Protein AF-0000000082425367 (afdb_homodimer)

Nearest PDB structures (foldseek):
  2qhf-assembly1_A  TM=8.517E-01  e=7.242E-32  unclassified
  2o12-assembly1_A  TM=8.356E-01  e=1.527E-31  Mycobacterium tuberculosis H37Rv
  1ztb-assembly1_A  TM=8.428E-01  e=3.396E-31  Mycobacterium tuberculosis
  4bai-assembly1_A  TM=8.101E-01  e=6.361E-30  Mycobacterium tuberculosis
  4baj-assembly1_A  TM=8.163E-01  e=1.492E-29  Mycobacterium tuberculosis

Secondary structure (DSSP, 8-state):
-----EE-SSSEEEEEE-TTSSEEEEEEE-PPBT-B--HHHHHHHHTTTSPPTTTS--------EEE-SSEETTEE-SS-EEEEEE------GGGHHHHHSPPTTSSHHHHHHHH-TTSS--STTGGGSGGGHHHHHHHHHHHHHHHGGGT-EEEEEEEEETTEEPPPPPHHHHHHGGGSTT--SSHHHHHHHHHHHHHHHHHT--B-EEEEEEEESPPTT-S-SSTT-HHHHHHHHHHTSTTEEEEEETTGGGGGGSBHHHH---EEEETTEEEESS-TT-SEETTEE-SSPEEEEEEEPPPS--SS-EEEE-TTT--EEEE---S---S-HHHHHHHHHHHHHHHHHHHHHHHHTSS-SSBPPTTHHHHHHHHHHHHHHTT--/-----EE-SSSEEEEEE-TTSSEEEEEEE-PPBT-B--HHHHHHHHTTTSPPGGGS--------EEE-SSEETTEE-SS-EEEEEE------GGGHHHHHSPPTTSSHHHHHHHH-TTSS--STTGGGSGGGHHHHHHHHHHHHHHHGGGT-EEEEEEEEETTEEPPPPPHHHHHHGGGSTT--SSHHHHHHHHHHHHHHHHHT--B-EEEEEEEESPPTT-S-SSTT-HHHHHHHHHHTSTTEEEEEETTGGGGGGSBHHHH---EEEETTEEEESS-TT-SEETTEE-SSPEEEEEEEPPPS--SS-EEEE-TTT--EEEE---S---S-HHHHHHHHHHHHHHHHHHHHHHHHTSS-SSBPPTTHHHHHHHHHHHHHHTT--

Sequence (770 aa):
MGGGNSIGKALRVTTFGESHGKAVGAVVDGVPAGLPLSEDDVRFELQFRRPGGRFVSSRREPDEPEILSGVFSGRTTGSPVAILVRNVDVQSAPYEEFRYKPRPGHADLSYVLKYGLDNWDYRGGGRASARETVARVAAGAIAKKLMLARGTMVAGYLASLGPVDSRRPSWEEAACAKYSPLKAPDPATEARYAELIKEALQEGDSWGGVAEVIVMNPPPGLGEPVFDKLKADLAKALMSIPAAMGFEVGQGFAAARVRGSEHKDNIVMRGGRPGLETNRAGGMLGGISVGEPIVVRVAFKPTSSIRKPSRTVDLRTGEPAEISVLGRHDPAVAVRGVAVAESMVALVVADHMLRSGAVSPVRLEPGEAGAIEEGWSRYRAMCSGMGGGNSIGKALRVTTFGESHGKAVGAVVDGVPAGLPLSEDDVRFELQFRRPGGRFVSSRREPDEPEILSGVFSGRTTGSPVAILVRNVDVQSAPYEEFRYKPRPGHADLSYVLKYGLDNWDYRGGGRASARETVARVAAGAIAKKLMLARGTMVAGYLASLGPVDSRRPSWEEAACAKYSPLKAPDPATEARYAELIKEALQEGDSWGGVAEVIVMNPPPGLGEPVFDKLKADLAKALMSIPAAMGFEVGQGFAAARVRGSEHKDNIVMRGGRPGLETNRAGGMLGGISVGEPIVVRVAFKPTSSIRKPSRTVDLRTGEPAEISVLGRHDPAVAVRGVAVAESMVALVVADHMLRSGAVSPVRLEPGEAGAIEEGWSRYRAMCSG

Foldseek 3Di:
DPDDQWAFDQWIKGKDDWQQDFWIAIKTALQAWFAQDDQVLLLLLLVLLDQFDPQADPPPQNQRKDWDDQDDPRIGHNGITMIIGTDDDQDQPPQVVCLQWPFPLACSVVCCVVPNSPGDDSRQRICLHLSNLSRLSSSLSSLQLLQLLQPKHKFKAWQDKAPGGADDDDPLLRLQLSVQSQSHSDDVSSVVNVVVSVVCVVVFAAIKTKMKMKMAQADFFFFDLPCGQLQNSLQVLLCSRRQWDDKAWQLRPVVVVDDPVVQDFDWDDDPNDIDTPDPSRQQDDSSTGGRHMHMMMIIGGIDRATQDKDWTARNVVRHIDIDHDNDTHGRYSVSSSRSSSRSSSSSSSSSRCCVVPVAPSHHGDPPSNVSSVVSSVCSSCSPVD/DPDDQWAFDQWIKGKDDWQQDFWIAIKTALQAWFAQDDQVLLLLLLVLLDQFDPQADPPPQNQRKDWDDQDDPRIGHNGITIIIGTDDDQDQVPQVVCLQWPFPQACSVVCCVVPNSVGDDSRQRICLHLSNLSRLSSSLSSLQLLQLLQPKHKFKAWQDKAPGGADDDDPLLRLQLSVQSQSHSDDVSSVVNVVVSVVCVVVFAAIKTKMKMKMAQADFFFFDLPCGQLQNSLQVLLCSRRQWDDKAWQLRPVVVVDDPVVQDFDWDDDPNDIDTPDPSRQQDDSSTGGRHMHMMMIIGGIDRATQDKDWTARNVVRHIDIDHDPDTHGRYSVSSSRSSSRSSSSSSSSSRCCVVVVAPSHHGDPPSNVSSVVSSVCSSCSPVD

Organism: NCBI:txid62609

Structure (mmCIF, N/CA/C/O backbone):
data_AF-0000000082425367-model_v1
#
loop_
_entity.id
_entity.type
_entity.pdbx_description
1 polymer 'Chorismate synthase'
#
loop_
_atom_site.group_PDB
_atom_site.id
_atom_site.type_symbol
_atom_site.label_atom_id
_atom_site.label_alt_id
_atom_site.label_comp_id
_atom_site.label_asym_id
_atom_site.label_entity_id
_atom_site.label_seq_id
_atom_site.pdbx_PDB_ins_code
_atom_site.Cartn_x
_atom_site.Cartn_y
_atom_site.Cartn_z
_atom_site.occupancy
_atom_site.B_iso_or_equiv
_atom_site.auth_seq_id
_atom_site.auth_comp_id
_atom_site.auth_asym_id
_atom_site.auth_atom_id
_atom_site.pdbx_PDB_model_num
ATOM 1 N N . MET A 1 1 ? -10.273 -13.109 16.109 1 37.78 1 MET A N 1
ATOM 2 C CA . MET A 1 1 ? -9.969 -11.82 16.703 1 37.78 1 MET A CA 1
ATOM 3 C C . MET A 1 1 ? -10.141 -10.695 15.688 1 37.78 1 MET A C 1
ATOM 5 O O . MET A 1 1 ? -9.609 -10.766 14.578 1 37.78 1 MET A O 1
ATOM 9 N N . GLY A 1 2 ? -11.352 -10.188 15.664 1 54.12 2 GLY A N 1
ATOM 10 C CA . GLY A 1 2 ? -11.625 -8.969 14.914 1 54.12 2 GLY A CA 1
ATOM 11 C C . GLY A 1 2 ? -10.5 -7.957 14.984 1 54.12 2 GLY A C 1
ATOM 12 O O . GLY A 1 2 ? -10.008 -7.633 16.062 1 54.12 2 GLY A O 1
ATOM 13 N N . GLY A 1 3 ? -9.422 -7.883 13.945 1 78.25 3 GLY A N 1
ATOM 14 C CA . GLY A 1 3 ? -8.172 -7.133 13.969 1 78.25 3 GLY A CA 1
ATOM 15 C C . GLY A 1 3 ? -8.148 -5.988 12.977 1 78.25 3 GLY A C 1
ATOM 16 O O . GLY A 1 3 ? -9.195 -5.496 12.562 1 78.25 3 GLY A O 1
ATOM 17 N N . GLY A 1 4 ? -7.34 -5.109 13.055 1 94.62 4 GLY A N 1
ATOM 18 C CA . GLY A 1 4 ? -6.984 -4.125 12.039 1 94.62 4 GLY A CA 1
ATOM 19 C C . GLY A 1 4 ? -7.219 -2.695 12.484 1 94.62 4 GLY A C 1
ATOM 20 O O . GLY A 1 4 ? -7.426 -1.808 11.656 1 94.62 4 GLY A O 1
ATOM 21 N N . ASN A 1 5 ? -7.285 -2.512 13.828 1 97.62 5 ASN A N 1
ATOM 22 C CA . ASN A 1 5 ? -7.605 -1.194 14.367 1 97.62 5 ASN A CA 1
ATOM 23 C C . ASN A 1 5 ? -6.344 -0.393 14.672 1 97.62 5 ASN A C 1
ATOM 25 O O . ASN A 1 5 ? -6.426 0.751 15.125 1 97.62 5 ASN A O 1
ATOM 29 N N . SER A 1 6 ? -5.191 -1.007 14.484 1 98.31 6 SER A N 1
ATOM 30 C CA . SER A 1 6 ? -3.938 -0.347 14.828 1 98.31 6 SER A CA 1
ATOM 31 C C . SER A 1 6 ? -2.988 -0.309 13.633 1 98.31 6 SER A C 1
ATOM 33 O O . SER A 1 6 ? -3.047 -1.177 12.758 1 98.31 6 SER A O 1
ATOM 35 N N . ILE A 1 7 ? -2.107 0.64 13.633 1 98.44 7 ILE A N 1
ATOM 36 C CA . ILE A 1 7 ? -1.047 0.759 12.641 1 98.44 7 ILE A CA 1
ATOM 37 C C . ILE A 1 7 ? 0.239 1.237 13.312 1 98.44 7 ILE A C 1
ATOM 39 O O . ILE A 1 7 ? 0.195 1.922 14.336 1 98.44 7 ILE A O 1
ATOM 43 N N . GLY A 1 8 ? 1.351 0.874 12.719 1 97.88 8 GLY A N 1
ATOM 44 C CA . GLY A 1 8 ? 2.645 1.257 13.258 1 97.88 8 GLY A CA 1
ATOM 45 C C . GLY A 1 8 ? 3.258 0.194 14.148 1 97.88 8 GLY A C 1
ATOM 46 O O . GLY A 1 8 ? 2.609 -0.805 14.469 1 97.88 8 GLY A O 1
ATOM 47 N N . LYS A 1 9 ? 4.555 0.347 14.523 1 97.06 9 LYS A N 1
ATOM 48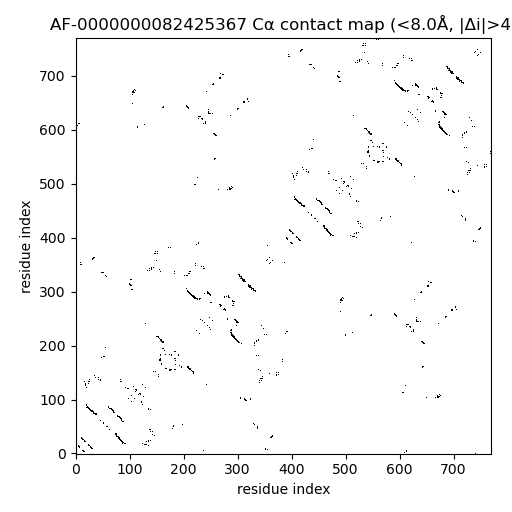 C CA . LYS A 1 9 ? 5.273 -0.59 15.375 1 97.06 9 LYS A CA 1
ATOM 49 C C . LYS A 1 9 ? 5.801 0.104 16.625 1 97.06 9 LYS A C 1
ATOM 51 O O . LYS A 1 9 ? 5.199 0.003 17.703 1 97.06 9 LYS A O 1
ATOM 56 N N . ALA A 1 10 ? 6.781 1.053 16.422 1 98.06 10 ALA A N 1
ATOM 57 C CA . ALA A 1 10 ? 7.297 1.818 17.547 1 98.06 10 ALA A CA 1
ATOM 58 C C . ALA A 1 10 ? 6.312 2.906 17.969 1 98.06 10 ALA A C 1
ATOM 60 O O . ALA A 1 10 ? 6.156 3.184 19.156 1 98.06 10 ALA A O 1
ATOM 61 N N . LEU A 1 11 ? 5.734 3.574 17.047 1 98.5 11 LEU A N 1
ATOM 62 C CA . LEU A 1 11 ? 4.617 4.492 17.234 1 98.5 11 LEU A CA 1
ATOM 63 C C . LEU A 1 11 ? 3.309 3.859 16.766 1 98.5 11 LEU A C 1
ATOM 65 O O . LEU A 1 11 ? 2.918 4.016 15.609 1 98.5 11 LEU A O 1
ATOM 69 N N . ARG A 1 12 ? 2.643 3.281 17.672 1 98.5 12 ARG A N 1
ATOM 70 C CA . ARG A 1 12 ? 1.457 2.5 17.328 1 98.5 12 ARG A CA 1
ATOM 71 C C . ARG A 1 12 ? 0.184 3.303 17.578 1 98.5 12 ARG A C 1
ATOM 73 O O . ARG A 1 12 ? -0.036 3.797 18.688 1 98.5 12 ARG A O 1
ATOM 80 N N . VAL A 1 13 ? -0.659 3.439 16.594 1 98.75 13 VAL A N 1
ATOM 81 C CA . VAL A 1 13 ? -1.916 4.176 16.672 1 98.75 13 VAL A CA 1
ATOM 82 C C . VAL A 1 13 ? -3.09 3.203 16.625 1 98.75 13 VAL A C 1
ATOM 84 O O . VAL A 1 13 ? -3.223 2.434 15.664 1 98.75 13 VAL A O 1
ATOM 87 N N . THR A 1 14 ? -3.859 3.16 17.609 1 98.69 14 THR A N 1
ATOM 88 C CA . THR A 1 14 ? -5.117 2.422 17.656 1 98.69 14 THR A CA 1
ATOM 89 C C . THR A 1 14 ? -6.305 3.379 17.703 1 98.69 14 THR A C 1
ATOM 91 O O . THR A 1 14 ? -6.391 4.234 18.578 1 98.69 14 THR A O 1
ATOM 94 N N . THR A 1 15 ? -7.207 3.266 16.75 1 98.31 15 THR A N 1
ATOM 95 C CA . THR A 1 15 ? -8.359 4.16 16.75 1 98.31 15 THR A CA 1
ATOM 96 C C . THR A 1 15 ? -9.602 3.453 17.281 1 98.31 15 THR A C 1
ATOM 98 O O . THR A 1 15 ? -9.641 2.221 17.344 1 98.31 15 THR A O 1
ATOM 101 N N . PHE A 1 16 ? -10.547 4.211 17.75 1 97.12 16 PHE A N 1
ATOM 102 C CA . PHE A 1 16 ? -11.812 3.682 18.234 1 97.12 16 PHE A CA 1
ATOM 103 C C . PHE A 1 16 ? -12.961 4.633 17.906 1 97.12 16 PHE A C 1
ATOM 105 O O . PHE A 1 16 ? -12.727 5.781 17.516 1 97.12 16 PHE A O 1
ATOM 112 N N . GLY A 1 17 ? -14.156 4.109 18.062 1 93.69 17 GLY A N 1
ATOM 113 C CA . GLY A 1 17 ? -15.359 4.902 17.844 1 93.69 17 GLY A CA 1
ATOM 114 C C . GLY A 1 17 ? -15.969 4.723 16.469 1 93.69 17 GLY A C 1
ATOM 115 O O . GLY A 1 17 ? -15.297 4.246 15.555 1 93.69 17 GLY A O 1
ATOM 116 N N . GLU A 1 18 ? -17.188 5.094 16.391 1 91.25 18 GLU A N 1
ATOM 117 C CA . GLU A 1 18 ? -17.969 5 15.156 1 91.25 18 GLU A CA 1
ATOM 118 C C . GLU A 1 18 ? -18.594 6.344 14.797 1 91.25 18 GLU A C 1
ATOM 120 O O . GLU A 1 18 ? -18.734 7.219 15.656 1 91.25 18 GLU A O 1
ATOM 125 N N . SER A 1 19 ? -19 6.488 13.602 1 87.38 19 SER A N 1
ATOM 126 C CA . SER A 1 19 ? -19.5 7.754 13.07 1 87.38 19 SER A CA 1
ATOM 127 C C . SER A 1 19 ? -20.703 8.25 13.875 1 87.38 19 SER A C 1
ATOM 129 O O . SER A 1 19 ? -20.828 9.453 14.117 1 87.38 19 SER A O 1
ATOM 131 N N . HIS A 1 20 ? -21.547 7.359 14.266 1 86.88 20 HIS A N 1
ATOM 132 C CA . HIS A 1 20 ? -22.766 7.77 14.984 1 86.88 20 HIS A CA 1
ATOM 133 C C . HIS A 1 20 ? -22.719 7.32 16.438 1 86.88 20 HIS A C 1
ATOM 135 O O . HIS A 1 20 ? -23.75 7.273 17.109 1 86.88 20 HIS A O 1
ATOM 141 N N . GLY A 1 21 ? -21.547 6.969 16.859 1 88.62 21 GLY A N 1
ATOM 142 C CA . GLY A 1 21 ? -21.344 6.734 18.281 1 88.62 21 GLY A CA 1
ATOM 143 C C . GLY A 1 21 ? -21.141 8.008 19.078 1 88.62 21 GLY A C 1
ATOM 144 O O . GLY A 1 21 ? -21.328 9.109 18.547 1 88.62 21 GLY A O 1
ATOM 145 N N . LYS A 1 22 ? -20.719 7.863 20.266 1 91.88 22 LYS A N 1
ATOM 146 C CA . LYS A 1 22 ? -20.562 9.008 21.172 1 91.88 22 LYS A CA 1
ATOM 147 C C . LYS A 1 22 ? -19.328 9.828 20.828 1 91.88 22 LYS A C 1
ATOM 149 O O . LYS A 1 22 ? -19.312 11.047 21 1 91.88 22 LYS A O 1
ATOM 154 N N . ALA A 1 23 ? -18.297 9.133 20.391 1 94.94 23 ALA A N 1
ATOM 155 C CA . ALA A 1 23 ? -17.031 9.797 20.109 1 94.94 23 ALA A CA 1
ATOM 156 C C . ALA A 1 23 ? -16.141 8.938 19.203 1 94.94 23 ALA A C 1
ATOM 158 O O . ALA A 1 23 ? -16.422 7.754 19.016 1 94.94 23 ALA A O 1
ATOM 159 N N . VAL A 1 24 ? -15.219 9.586 18.609 1 96.19 24 VAL A N 1
ATOM 160 C CA . VAL A 1 24 ? -14.102 8.914 17.953 1 96.19 24 VAL A CA 1
ATOM 161 C C . VAL A 1 24 ? -12.789 9.328 18.625 1 96.19 24 VAL A C 1
ATOM 163 O O . VAL A 1 24 ? -12.742 10.344 19.328 1 96.19 24 VAL A O 1
ATOM 166 N N . GLY A 1 25 ? -11.789 8.477 18.469 1 97.88 25 GLY A N 1
ATOM 167 C CA . GLY A 1 25 ? -10.523 8.812 19.094 1 97.88 25 GLY A CA 1
ATOM 168 C C . GLY A 1 25 ? -9.398 7.867 18.703 1 97.88 25 GLY A C 1
ATOM 169 O O . GLY A 1 25 ? -9.586 6.977 17.875 1 97.88 25 GLY A O 1
ATOM 170 N N . ALA A 1 26 ? -8.219 8.172 19.25 1 98.62 26 ALA A N 1
ATOM 171 C CA . ALA A 1 26 ? -7.02 7.371 19.016 1 98.62 26 ALA A CA 1
ATOM 172 C C . ALA A 1 26 ? -6.207 7.215 20.297 1 98.62 26 ALA A C 1
ATOM 174 O O . ALA A 1 26 ? -6.211 8.102 21.156 1 98.62 26 ALA A O 1
ATOM 175 N N . VAL A 1 27 ? -5.648 6.074 20.484 1 98.81 27 VAL A N 1
ATOM 176 C CA . VAL A 1 27 ? -4.574 5.852 21.453 1 98.81 27 VAL A CA 1
ATOM 177 C C . VAL A 1 27 ? -3.242 5.715 20.719 1 98.81 27 VAL A C 1
ATOM 179 O O . VAL A 1 27 ? -3.086 4.844 19.859 1 98.81 27 VAL A O 1
ATOM 182 N N . VAL A 1 28 ? -2.365 6.582 21.016 1 98.81 28 VAL A N 1
ATOM 183 C CA . VAL A 1 28 ? -1.03 6.555 20.438 1 98.81 28 VAL A CA 1
ATOM 184 C C . VAL A 1 28 ? -0.025 6.035 21.469 1 98.81 28 VAL A C 1
ATOM 186 O O . VAL A 1 28 ? 0.256 6.707 22.453 1 98.81 28 VAL A O 1
ATOM 189 N N . ASP A 1 29 ? 0.473 4.898 21.188 1 98.62 29 ASP A N 1
ATOM 190 C CA . ASP A 1 29 ? 1.466 4.254 22.031 1 98.62 29 ASP A CA 1
ATOM 191 C C . ASP A 1 29 ? 2.871 4.406 21.453 1 98.62 29 ASP A C 1
ATOM 193 O O . ASP A 1 29 ? 3.055 4.355 20.234 1 98.62 29 ASP A O 1
ATOM 197 N N . GLY A 1 30 ? 3.814 4.684 22.344 1 98.56 30 GLY A N 1
ATOM 198 C CA . GLY A 1 30 ? 5.195 4.777 21.906 1 98.56 30 GLY A CA 1
ATOM 199 C C . GLY A 1 30 ? 5.672 6.203 21.734 1 98.56 30 GLY A C 1
ATOM 200 O O . GLY A 1 30 ? 6.754 6.441 21.188 1 98.56 30 GLY A O 1
ATOM 201 N N . VAL A 1 31 ? 4.895 7.184 22.203 1 98.69 31 VAL A N 1
ATOM 202 C CA . VAL A 1 31 ? 5.344 8.57 22.156 1 98.69 31 VAL A CA 1
ATOM 203 C C . VAL A 1 31 ? 6.434 8.789 23.203 1 98.69 31 VAL A C 1
ATOM 205 O O . VAL A 1 31 ? 6.219 8.531 24.391 1 98.69 31 VAL A O 1
ATOM 208 N N . PRO A 1 32 ? 7.582 9.289 22.797 1 98.69 32 PRO A N 1
ATOM 209 C CA . PRO A 1 32 ? 8.625 9.539 23.797 1 98.69 32 PRO A CA 1
ATOM 210 C C . PRO A 1 32 ? 8.219 10.586 24.828 1 98.69 32 PRO A C 1
ATOM 212 O O . PRO A 1 32 ? 7.422 11.477 24.531 1 98.69 32 PRO A O 1
ATOM 215 N N . ALA A 1 33 ? 8.82 10.453 26.016 1 98.56 33 ALA A N 1
ATOM 216 C CA . ALA A 1 33 ? 8.594 11.469 27.047 1 98.56 33 ALA A CA 1
ATOM 217 C C . ALA A 1 33 ? 9.25 12.789 26.672 1 98.56 33 ALA A C 1
ATOM 219 O O . ALA A 1 33 ? 10.328 12.812 26.062 1 98.56 33 ALA A O 1
ATOM 220 N N . GLY A 1 34 ? 8.516 13.906 27.016 1 98.44 34 GLY A N 1
ATOM 221 C CA . GLY A 1 34 ? 9.133 15.219 26.875 1 98.44 34 GLY A CA 1
ATOM 222 C C . GLY A 1 34 ? 8.625 16 25.688 1 98.44 34 GLY A C 1
ATOM 223 O O . GLY A 1 34 ? 8.969 17.172 25.516 1 98.44 34 GLY A O 1
ATOM 224 N N . LEU A 1 35 ? 7.824 15.414 24.844 1 98.69 35 LEU A N 1
ATOM 225 C CA . LEU A 1 35 ? 7.266 16.109 23.688 1 98.69 35 LEU A CA 1
ATOM 226 C C . LEU A 1 35 ? 6.234 17.141 24.125 1 98.69 35 LEU A C 1
ATOM 228 O O . LEU A 1 35 ? 5.246 16.797 24.781 1 98.69 35 LEU A O 1
ATOM 232 N N . PRO A 1 36 ? 6.461 18.438 23.812 1 98.56 36 PRO A N 1
ATOM 233 C CA . PRO A 1 36 ? 5.383 19.406 24.078 1 98.56 36 PRO A CA 1
ATOM 234 C C . PRO A 1 36 ? 4.121 19.094 23.266 1 98.56 36 PRO A C 1
ATOM 236 O O . PRO A 1 36 ? 4.191 18.891 22.062 1 98.56 36 PRO A O 1
ATOM 239 N N . LEU A 1 37 ? 3.023 19 23.906 1 98.56 37 LEU A N 1
ATOM 240 C CA . LEU A 1 37 ? 1.771 18.641 23.234 1 98.56 37 LEU A CA 1
ATOM 241 C C . LEU A 1 37 ? 0.58 19.25 23.969 1 98.56 37 LEU A C 1
ATOM 243 O O . LEU A 1 37 ? 0.505 19.203 25.203 1 98.56 37 LEU A O 1
ATOM 247 N N . SER A 1 38 ? -0.283 19.906 23.25 1 98.31 38 SER A N 1
ATOM 248 C CA . SER A 1 38 ? -1.515 20.469 23.797 1 98.31 38 SER A CA 1
ATOM 249 C C . SER A 1 38 ? -2.703 20.172 22.891 1 98.31 38 SER A C 1
ATOM 251 O O . SER A 1 38 ? -2.529 19.719 21.75 1 98.31 38 SER A O 1
ATOM 253 N N . GLU A 1 39 ? -3.859 20.344 23.391 1 98.31 39 GLU A N 1
ATOM 254 C CA . GLU A 1 39 ? -5.066 20.188 22.578 1 98.31 39 GLU A CA 1
ATOM 255 C C . GLU A 1 39 ? -5.098 21.172 21.422 1 98.31 39 GLU A C 1
ATOM 257 O O . GLU A 1 39 ? -5.621 20.859 20.344 1 98.31 39 GLU A O 1
ATOM 262 N N . ASP A 1 40 ? -4.488 22.312 21.609 1 97.5 40 ASP A N 1
ATOM 263 C CA . ASP A 1 40 ? -4.418 23.312 20.531 1 97.5 40 ASP A CA 1
ATOM 264 C C . ASP A 1 40 ? -3.617 22.781 19.344 1 97.5 40 ASP A C 1
ATOM 266 O O . ASP A 1 40 ? -3.926 23.094 18.203 1 97.5 40 ASP A O 1
ATOM 270 N N . ASP A 1 41 ? -2.541 22.062 19.641 1 97.94 41 ASP A N 1
ATOM 271 C CA . ASP A 1 41 ? -1.758 21.453 18.562 1 97.94 41 ASP A CA 1
ATOM 272 C C . ASP A 1 41 ? -2.615 20.5 17.734 1 97.94 41 ASP A C 1
ATOM 274 O O . ASP A 1 41 ? -2.559 20.531 16.5 1 97.94 41 ASP A O 1
ATOM 278 N N . VAL A 1 42 ? -3.379 19.719 18.406 1 98.19 42 VAL A N 1
ATOM 279 C CA . VAL A 1 42 ? -4.246 18.75 17.75 1 98.19 42 VAL A CA 1
ATOM 280 C C . VAL A 1 42 ? -5.348 19.484 16.984 1 98.19 42 VAL A C 1
ATOM 282 O O . VAL A 1 42 ? -5.641 19.156 15.836 1 98.19 42 VAL A O 1
ATOM 285 N N . ARG A 1 43 ? -5.953 20.484 17.625 1 96.56 43 ARG A N 1
ATOM 286 C CA . ARG A 1 43 ? -7.008 21.297 17.016 1 96.56 43 ARG A CA 1
ATOM 287 C C . ARG A 1 43 ? -6.523 21.938 15.727 1 96.56 43 ARG A C 1
ATOM 289 O O . ARG A 1 43 ? -7.27 22.016 14.742 1 96.56 43 ARG A O 1
ATOM 296 N N . PHE A 1 44 ? -5.309 22.422 15.727 1 96.06 44 PHE A N 1
ATOM 297 C CA . PHE A 1 44 ? -4.723 23.047 14.555 1 96.06 44 PHE A CA 1
ATOM 298 C C . PHE A 1 44 ? -4.785 22.109 13.352 1 96.06 44 PHE A C 1
ATOM 300 O O . PHE A 1 44 ? -5.203 22.516 12.266 1 96.06 44 PHE A O 1
ATOM 307 N N . GLU A 1 45 ? -4.375 20.875 13.5 1 96.44 45 GLU A N 1
ATOM 308 C CA . GLU A 1 45 ? -4.367 19.922 12.398 1 96.44 45 GLU A CA 1
ATOM 309 C C . GLU A 1 45 ? -5.785 19.531 12 1 96.44 45 GLU A C 1
ATOM 311 O O . GLU A 1 45 ? -6.082 19.375 10.812 1 96.44 45 GLU A O 1
ATOM 316 N N . LEU A 1 46 ? -6.68 19.375 12.977 1 96.5 46 LEU A N 1
ATOM 317 C CA . LEU A 1 46 ? -8.047 18.938 12.727 1 96.5 46 LEU A CA 1
ATOM 318 C C . LEU A 1 46 ? -8.797 19.953 11.875 1 96.5 46 LEU A C 1
ATOM 320 O O . LEU A 1 46 ? -9.703 19.578 11.117 1 96.5 46 LEU A O 1
ATOM 324 N N . GLN A 1 47 ? -8.461 21.219 11.953 1 93.12 47 GLN A N 1
ATOM 325 C CA . GLN A 1 47 ? -9.18 22.25 11.234 1 93.12 47 GLN A CA 1
ATOM 326 C C . GLN A 1 47 ? -9.07 22.062 9.719 1 93.12 47 GLN A C 1
ATOM 328 O O . GLN A 1 47 ? -9.945 22.5 8.969 1 93.12 47 GLN A O 1
ATOM 333 N N . PHE A 1 48 ? -8.008 21.391 9.32 1 93.62 48 PHE A N 1
ATOM 334 C CA . PHE A 1 48 ? -7.77 21.25 7.887 1 93.62 48 PHE A CA 1
ATOM 335 C C . PHE A 1 48 ? -8.523 20.047 7.332 1 93.62 48 PHE A C 1
ATOM 337 O O . PHE A 1 48 ? -8.578 19.844 6.117 1 93.62 48 PHE A O 1
ATOM 344 N N . ARG A 1 49 ? -9.023 19.188 8.148 1 92 49 ARG A N 1
ATOM 345 C CA . ARG A 1 49 ? -9.867 18.078 7.711 1 92 49 ARG A CA 1
ATOM 346 C C . ARG A 1 49 ? -11.312 18.516 7.551 1 92 49 ARG A C 1
ATOM 348 O O . ARG A 1 49 ? -12.133 17.797 6.984 1 92 49 ARG A O 1
ATOM 355 N N . ARG A 1 50 ? -11.625 19.625 8.062 1 76.69 50 ARG A N 1
ATOM 356 C CA . ARG A 1 50 ? -13 20.109 8.023 1 76.69 50 ARG A CA 1
ATOM 357 C C . ARG A 1 50 ? -13.359 20.625 6.633 1 76.69 50 ARG A C 1
ATOM 359 O O . ARG A 1 50 ? -12.492 21.125 5.906 1 76.69 50 ARG A O 1
ATOM 366 N N . PRO A 1 51 ? -14.609 20.219 6.328 1 63 51 PRO A N 1
ATOM 367 C CA . PRO A 1 51 ? -15.039 20.688 5.012 1 63 51 PRO A CA 1
ATOM 368 C C . PRO A 1 51 ? -14.922 22.203 4.852 1 63 51 PRO A C 1
ATOM 370 O O . PRO A 1 51 ? -15.039 22.938 5.832 1 63 51 PRO A O 1
ATOM 373 N N . GLY A 1 52 ? -14.062 22.734 3.84 1 55.41 52 GLY A N 1
ATOM 374 C CA . GLY A 1 52 ? -13.953 24.156 3.566 1 55.41 52 GLY A CA 1
ATOM 375 C C . GLY A 1 52 ? -15.281 24.812 3.25 1 55.41 52 GLY A C 1
ATOM 376 O O . GLY A 1 52 ? -16.203 24.156 2.746 1 55.41 52 GLY A O 1
ATOM 377 N N . GLY A 1 53 ? -15.617 25.891 3.795 1 53.91 53 GLY A N 1
ATOM 378 C CA . GLY A 1 53 ? -16.578 26.953 3.604 1 53.91 53 GLY A CA 1
ATOM 379 C C . GLY A 1 53 ? -17.828 26.516 2.855 1 53.91 53 GLY A C 1
ATOM 380 O O . GLY A 1 53 ? -18.344 25.422 3.084 1 53.91 53 GLY A O 1
ATOM 381 N N . ARG A 1 54 ? -18.047 27.188 1.725 1 54.69 54 ARG A N 1
ATOM 382 C CA . ARG A 1 54 ? -19.25 27.219 0.907 1 54.69 54 ARG A CA 1
ATOM 383 C C . ARG A 1 54 ? -19.359 25.953 0.046 1 54.69 54 ARG A C 1
ATOM 385 O O . ARG A 1 54 ? -20.406 25.672 -0.516 1 54.69 54 ARG A O 1
ATOM 392 N N . PHE A 1 55 ? -18.297 25.047 -0.01 1 57.53 55 PHE A N 1
ATOM 393 C CA . PHE A 1 55 ? -18.328 24.047 -1.068 1 57.53 55 PHE A CA 1
ATOM 394 C C . PHE A 1 55 ? -18.562 22.656 -0.49 1 57.53 55 PHE A C 1
ATOM 396 O O . PHE A 1 55 ? -18.797 21.703 -1.232 1 57.53 55 PHE A O 1
ATOM 403 N N . VAL A 1 56 ? -18.438 22.5 0.801 1 58.03 56 VAL A N 1
ATOM 404 C CA . VAL A 1 56 ? -18.469 21.141 1.328 1 58.03 56 VAL A CA 1
ATOM 405 C C . VAL A 1 56 ? -19.547 21.016 2.398 1 58.03 56 VAL A C 1
ATOM 407 O O . VAL A 1 56 ? -20.172 22.016 2.771 1 58.03 56 VAL A O 1
ATOM 410 N N . SER A 1 57 ? -19.719 19.672 2.846 1 55.84 57 SER A N 1
ATOM 411 C CA . SER A 1 57 ? -20.797 19.312 3.766 1 55.84 57 SER A CA 1
ATOM 412 C C . SER A 1 57 ? -20.812 20.25 4.973 1 55.84 57 SER A C 1
ATOM 414 O O . SER A 1 57 ? -19.766 20.656 5.473 1 55.84 57 SER A O 1
ATOM 416 N N . SER A 1 58 ? -22 20.891 5.234 1 51.47 58 SER A N 1
ATOM 417 C CA . SER A 1 58 ? -22.297 21.859 6.297 1 51.47 58 SER A CA 1
ATOM 418 C C . SER A 1 58 ? -22.094 21.234 7.676 1 51.47 58 SER A C 1
ATOM 420 O O . SER A 1 58 ? -22.359 21.875 8.695 1 51.47 58 SER A O 1
ATOM 422 N N . ARG A 1 59 ? -21.641 19.984 7.602 1 54.19 59 ARG A N 1
ATOM 423 C CA . ARG A 1 59 ? -21.547 19.406 8.938 1 54.19 59 ARG A CA 1
ATOM 424 C C . ARG A 1 59 ? -20.609 20.219 9.82 1 54.19 59 ARG A C 1
ATOM 426 O O . ARG A 1 59 ? -19.469 20.5 9.438 1 54.19 59 ARG A O 1
ATOM 433 N N . ARG A 1 60 ? -21.25 21 10.805 1 56.78 60 ARG A N 1
ATOM 434 C CA . ARG A 1 60 ? -20.578 21.938 11.703 1 56.78 60 ARG A CA 1
ATOM 435 C C . ARG A 1 60 ? -20.109 21.234 12.969 1 56.78 60 ARG A C 1
ATOM 437 O O . ARG A 1 60 ? -20.234 21.781 14.07 1 56.78 60 ARG A O 1
ATOM 444 N N . GLU A 1 61 ? -19.656 19.875 12.875 1 61.75 61 GLU A N 1
ATOM 445 C CA . GLU A 1 61 ? -19.188 19.359 14.164 1 61.75 61 GLU A CA 1
ATOM 446 C C . GLU A 1 61 ? -17.891 20.031 14.594 1 61.75 61 GLU A C 1
ATOM 448 O O . GLU A 1 61 ? -16.891 19.953 13.883 1 61.75 61 GLU A O 1
ATOM 453 N N . PRO A 1 62 ? -17.953 20.781 15.617 1 74.44 62 PRO A N 1
ATOM 454 C CA . PRO A 1 62 ? -16.672 21.297 16.109 1 74.44 62 PRO A CA 1
ATOM 455 C C . PRO A 1 62 ? -15.742 20.188 16.578 1 74.44 62 PRO A C 1
ATOM 457 O O . PRO A 1 62 ? -16.078 19.438 17.5 1 74.44 62 PRO A O 1
ATOM 460 N N . ASP A 1 63 ? -14.781 19.641 15.703 1 86.31 63 ASP A N 1
ATOM 461 C CA . ASP A 1 63 ? -13.805 18.641 16.125 1 86.31 63 ASP A CA 1
ATOM 462 C C . ASP A 1 63 ? -12.922 19.172 17.25 1 86.31 63 ASP A C 1
ATOM 464 O O . ASP A 1 63 ? -11.805 19.625 17.016 1 86.31 63 ASP A O 1
ATOM 468 N N . GLU A 1 64 ? -13.516 19.109 18.484 1 93.06 64 GLU A N 1
ATOM 469 C CA . GLU A 1 64 ? -12.766 19.547 19.656 1 93.06 64 GLU A CA 1
ATOM 470 C C . GLU A 1 64 ? -12.039 18.375 20.312 1 93.06 64 GLU A C 1
ATOM 472 O O . GLU A 1 64 ? -12.672 17.516 20.906 1 93.06 64 GLU A O 1
ATOM 477 N N . PRO A 1 65 ? -10.734 18.406 20.312 1 97.44 65 PRO A N 1
ATOM 478 C CA . PRO A 1 65 ? -9.992 17.266 20.875 1 97.44 65 PRO A CA 1
ATOM 479 C C . PRO A 1 65 ? -9.812 17.375 22.391 1 97.44 65 PRO A C 1
ATOM 481 O O . PRO A 1 65 ? -9.68 18.484 22.922 1 97.44 65 PRO A O 1
ATOM 484 N N . GLU A 1 66 ? -9.859 16.25 23.047 1 98.06 66 GLU A N 1
ATOM 485 C CA . GLU A 1 66 ? -9.539 16.094 24.453 1 98.06 66 GLU A CA 1
ATOM 486 C C . GLU A 1 66 ? -8.422 15.078 24.656 1 98.06 66 GLU A C 1
ATOM 488 O O . GLU A 1 66 ? -8.547 13.922 24.25 1 98.06 66 GLU A O 1
ATOM 493 N N . ILE A 1 67 ? -7.375 15.539 25.266 1 98.5 67 ILE A N 1
ATOM 494 C CA . ILE A 1 67 ? -6.312 14.609 25.625 1 98.5 67 ILE A CA 1
ATOM 495 C C . ILE A 1 67 ? -6.625 13.969 26.984 1 98.5 67 ILE A C 1
ATOM 497 O O . ILE A 1 67 ? -6.684 14.656 28 1 98.5 67 ILE A O 1
ATOM 501 N N . LEU A 1 68 ? -6.742 12.703 27.047 1 98.44 68 LEU A N 1
ATOM 502 C CA . LEU A 1 68 ? -7.211 11.992 28.234 1 98.44 68 LEU A CA 1
ATOM 503 C C . LEU A 1 68 ? -6.035 11.492 29.062 1 98.44 68 LEU A C 1
ATOM 505 O O . LEU A 1 68 ? -6.172 11.273 30.266 1 98.44 68 LEU A O 1
ATOM 509 N N . SER A 1 69 ? -4.918 11.25 28.453 1 98.5 69 SER A N 1
ATOM 510 C CA . SER A 1 69 ? -3.775 10.648 29.125 1 98.5 69 SER A CA 1
ATOM 511 C C . SER A 1 69 ? -2.471 10.961 28.406 1 98.5 69 SER A C 1
ATOM 513 O O . SER A 1 69 ? -2.482 11.484 27.281 1 98.5 69 SER A O 1
ATOM 515 N N . GLY A 1 70 ? -1.388 10.727 29.031 1 98.5 70 GLY A N 1
ATOM 516 C CA . GLY A 1 70 ? -0.068 10.719 28.422 1 98.5 70 GLY A CA 1
ATOM 517 C C . GLY A 1 70 ? 0.606 12.078 28.438 1 98.5 70 GLY A C 1
ATOM 518 O O . GLY A 1 70 ? 1.753 12.219 28 1 98.5 70 GLY A O 1
ATOM 519 N N . VAL A 1 71 ? -0.109 13.094 28.906 1 98.44 71 VAL A N 1
ATOM 520 C CA . VAL A 1 71 ? 0.457 14.438 28.969 1 98.44 71 VAL A CA 1
ATOM 521 C C . VAL A 1 71 ? 0.329 14.992 30.391 1 98.44 71 VAL A C 1
ATOM 523 O O . VAL A 1 71 ? -0.727 14.867 31.016 1 98.44 71 VAL A O 1
ATOM 526 N N . PHE A 1 72 ? 1.4 15.508 30.922 1 97.62 72 PHE A N 1
ATOM 527 C CA . PHE A 1 72 ? 1.464 16.188 32.219 1 97.62 72 PHE A CA 1
ATOM 528 C C . PHE A 1 72 ? 2.338 17.422 32.125 1 97.62 72 PHE A C 1
ATOM 530 O O . PHE A 1 72 ? 3.453 17.375 31.609 1 97.62 72 PHE A O 1
ATOM 537 N N . SER A 1 73 ? 1.78 18.547 32.594 1 96.75 73 SER A N 1
ATOM 538 C CA . SER A 1 73 ? 2.463 19.844 32.562 1 96.75 73 SER A CA 1
ATOM 539 C C . SER A 1 73 ? 2.869 20.234 31.156 1 96.75 73 SER A C 1
ATOM 541 O O . SER A 1 73 ? 3.996 20.672 30.922 1 96.75 73 SER A O 1
ATOM 543 N N . GLY A 1 74 ? 2.127 19.766 30.188 1 97.12 74 GLY A N 1
ATOM 544 C CA . GLY A 1 74 ? 2.271 20.234 28.812 1 97.12 74 GLY A CA 1
ATOM 545 C C . GLY A 1 74 ? 3.234 19.375 28 1 97.12 74 GLY A C 1
ATOM 546 O O . GLY A 1 74 ? 3.566 19.719 26.859 1 97.12 74 GLY A O 1
ATOM 547 N N . ARG A 1 75 ? 3.682 18.297 28.609 1 98.06 75 ARG A N 1
ATOM 548 C CA . ARG A 1 75 ? 4.621 17.422 27.906 1 98.06 75 ARG A CA 1
ATOM 549 C C . ARG A 1 75 ? 4.195 15.961 28.016 1 98.06 75 ARG A C 1
ATOM 551 O O . ARG A 1 75 ? 3.545 15.57 29 1 98.06 75 ARG A O 1
ATOM 558 N N . THR A 1 76 ? 4.508 15.18 27.031 1 98.69 76 THR A N 1
ATOM 559 C CA . THR A 1 76 ? 4.191 13.758 27.078 1 98.69 76 THR A CA 1
ATOM 560 C C . THR A 1 76 ? 4.996 13.062 28.172 1 98.69 76 THR A C 1
ATOM 562 O O . THR A 1 76 ? 6.129 13.453 28.469 1 98.69 76 THR A O 1
ATOM 565 N N . THR A 1 77 ? 4.527 11.977 28.703 1 98.25 77 THR A N 1
ATOM 566 C CA . THR A 1 77 ? 5.117 11.312 29.859 1 98.25 77 THR A CA 1
ATOM 567 C C . THR A 1 77 ? 5.809 10.016 29.438 1 98.25 77 THR A C 1
ATOM 569 O O . THR A 1 77 ? 6.48 9.375 30.25 1 98.25 77 THR A O 1
ATOM 572 N N . GLY A 1 78 ? 5.57 9.633 28.203 1 97.56 78 GLY A N 1
ATOM 573 C CA . GLY A 1 78 ? 6.047 8.328 27.766 1 97.56 78 GLY A CA 1
ATOM 574 C C . GLY A 1 78 ? 4.969 7.266 27.781 1 97.56 78 GLY A C 1
ATOM 575 O O . GLY A 1 78 ? 5.137 6.191 27.203 1 97.56 78 GLY A O 1
ATOM 576 N N . SER A 1 79 ? 3.914 7.578 28.469 1 97.62 79 SER A N 1
ATOM 577 C CA . SER A 1 79 ? 2.756 6.691 28.484 1 97.62 79 SER A CA 1
ATOM 578 C C . SER A 1 79 ? 1.868 6.922 27.266 1 97.62 79 SER A C 1
ATOM 580 O O . SER A 1 79 ? 1.986 7.945 26.594 1 97.62 79 SER A O 1
ATOM 582 N N . PRO A 1 80 ? 1.015 5.984 26.984 1 98.44 80 PRO A N 1
ATOM 583 C CA . PRO A 1 80 ? 0.13 6.16 25.828 1 98.44 80 PRO A CA 1
ATOM 584 C C . PRO A 1 80 ? -0.665 7.465 25.891 1 98.44 80 PRO A C 1
ATOM 586 O O . PRO A 1 80 ? -1.142 7.852 26.953 1 98.44 80 PRO A O 1
ATOM 589 N N . VAL A 1 81 ? -0.758 8.156 24.734 1 98.81 81 VAL A N 1
ATOM 590 C CA . VAL A 1 81 ? -1.559 9.367 24.625 1 98.81 81 VAL A CA 1
ATOM 591 C C . VAL A 1 81 ? -2.922 9.039 24.031 1 98.81 81 VAL A C 1
ATOM 593 O O . VAL A 1 81 ? -3.01 8.578 22.875 1 98.81 81 VAL A O 1
ATOM 596 N N . ALA A 1 82 ? -3.967 9.227 24.781 1 98.75 82 ALA A N 1
ATOM 597 C CA . ALA A 1 82 ? -5.328 9.016 24.297 1 98.75 82 ALA A CA 1
ATOM 598 C C . ALA A 1 82 ? -6.008 10.344 23.969 1 98.75 82 ALA A C 1
ATOM 600 O O . ALA A 1 82 ? -5.977 11.273 24.781 1 98.75 82 ALA A O 1
ATOM 601 N N . ILE A 1 83 ? -6.539 10.453 22.828 1 98.69 83 ILE A N 1
ATOM 602 C CA . ILE A 1 83 ? -7.242 11.656 22.375 1 98.69 83 ILE A CA 1
ATOM 603 C C . ILE A 1 83 ? -8.68 11.305 22.016 1 98.69 83 ILE A C 1
ATOM 605 O O . ILE A 1 83 ? -8.93 10.32 21.312 1 98.69 83 ILE A O 1
ATOM 609 N N . LEU A 1 84 ? -9.539 12.102 22.484 1 97.81 84 LEU A N 1
ATOM 610 C CA . LEU A 1 84 ? -10.969 11.906 22.281 1 97.81 84 LEU A CA 1
ATOM 611 C C . LEU A 1 84 ? -11.594 13.109 21.578 1 97.81 84 LEU A C 1
ATOM 613 O O . LEU A 1 84 ? -11.273 14.258 21.906 1 97.81 84 LEU A O 1
ATOM 617 N N . VAL A 1 85 ? -12.438 12.844 20.562 1 96.06 85 VAL A N 1
ATOM 618 C CA . VAL A 1 85 ? -13.273 13.859 19.922 1 96.06 85 VAL A CA 1
ATOM 619 C C . VAL A 1 85 ? -14.734 13.422 19.953 1 96.06 85 VAL A C 1
ATOM 621 O O . VAL A 1 85 ? -15.102 12.422 19.328 1 96.06 85 VAL A O 1
ATOM 624 N N . ARG A 1 86 ? -15.578 14.125 20.578 1 94.62 86 ARG A N 1
ATOM 625 C CA . ARG A 1 86 ? -16.984 13.75 20.734 1 94.62 86 ARG A CA 1
ATOM 626 C C . ARG A 1 86 ? -17.766 14.039 19.469 1 94.62 86 ARG A C 1
ATOM 628 O O . ARG A 1 86 ? -17.547 15.055 18.797 1 94.62 86 ARG A O 1
ATOM 635 N N . ASN A 1 87 ? -18.766 13.125 19.203 1 89.56 87 ASN A N 1
ATOM 636 C CA . ASN A 1 87 ? -19.719 13.352 18.125 1 89.56 87 ASN A CA 1
ATOM 637 C C . ASN A 1 87 ? -20.906 14.195 18.594 1 89.56 87 ASN A C 1
ATOM 639 O O . ASN A 1 87 ? -21.562 13.867 19.578 1 89.56 87 ASN A O 1
ATOM 643 N N . VAL A 1 88 ? -21.281 15.352 18.031 1 80.31 88 VAL A N 1
ATOM 644 C CA . VAL A 1 88 ? -22.344 16.219 18.547 1 80.31 88 VAL A CA 1
ATOM 645 C C . VAL A 1 88 ? -23.531 16.219 17.578 1 80.31 88 VAL A C 1
ATOM 647 O O . VAL A 1 88 ? -24.672 16.359 17.984 1 80.31 88 VAL A O 1
ATOM 650 N N . ASP A 1 89 ? -23.469 16.172 16.344 1 65.31 89 ASP A N 1
ATOM 651 C CA . ASP A 1 89 ? -24.562 16.344 15.406 1 65.31 89 ASP A CA 1
ATOM 652 C C . ASP A 1 89 ? -24.922 15.031 14.727 1 65.31 89 ASP A C 1
ATOM 654 O O . ASP A 1 89 ? -24.922 14.93 13.5 1 65.31 89 ASP A O 1
ATOM 658 N N . VAL A 1 90 ? -25.344 14.086 15.617 1 62.75 90 VAL A N 1
ATOM 659 C CA . VAL A 1 90 ? -25.609 12.828 14.938 1 62.75 90 VAL A CA 1
ATOM 660 C C . VAL A 1 90 ? -27.109 12.695 14.672 1 62.75 90 VAL A C 1
ATOM 662 O O . VAL A 1 90 ? -27.922 12.695 15.602 1 62.75 90 VAL A O 1
ATOM 665 N N . GLN A 1 91 ? -27.594 13.133 13.508 1 61.09 91 GLN A N 1
ATOM 666 C CA . GLN A 1 91 ? -28.953 12.82 13.109 1 61.09 91 GLN A CA 1
ATOM 667 C C . GLN A 1 91 ? -29.047 11.453 12.438 1 61.09 91 GLN A C 1
ATOM 669 O O . GLN A 1 91 ? -28.422 11.227 11.398 1 61.09 91 GLN A O 1
ATOM 674 N N . SER A 1 92 ? -29.766 10.445 13.07 1 59.62 92 SER A N 1
ATOM 675 C CA . SER A 1 92 ? -29.797 9.062 12.602 1 59.62 92 SER A CA 1
ATOM 676 C C . SER A 1 92 ? -31.047 8.781 11.789 1 59.62 92 SER A C 1
ATOM 678 O O . SER A 1 92 ? -31.141 7.762 11.102 1 59.62 92 SER A O 1
ATOM 680 N N . ALA A 1 93 ? -32.062 9.484 11.664 1 57.94 93 ALA A N 1
ATOM 681 C CA . ALA A 1 93 ? -33.406 9.141 11.188 1 57.94 93 ALA A CA 1
ATOM 682 C C . ALA A 1 93 ? -33.375 8.703 9.727 1 57.94 93 ALA A C 1
ATOM 684 O O . ALA A 1 93 ? -33.969 7.688 9.359 1 57.94 93 ALA A O 1
ATOM 685 N N . PRO A 1 94 ? -32.562 9.336 8.867 1 60.5 94 PRO A N 1
ATOM 686 C CA . PRO A 1 94 ? -32.656 9.047 7.438 1 60.5 94 PRO A CA 1
ATOM 687 C C . PRO A 1 94 ? -31.969 7.734 7.047 1 60.5 94 PRO A C 1
ATOM 689 O O . PRO A 1 94 ? -32.156 7.25 5.926 1 60.5 94 PRO A O 1
ATOM 692 N N . TYR A 1 95 ? -31.578 6.934 8.039 1 68 95 TYR A N 1
ATOM 693 C CA . TYR A 1 95 ? -30.688 5.855 7.625 1 68 95 TYR A CA 1
ATOM 694 C C . TYR A 1 95 ? -31.406 4.508 7.68 1 68 95 TYR A C 1
ATOM 696 O O . TYR A 1 95 ? -30.844 3.492 7.254 1 68 95 TYR A O 1
ATOM 704 N N . GLU A 1 96 ? -32.656 4.523 8.016 1 75.5 96 GLU A N 1
ATOM 705 C CA . GLU A 1 96 ? -33.344 3.248 8.148 1 75.5 96 GLU A CA 1
ATOM 706 C C . GLU A 1 96 ? -33.469 2.533 6.805 1 75.5 96 GLU A C 1
ATOM 708 O O . GLU A 1 96 ? -33.375 1.305 6.742 1 75.5 96 GLU A O 1
ATOM 713 N N . GLU A 1 97 ? -33.594 3.311 5.816 1 77.38 97 GLU A N 1
ATOM 714 C CA . GLU A 1 97 ? -33.719 2.691 4.5 1 77.38 97 GLU A CA 1
ATOM 715 C C . GLU A 1 97 ? -32.438 1.987 4.105 1 77.38 97 GLU A C 1
ATOM 717 O O . GLU A 1 97 ? -32.438 1.016 3.346 1 77.38 97 GLU A O 1
ATOM 722 N N . PHE A 1 98 ? -31.312 2.455 4.648 1 82.62 98 PHE A N 1
ATOM 723 C CA . PHE A 1 98 ? -30.016 1.901 4.27 1 82.62 98 PHE A CA 1
ATOM 724 C C . PHE A 1 98 ? -29.781 0.564 4.961 1 82.62 98 PHE A C 1
ATOM 726 O O . PHE A 1 98 ? -28.906 -0.206 4.551 1 82.62 98 PHE A O 1
ATOM 733 N N . ARG A 1 99 ? -30.594 0.282 5.895 1 86.75 99 ARG A N 1
ATOM 734 C CA . ARG A 1 99 ? -30.438 -0.971 6.625 1 86.75 99 ARG A CA 1
ATOM 735 C C . ARG A 1 99 ? -30.594 -2.17 5.695 1 86.75 99 ARG A C 1
ATOM 737 O O . ARG A 1 99 ? -29.844 -3.15 5.805 1 86.75 99 ARG A O 1
ATOM 744 N N . TYR A 1 100 ? -31.516 -1.993 4.781 1 92.88 100 TYR A N 1
ATOM 745 C CA . TYR A 1 100 ? -31.828 -3.152 3.953 1 92.88 100 TYR A CA 1
ATOM 746 C C . TYR A 1 100 ? -31.453 -2.9 2.496 1 92.88 100 TYR A C 1
ATOM 748 O O . TYR A 1 100 ? -31.516 -3.809 1.665 1 92.88 100 TYR A O 1
ATOM 756 N N . LYS A 1 101 ? -31.062 -1.746 2.223 1 94.06 101 LYS A N 1
ATOM 757 C CA . LYS A 1 101 ? -30.672 -1.36 0.869 1 94.06 101 LYS A CA 1
ATOM 758 C C . LYS A 1 101 ? -29.266 -0.797 0.845 1 94.06 101 LYS A C 1
ATOM 760 O O . LYS A 1 101 ? -29.062 0.421 0.867 1 94.06 101 LYS A O 1
ATOM 765 N N . PRO A 1 102 ? -28.312 -1.7 0.724 1 94.62 102 PRO A N 1
ATOM 766 C CA . PRO A 1 102 ? -26.922 -1.256 0.769 1 94.62 102 PRO A CA 1
ATOM 767 C C . PRO A 1 102 ? -26.594 -0.208 -0.295 1 94.62 102 PRO A C 1
ATOM 769 O O . PRO A 1 102 ? -27 -0.35 -1.449 1 94.62 102 PRO A O 1
ATOM 772 N N . ARG A 1 103 ? -25.953 0.758 0.081 1 94.19 103 ARG A N 1
ATOM 773 C CA . ARG A 1 103 ? -25.578 1.826 -0.837 1 94.19 103 ARG A CA 1
ATOM 774 C C . ARG A 1 103 ? -24.391 1.407 -1.704 1 94.19 103 ARG A C 1
ATOM 776 O O . ARG A 1 103 ? -23.344 1.022 -1.186 1 94.19 103 ARG A O 1
ATOM 783 N N . PRO A 1 104 ? -24.484 1.564 -3.082 1 95.12 104 PRO A N 1
ATOM 784 C CA . PRO A 1 104 ? -23.344 1.29 -3.953 1 95.12 104 PRO A CA 1
ATOM 785 C C . PRO A 1 104 ? -22.141 2.158 -3.625 1 95.12 104 PRO A C 1
ATOM 787 O O . PRO A 1 104 ? -22.266 3.365 -3.416 1 95.12 104 PRO A O 1
ATOM 790 N N . GLY A 1 105 ? -20.953 1.495 -3.527 1 94.62 105 GLY A N 1
ATOM 791 C CA . GLY A 1 105 ? -19.719 2.227 -3.281 1 94.62 105 GLY A CA 1
ATOM 792 C C . GLY A 1 105 ? -19.406 2.387 -1.806 1 94.62 105 GLY A C 1
ATOM 793 O O . GLY A 1 105 ? -18.297 2.793 -1.441 1 94.62 105 GLY A O 1
ATOM 794 N N . HIS A 1 106 ? -20.359 2.1 -0.96 1 94.69 106 HIS A N 1
ATOM 795 C CA . HIS A 1 106 ? -20.156 2.152 0.482 1 94.69 106 HIS A CA 1
ATOM 796 C C . HIS A 1 106 ? -19.859 0.767 1.051 1 94.69 106 HIS A C 1
ATOM 798 O O . HIS A 1 106 ? -19.953 -0.233 0.335 1 94.69 106 HIS A O 1
ATOM 804 N N . ALA A 1 107 ? -19.578 0.736 2.348 1 95.38 107 ALA A N 1
ATOM 805 C CA . ALA A 1 107 ? -19.219 -0.523 2.992 1 95.38 107 ALA A CA 1
ATOM 806 C C . ALA A 1 107 ? -20.453 -1.302 3.418 1 95.38 107 ALA A C 1
ATOM 808 O O . ALA A 1 107 ? -20.344 -2.377 4.012 1 95.38 107 ALA A O 1
ATOM 809 N N . ASP A 1 108 ? -21.625 -0.837 3.082 1 94.81 108 ASP A N 1
ATOM 810 C CA . ASP A 1 108 ? -22.859 -1.422 3.578 1 94.81 108 ASP A CA 1
ATOM 811 C C . ASP A 1 108 ? -22.938 -2.912 3.256 1 94.81 108 ASP A C 1
ATOM 813 O O . ASP A 1 108 ? -23.078 -3.742 4.16 1 94.81 108 ASP A O 1
ATOM 817 N N . LEU A 1 109 ? -22.828 -3.238 2.002 1 95.94 109 LEU A N 1
ATOM 818 C CA . LEU A 1 109 ? -22.969 -4.629 1.588 1 95.94 109 LEU A CA 1
ATOM 819 C C . LEU A 1 109 ? -21.859 -5.492 2.201 1 95.94 109 LEU A C 1
ATOM 821 O O . LEU A 1 109 ? -22.125 -6.59 2.695 1 95.94 109 LEU A O 1
ATOM 825 N N . SER A 1 110 ? -20.609 -5.031 2.148 1 96.44 110 SER A N 1
ATOM 826 C CA . SER A 1 110 ? -19.5 -5.82 2.672 1 96.44 110 SER A CA 1
ATOM 827 C C . SER A 1 110 ? -19.641 -6.055 4.172 1 96.44 110 SER A C 1
ATOM 829 O O . SER A 1 110 ? -19.281 -7.113 4.68 1 96.44 110 SER A O 1
ATOM 831 N N . TYR A 1 111 ? -20.219 -5.09 4.898 1 95.5 111 TYR A N 1
ATOM 832 C CA . TYR A 1 111 ? -20.469 -5.262 6.324 1 95.5 111 TYR A CA 1
ATOM 833 C C . TYR A 1 111 ? -21.5 -6.355 6.57 1 95.5 111 TYR A C 1
ATOM 835 O O . TYR A 1 111 ? -21.328 -7.184 7.469 1 95.5 111 TYR A O 1
ATOM 843 N N . VAL A 1 112 ? -22.547 -6.293 5.77 1 94.75 112 VAL A N 1
ATOM 844 C CA . VAL A 1 112 ? -23.594 -7.297 5.898 1 94.75 112 VAL A CA 1
ATOM 845 C C . VAL A 1 112 ? -23.016 -8.688 5.613 1 94.75 112 VAL A C 1
ATOM 847 O O . VAL A 1 112 ? -23.281 -9.641 6.348 1 94.75 112 VAL A O 1
ATOM 850 N N . LEU A 1 113 ? -22.234 -8.781 4.594 1 95 113 LEU A N 1
ATOM 851 C CA . LEU A 1 113 ? -21.656 -10.062 4.203 1 95 113 LEU A CA 1
ATOM 852 C C . LEU A 1 113 ? -20.672 -10.562 5.254 1 95 113 LEU A C 1
ATOM 854 O O . LEU A 1 113 ? -20.578 -11.766 5.512 1 95 113 LEU A O 1
ATOM 858 N N . LYS A 1 114 ? -19.969 -9.672 5.863 1 95.19 114 LYS A N 1
ATOM 859 C CA . LYS A 1 114 ? -18.922 -10.055 6.809 1 95.19 114 LYS A CA 1
ATOM 860 C C . LYS A 1 114 ? -19.5 -10.289 8.203 1 95.19 114 LYS A C 1
ATOM 862 O O . LYS A 1 114 ? -19.156 -11.266 8.867 1 95.19 114 LYS A O 1
ATOM 867 N N . TYR A 1 115 ? -20.359 -9.406 8.617 1 94.38 115 TYR A N 1
ATOM 868 C CA . TYR A 1 115 ? -20.75 -9.406 10.023 1 94.38 115 TYR A CA 1
ATOM 869 C C . TYR A 1 115 ? -22.188 -9.859 10.18 1 94.38 115 TYR A C 1
ATOM 871 O O . TYR A 1 115 ? -22.625 -10.195 11.289 1 94.38 115 TYR A O 1
ATOM 879 N N . GLY A 1 116 ? -22.938 -9.836 9.141 1 93.75 116 GLY A N 1
ATOM 880 C CA . GLY A 1 116 ? -24.344 -10.172 9.203 1 93.75 116 GLY A CA 1
ATOM 881 C C . GLY A 1 116 ? -25.25 -8.961 9.281 1 93.75 116 GLY A C 1
ATOM 882 O O . GLY A 1 116 ? -24.875 -7.938 9.867 1 93.75 116 GLY A O 1
ATOM 883 N N . LEU A 1 117 ? -26.438 -9.039 8.742 1 90.69 117 LEU A N 1
ATOM 884 C CA . LEU A 1 117 ? -27.406 -7.957 8.594 1 90.69 117 LEU A CA 1
ATOM 885 C C . LEU A 1 117 ? -27.734 -7.34 9.945 1 90.69 117 LEU A C 1
ATOM 887 O O . LEU A 1 117 ? -27.984 -6.133 10.039 1 90.69 117 LEU A O 1
ATOM 891 N N . ASP A 1 118 ? -27.703 -8.094 11.031 1 90.75 118 ASP A N 1
ATOM 892 C CA . ASP A 1 118 ? -28.172 -7.633 12.328 1 90.75 118 ASP A CA 1
ATOM 893 C C . ASP A 1 118 ? -27.016 -7.109 13.18 1 90.75 118 ASP A C 1
ATOM 895 O O . ASP A 1 118 ? -27.234 -6.613 14.289 1 90.75 118 ASP A O 1
ATOM 899 N N . ASN A 1 119 ? -25.812 -7.113 12.633 1 89.88 119 ASN A N 1
ATOM 900 C CA . ASN A 1 119 ? -24.688 -6.898 13.523 1 89.88 119 ASN A CA 1
ATOM 901 C C . ASN A 1 119 ? -23.891 -5.652 13.125 1 89.88 119 ASN A C 1
ATOM 903 O O . ASN A 1 119 ? -22.812 -5.402 13.656 1 89.88 119 ASN A O 1
ATOM 907 N N . TRP A 1 120 ? -24.312 -4.926 12.234 1 85.62 120 TRP A N 1
ATOM 908 C CA . TRP A 1 120 ? -23.531 -3.752 11.852 1 85.62 120 TRP A CA 1
ATOM 909 C C . TRP A 1 120 ? -24.312 -2.469 12.102 1 85.62 120 TRP A C 1
ATOM 911 O O . TRP A 1 120 ? -25.547 -2.477 12.094 1 85.62 120 TRP A O 1
ATOM 921 N N . ASP A 1 121 ? -23.594 -1.402 12.383 1 85.62 121 ASP A N 1
ATOM 922 C CA . ASP A 1 121 ? -24.188 -0.085 12.594 1 85.62 121 ASP A CA 1
ATOM 923 C C . ASP A 1 121 ? -24.453 0.615 11.258 1 85.62 121 ASP A C 1
ATOM 925 O O . ASP A 1 121 ? -23.562 1.295 10.727 1 85.62 121 ASP A O 1
ATOM 929 N N . TYR A 1 122 ? -25.641 0.559 10.781 1 84.81 122 TYR A N 1
ATOM 930 C CA . TYR A 1 122 ? -25.984 1.039 9.453 1 84.81 122 TYR A CA 1
ATOM 931 C C . TYR A 1 122 ? -26.125 2.555 9.438 1 84.81 122 TYR A C 1
ATOM 933 O O . TYR A 1 122 ? -26.344 3.156 8.383 1 84.81 122 TYR A O 1
ATOM 941 N N . ARG A 1 123 ? -25.984 3.086 10.719 1 82.31 123 ARG A N 1
ATOM 942 C CA . ARG A 1 123 ? -26.125 4.535 10.789 1 82.31 123 ARG A CA 1
ATOM 943 C C . ARG A 1 123 ? -24.859 5.234 10.336 1 82.31 123 ARG A C 1
ATOM 945 O O . ARG A 1 123 ? -23.859 5.262 11.07 1 82.31 123 ARG A O 1
ATOM 952 N N . GLY A 1 124 ? -24.594 5.543 9.203 1 76.81 124 GLY A N 1
ATOM 953 C CA . GLY A 1 124 ? -23.5 6.379 8.727 1 76.81 124 GLY A CA 1
ATOM 954 C C . GLY A 1 124 ? -22.25 5.594 8.391 1 76.81 124 GLY A C 1
ATOM 955 O O . GLY A 1 124 ? -21.141 6.086 8.562 1 76.81 124 GLY A O 1
ATOM 956 N N . GLY A 1 125 ? -22.156 4.32 8.195 1 83.25 125 GLY A N 1
ATOM 957 C CA . GLY A 1 125 ? -21.031 3.535 7.715 1 83.25 125 GLY A CA 1
ATOM 958 C C . GLY A 1 125 ? -20.203 2.922 8.836 1 83.25 125 GLY A C 1
ATOM 959 O O . GLY A 1 125 ? -19.188 2.268 8.578 1 83.25 125 GLY A O 1
ATOM 960 N N . GLY A 1 126 ? -20.547 3.252 10.117 1 86.75 126 GLY A N 1
ATOM 961 C CA . GLY A 1 126 ? -19.859 2.645 11.25 1 86.75 126 GLY A CA 1
ATOM 962 C C . GLY A 1 126 ? -18.391 3.008 11.32 1 86.75 126 GLY A C 1
ATOM 963 O O . GLY A 1 126 ? -18.031 4.188 11.258 1 86.75 126 GLY A O 1
ATOM 964 N N . ARG A 1 127 ? -17.547 1.964 11.469 1 92.31 127 ARG A N 1
ATOM 965 C CA . ARG A 1 127 ? -16.094 2.125 11.602 1 92.31 127 ARG A CA 1
ATOM 966 C C . ARG A 1 127 ? -15.461 2.496 10.266 1 92.31 127 ARG A C 1
ATOM 968 O O . ARG A 1 127 ? -14.367 3.068 10.234 1 92.31 127 ARG A O 1
ATOM 975 N N . ALA A 1 128 ? -16.125 2.16 9.18 1 92.38 128 ALA A N 1
ATOM 976 C CA . ALA A 1 128 ? -15.578 2.42 7.855 1 92.38 128 ALA A CA 1
ATOM 977 C C . ALA A 1 128 ? -15.836 3.861 7.426 1 92.38 128 ALA A C 1
ATOM 979 O O . ALA A 1 128 ? -15.336 4.305 6.391 1 92.38 128 ALA A O 1
ATOM 980 N N . SER A 1 129 ? -16.578 4.59 8.227 1 91.19 129 SER A N 1
ATOM 981 C CA . SER A 1 129 ? -16.906 5.98 7.93 1 91.19 129 SER A CA 1
ATOM 982 C C . SER A 1 129 ? -15.648 6.852 7.926 1 91.19 129 SER A C 1
ATOM 984 O O . SER A 1 129 ? -14.742 6.648 8.742 1 91.19 129 SER A O 1
ATOM 986 N N . ALA A 1 130 ? -15.719 7.859 7.066 1 91.81 130 ALA A N 1
ATOM 987 C CA . ALA A 1 130 ? -14.617 8.82 7.023 1 91.81 130 ALA A CA 1
ATOM 988 C C . ALA A 1 130 ? -14.516 9.602 8.336 1 91.81 130 ALA A C 1
ATOM 990 O O . ALA A 1 130 ? -13.508 10.25 8.602 1 91.81 130 ALA A O 1
ATOM 991 N N . ARG A 1 131 ? -15.5 9.547 9.188 1 91 131 ARG A N 1
ATOM 992 C CA . ARG A 1 131 ? -15.438 10.148 10.516 1 91 131 ARG A CA 1
ATOM 993 C C . ARG A 1 131 ? -14.266 9.602 11.32 1 91 131 ARG A C 1
ATOM 995 O O . ARG A 1 131 ? -13.656 10.312 12.117 1 91 131 ARG A O 1
ATOM 1002 N N . GLU A 1 132 ? -14.008 8.367 11.07 1 95.31 132 GLU A N 1
ATOM 1003 C CA . GLU A 1 132 ? -12.906 7.68 11.734 1 95.31 132 GLU A CA 1
ATOM 1004 C C . GLU A 1 132 ? -11.586 8.414 11.516 1 95.31 132 GLU A C 1
ATOM 1006 O O . GLU A 1 132 ? -10.703 8.398 12.383 1 95.31 132 GLU A O 1
ATOM 1011 N N . THR A 1 133 ? -11.422 9.195 10.438 1 97.31 133 THR A N 1
ATOM 1012 C CA . THR A 1 133 ? -10.156 9.82 10.078 1 97.31 133 THR A CA 1
ATOM 1013 C C . THR A 1 133 ? -9.867 11.016 10.977 1 97.31 133 THR A C 1
ATOM 1015 O O . THR A 1 133 ? -8.742 11.523 11 1 97.31 133 THR A O 1
ATOM 1018 N N . VAL A 1 134 ? -10.859 11.469 11.734 1 96.75 134 VAL A N 1
ATOM 1019 C CA . VAL A 1 134 ? -10.594 12.461 12.766 1 96.75 134 VAL A CA 1
ATOM 1020 C C . VAL A 1 134 ? -9.516 11.953 13.711 1 96.75 134 VAL A C 1
ATOM 1022 O O . VAL A 1 134 ? -8.594 12.695 14.07 1 96.75 134 VAL A O 1
ATOM 1025 N N . ALA A 1 135 ? -9.656 10.711 14.055 1 98.19 135 ALA A N 1
ATOM 1026 C CA . ALA A 1 135 ? -8.695 10.078 14.961 1 98.19 135 ALA A CA 1
ATOM 1027 C C . ALA A 1 135 ? -7.309 10.016 14.336 1 98.19 135 ALA A C 1
ATOM 1029 O O . ALA A 1 135 ? -6.301 10.227 15.016 1 98.19 135 ALA A O 1
ATOM 1030 N N . ARG A 1 136 ? -7.254 9.734 13.047 1 98.69 136 ARG A N 1
ATOM 1031 C CA . ARG A 1 136 ? -5.98 9.664 12.336 1 98.69 136 ARG A CA 1
ATOM 1032 C C . ARG A 1 136 ? -5.285 11.023 12.328 1 98.69 136 ARG A C 1
ATOM 1034 O O . ARG A 1 136 ? -4.078 11.109 12.57 1 98.69 136 ARG A O 1
ATOM 1041 N N . VAL A 1 137 ? -6.039 12.016 12.023 1 98.62 137 VAL A N 1
ATOM 1042 C CA . VAL A 1 137 ? -5.484 13.367 11.938 1 98.62 137 VAL A CA 1
ATOM 1043 C C . VAL A 1 137 ? -5.039 13.828 13.32 1 98.62 137 VAL A C 1
ATOM 1045 O O . VAL A 1 137 ? -3.998 14.484 13.453 1 98.62 137 VAL A O 1
ATOM 1048 N N . ALA A 1 138 ? -5.793 13.461 14.352 1 98.62 138 ALA A N 1
ATOM 1049 C CA . ALA A 1 138 ? -5.387 13.781 15.719 1 98.62 138 ALA A CA 1
ATOM 1050 C C . ALA A 1 138 ? -4.047 13.141 16.062 1 98.62 138 ALA A C 1
ATOM 1052 O O . ALA A 1 138 ? -3.145 13.805 16.562 1 98.62 138 ALA A O 1
ATOM 1053 N N . ALA A 1 139 ? -3.945 11.875 15.766 1 98.88 139 ALA A N 1
ATOM 1054 C CA . ALA A 1 139 ? -2.684 11.172 15.977 1 98.88 139 ALA A CA 1
ATOM 1055 C C . ALA A 1 139 ? -1.57 11.766 15.117 1 98.88 139 ALA A C 1
ATOM 1057 O O . ALA A 1 139 ? -0.413 11.82 15.547 1 98.88 139 ALA A O 1
ATOM 1058 N N . GLY A 1 140 ? -1.923 12.195 13.906 1 98.81 140 GLY A N 1
ATOM 1059 C CA . GLY A 1 140 ? -0.972 12.797 12.984 1 98.81 140 GLY A CA 1
ATOM 1060 C C . GLY A 1 140 ? -0.314 14.047 13.539 1 98.81 140 GLY A C 1
ATOM 1061 O O . GLY A 1 140 ? 0.843 14.336 13.227 1 98.81 140 GLY A O 1
ATOM 1062 N N . ALA A 1 141 ? -1.024 14.789 14.375 1 98.62 141 ALA A N 1
ATOM 1063 C CA . ALA A 1 141 ? -0.458 15.992 14.984 1 98.62 141 ALA A CA 1
ATOM 1064 C C . ALA A 1 141 ? 0.755 15.641 15.844 1 98.62 141 ALA A C 1
ATOM 1066 O O . ALA A 1 141 ? 1.764 16.344 15.82 1 98.62 141 ALA A O 1
ATOM 1067 N N . ILE A 1 142 ? 0.67 14.578 16.594 1 98.81 142 ILE A N 1
ATOM 1068 C CA . ILE A 1 142 ? 1.768 14.109 17.438 1 98.81 142 ILE A CA 1
ATOM 1069 C C . ILE A 1 142 ? 2.965 13.742 16.562 1 98.81 142 ILE A C 1
ATOM 1071 O O . ILE A 1 142 ? 4.094 14.148 16.844 1 98.81 142 ILE A O 1
ATOM 1075 N N . ALA A 1 143 ? 2.684 12.992 15.516 1 98.88 143 ALA A N 1
ATOM 1076 C CA . ALA A 1 143 ? 3.734 12.539 14.609 1 98.88 143 ALA A CA 1
ATOM 1077 C C . ALA A 1 143 ? 4.449 13.727 13.969 1 98.88 143 ALA A C 1
ATOM 1079 O O . ALA A 1 143 ? 5.68 13.75 13.891 1 98.88 143 ALA A O 1
ATOM 1080 N N . LYS A 1 144 ? 3.66 14.688 13.469 1 98.69 144 LYS A N 1
ATOM 1081 C CA . LYS A 1 144 ? 4.238 15.859 12.82 1 98.69 144 LYS A CA 1
ATOM 1082 C C . LYS A 1 144 ? 5.168 16.609 13.766 1 98.69 144 LYS A C 1
ATOM 1084 O O . LYS A 1 144 ? 6.238 17.062 13.367 1 98.69 144 LYS A O 1
ATOM 1089 N N . LYS A 1 145 ? 4.789 16.734 14.969 1 98.56 145 LYS A N 1
ATOM 1090 C CA . LYS A 1 145 ? 5.652 17.391 15.945 1 98.56 145 LYS A CA 1
ATOM 1091 C C . LYS A 1 145 ? 6.922 16.578 16.188 1 98.56 145 LYS A C 1
ATOM 1093 O O . LYS A 1 145 ? 8.016 17.141 16.25 1 98.56 145 LYS A O 1
ATOM 1098 N N . LEU A 1 146 ? 6.785 15.289 16.375 1 98.5 146 LEU A N 1
ATOM 1099 C CA . LEU A 1 146 ? 7.949 14.43 16.594 1 98.5 146 LEU A CA 1
ATOM 1100 C C . LEU A 1 146 ? 8.945 14.57 15.445 1 98.5 146 LEU A C 1
ATOM 1102 O O . LEU A 1 146 ? 10.156 14.586 15.68 1 98.5 146 LEU A O 1
ATOM 1106 N N . MET A 1 147 ? 8.461 14.648 14.234 1 98.69 147 MET A N 1
ATOM 1107 C CA . MET A 1 147 ? 9.297 14.734 13.039 1 98.69 147 MET A CA 1
ATOM 1108 C C . MET A 1 147 ? 10.18 15.977 13.094 1 98.69 147 MET A C 1
ATOM 1110 O O . MET A 1 147 ? 11.297 15.969 12.562 1 98.69 147 MET A O 1
ATOM 1114 N N . LEU A 1 148 ? 9.742 16.984 13.766 1 98.38 148 LEU A N 1
ATOM 1115 C CA . LEU A 1 148 ? 10.453 18.266 13.836 1 98.38 148 LEU A CA 1
ATOM 1116 C C . LEU A 1 148 ? 11.727 18.125 14.656 1 98.38 148 LEU A C 1
ATOM 1118 O O . LEU A 1 148 ? 12.602 19 14.602 1 98.38 148 LEU A O 1
ATOM 1122 N N . ALA A 1 149 ? 11.828 17.047 15.484 1 98 149 ALA A N 1
ATOM 1123 C CA . ALA A 1 149 ? 13.07 16.797 16.219 1 98 149 ALA A CA 1
ATOM 1124 C C . ALA A 1 149 ? 14.266 16.75 15.258 1 98 149 ALA A C 1
ATOM 1126 O O . ALA A 1 149 ? 15.398 17.047 15.656 1 98 149 ALA A O 1
ATOM 1127 N N . ARG A 1 150 ? 14 16.453 13.977 1 98 150 ARG A N 1
ATOM 1128 C CA . ARG A 1 150 ? 15.07 16.375 12.984 1 98 150 ARG A CA 1
ATOM 1129 C C . ARG A 1 150 ? 14.828 17.344 11.836 1 98 150 ARG A C 1
ATOM 1131 O O . ARG A 1 150 ? 15.359 17.156 10.734 1 98 150 ARG A O 1
ATOM 1138 N N . GLY A 1 151 ? 13.953 18.266 12.086 1 97.69 151 GLY A N 1
ATOM 1139 C CA . GLY A 1 151 ? 13.664 19.281 11.078 1 97.69 151 GLY A CA 1
ATOM 1140 C C . GLY A 1 151 ? 12.875 18.734 9.898 1 97.69 151 GLY A C 1
ATOM 1141 O O . GLY A 1 151 ? 12.859 19.344 8.828 1 97.69 151 GLY A O 1
ATOM 1142 N N . THR A 1 152 ? 12.297 17.578 10.023 1 98.5 152 THR A N 1
ATOM 1143 C CA . THR A 1 152 ? 11.492 16.969 8.984 1 98.5 152 THR A CA 1
ATOM 1144 C C . THR A 1 152 ? 10.07 17.516 8.992 1 98.5 152 THR A C 1
ATOM 1146 O O . THR A 1 152 ? 9.461 17.672 10.047 1 98.5 152 THR A O 1
ATOM 1149 N N . MET A 1 153 ? 9.539 17.844 7.816 1 98.25 153 MET A N 1
ATOM 1150 C CA . MET A 1 153 ? 8.195 18.391 7.688 1 98.25 153 MET A CA 1
ATOM 1151 C C . MET A 1 153 ? 7.418 17.688 6.578 1 98.25 153 MET A C 1
ATOM 1153 O O . MET A 1 153 ? 8.016 17.062 5.699 1 98.25 153 MET A O 1
ATOM 1157 N N . VAL A 1 154 ? 6.133 17.797 6.656 1 98.5 154 VAL A N 1
ATOM 1158 C CA . VAL A 1 154 ? 5.277 17.156 5.664 1 98.5 154 VAL A CA 1
ATOM 1159 C C . VAL A 1 154 ? 4.227 18.141 5.168 1 98.5 154 VAL A C 1
ATOM 1161 O O . VAL A 1 154 ? 3.758 18.984 5.93 1 98.5 154 VAL A O 1
ATOM 1164 N N . ALA A 1 155 ? 3.91 18.078 3.906 1 97.69 155 ALA A N 1
ATOM 1165 C CA . ALA A 1 155 ? 2.859 18.891 3.295 1 97.69 155 ALA A CA 1
ATOM 1166 C C . ALA A 1 155 ? 2.121 18.109 2.215 1 97.69 155 ALA A C 1
ATOM 1168 O O . ALA A 1 155 ? 2.721 17.297 1.51 1 97.69 155 ALA A O 1
ATOM 1169 N N . GLY A 1 156 ? 0.859 18.328 2.129 1 98.06 156 GLY A N 1
ATOM 1170 C CA . GLY A 1 156 ? 0.039 17.75 1.081 1 98.06 156 GLY A CA 1
ATOM 1171 C C . GLY A 1 156 ? -0.772 18.781 0.315 1 98.06 156 GLY A C 1
ATOM 1172 O O . GLY A 1 156 ? -1.03 19.875 0.818 1 98.06 156 GLY A O 1
ATOM 1173 N N . TYR A 1 157 ? -1.128 18.5 -0.868 1 98.5 157 TYR A N 1
ATOM 1174 C CA . TYR A 1 157 ? -2.02 19.297 -1.693 1 98.5 157 TYR A CA 1
ATOM 1175 C C . TYR A 1 157 ? -2.785 18.422 -2.682 1 98.5 157 TYR A C 1
ATOM 1177 O O . TYR A 1 157 ? -2.479 17.25 -2.842 1 98.5 157 TYR A O 1
ATOM 1185 N N . LEU A 1 158 ? -3.824 19 -3.197 1 98.44 158 LEU A N 1
ATOM 1186 C CA . LEU A 1 158 ? -4.602 18.281 -4.207 1 98.44 158 LEU A CA 1
ATOM 1187 C C . LEU A 1 158 ? -3.945 18.406 -5.578 1 98.44 158 LEU A C 1
ATOM 1189 O O . LEU A 1 158 ? -4.004 19.469 -6.207 1 98.44 158 LEU A O 1
ATOM 1193 N N . ALA A 1 159 ? -3.369 17.312 -6.043 1 98.75 159 ALA A N 1
ATOM 1194 C CA . ALA A 1 159 ? -2.598 17.312 -7.285 1 98.75 159 ALA A CA 1
ATOM 1195 C C . ALA A 1 159 ? -3.516 17.297 -8.5 1 98.75 159 ALA A C 1
ATOM 1197 O O . ALA A 1 159 ? -3.137 17.75 -9.586 1 98.75 159 ALA A O 1
ATOM 1198 N N . SER A 1 160 ? -4.699 16.734 -8.336 1 98.69 160 SER A N 1
ATOM 1199 C CA . SER A 1 160 ? -5.691 16.75 -9.406 1 98.69 160 SER A C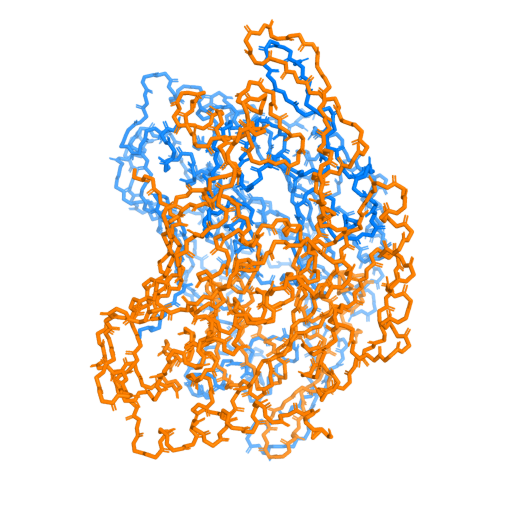A 1
ATOM 1200 C C . SER A 1 160 ? -7.105 16.625 -8.844 1 98.69 160 SER A C 1
ATOM 1202 O O . SER A 1 160 ? -7.309 16.078 -7.762 1 98.69 160 SER A O 1
ATOM 1204 N N . LEU A 1 161 ? -8.023 17.188 -9.5 1 98.62 161 LEU A N 1
ATOM 1205 C CA . LEU A 1 161 ? -9.461 17.016 -9.312 1 98.62 161 LEU A CA 1
ATOM 1206 C C . LEU A 1 161 ? -10.141 16.672 -10.633 1 98.62 161 LEU A C 1
ATOM 1208 O O . LEU A 1 161 ? -10.133 17.469 -11.57 1 98.62 161 LEU A O 1
ATOM 1212 N N . GLY A 1 162 ? -10.711 15.422 -10.633 1 98.31 162 GLY A N 1
ATOM 1213 C CA . GLY A 1 162 ? -11.211 14.977 -11.922 1 98.31 162 GLY A CA 1
ATOM 1214 C C . GLY A 1 162 ? -10.172 15.07 -13.031 1 98.31 162 GLY A C 1
ATOM 1215 O O . GLY A 1 162 ? -9.055 14.57 -12.883 1 98.31 162 GLY A O 1
ATOM 1216 N N . PRO A 1 163 ? -10.609 15.703 -14.148 1 98 163 PRO A N 1
ATOM 1217 C CA . PRO A 1 163 ? -9.695 15.742 -15.297 1 98 163 PRO A CA 1
ATOM 1218 C C . PRO A 1 163 ? -8.648 16.844 -15.18 1 98 163 PRO A C 1
ATOM 1220 O O . PRO A 1 163 ? -7.773 16.969 -16.047 1 98 163 PRO A O 1
ATOM 1223 N N . VAL A 1 164 ? -8.664 17.641 -14.125 1 98.56 164 VAL A N 1
ATOM 1224 C CA . VAL A 1 164 ? -7.805 18.828 -14.047 1 98.56 164 VAL A CA 1
ATOM 1225 C C . VAL A 1 164 ? -6.602 18.531 -13.156 1 98.56 164 VAL A C 1
ATOM 1227 O O . VAL A 1 164 ? -6.762 18.078 -12.016 1 98.56 164 VAL A O 1
ATOM 1230 N N . ASP A 1 165 ? -5.453 18.766 -13.656 1 98.38 165 ASP A N 1
ATOM 1231 C CA . ASP A 1 165 ? -4.207 18.609 -12.914 1 98.38 165 ASP A CA 1
ATOM 1232 C C . ASP A 1 165 ? -3.68 19.953 -12.438 1 98.38 165 ASP A C 1
ATOM 1234 O O . ASP A 1 165 ? -3.867 20.969 -13.102 1 98.38 165 ASP A O 1
ATOM 1238 N N . SER A 1 166 ? -3.047 19.891 -11.32 1 97.88 166 SER A N 1
ATOM 1239 C CA . SER A 1 166 ? -2.262 21.047 -10.914 1 97.88 166 SER A CA 1
ATOM 1240 C C . SER A 1 166 ? -0.861 21.016 -11.523 1 97.88 166 SER A C 1
ATOM 1242 O O . SER A 1 166 ? -0.383 19.953 -11.922 1 97.88 166 SER A O 1
ATOM 1244 N N . ARG A 1 167 ? -0.311 22.188 -11.625 1 95.25 167 ARG A N 1
ATOM 1245 C CA . ARG A 1 167 ? 1.128 22.172 -11.867 1 95.25 167 ARG A CA 1
ATOM 1246 C C . ARG A 1 167 ? 1.886 21.656 -10.648 1 95.25 167 ARG A C 1
ATOM 1248 O O . ARG A 1 167 ? 1.341 21.625 -9.539 1 95.25 167 ARG A O 1
ATOM 1255 N N . ARG A 1 168 ? 3.105 21.297 -10.836 1 94.5 168 ARG A N 1
ATOM 1256 C CA . ARG A 1 168 ? 3.943 20.906 -9.703 1 94.5 168 ARG A CA 1
ATOM 1257 C C . ARG A 1 168 ? 4.328 22.125 -8.867 1 94.5 168 ARG A C 1
ATOM 1259 O O . ARG A 1 168 ? 4.945 23.062 -9.375 1 94.5 168 ARG A O 1
ATOM 1266 N N . PRO A 1 169 ? 4 22.141 -7.621 1 97.69 169 PRO A N 1
ATOM 1267 C CA . PRO A 1 169 ? 4.273 23.297 -6.781 1 97.69 169 PRO A CA 1
ATOM 1268 C C . PRO A 1 169 ? 5.672 23.266 -6.168 1 97.69 169 PRO A C 1
ATOM 1270 O O . PRO A 1 169 ? 6.32 22.219 -6.148 1 97.69 169 PRO A O 1
ATOM 1273 N N . SER A 1 170 ? 6.102 24.469 -5.73 1 96.62 170 SER A N 1
ATOM 1274 C CA . SER A 1 170 ? 7.215 24.5 -4.789 1 96.62 170 SER A CA 1
ATOM 1275 C C . SER A 1 170 ? 6.816 23.938 -3.436 1 96.62 170 SER A C 1
ATOM 1277 O O . SER A 1 170 ? 5.633 23.719 -3.172 1 96.62 170 SER A O 1
ATOM 1279 N N . TRP A 1 171 ? 7.797 23.688 -2.633 1 95.69 171 TRP A N 1
ATOM 1280 C CA . TRP A 1 171 ? 7.543 23.219 -1.274 1 95.69 171 TRP A CA 1
ATOM 1281 C C . TRP A 1 171 ? 6.637 24.188 -0.522 1 95.69 171 TRP A C 1
ATOM 1283 O O . TRP A 1 171 ? 5.676 23.781 0.128 1 95.69 171 TRP A O 1
ATOM 1293 N N . GLU A 1 172 ? 6.875 25.422 -0.643 1 94.94 172 GLU A N 1
ATOM 1294 C CA . GLU A 1 172 ? 6.113 26.438 0.072 1 94.94 172 GLU A CA 1
ATOM 1295 C C . GLU A 1 172 ? 4.656 26.453 -0.385 1 94.94 172 GLU A C 1
ATOM 1297 O O . GLU A 1 172 ? 3.744 26.578 0.435 1 94.94 172 GLU A O 1
ATOM 1302 N N . GLU A 1 173 ? 4.523 26.359 -1.688 1 96.75 173 GLU A N 1
ATOM 1303 C CA . GLU A 1 173 ? 3.168 26.328 -2.227 1 96.75 173 GLU A CA 1
ATOM 1304 C C . GLU A 1 173 ? 2.396 25.125 -1.716 1 96.75 173 GLU A C 1
ATOM 1306 O O . GLU A 1 173 ? 1.224 25.234 -1.354 1 96.75 173 GLU A O 1
ATOM 1311 N N . ALA A 1 174 ? 3.086 23.984 -1.696 1 97.31 174 ALA A N 1
ATOM 1312 C CA . ALA A 1 174 ? 2.455 22.766 -1.189 1 97.31 174 ALA A CA 1
ATOM 1313 C C . ALA A 1 174 ? 2.092 22.906 0.286 1 97.31 174 ALA A C 1
ATOM 1315 O O . ALA A 1 174 ? 1 22.516 0.704 1 97.31 174 ALA A O 1
ATOM 1316 N N . ALA A 1 175 ? 2.971 23.484 1.054 1 96.19 175 ALA A N 1
ATOM 1317 C CA . ALA A 1 175 ? 2.762 23.656 2.488 1 96.19 175 ALA A CA 1
ATOM 1318 C C . ALA A 1 175 ? 1.614 24.625 2.758 1 96.19 175 ALA A C 1
ATOM 1320 O O . ALA A 1 175 ? 0.874 24.469 3.732 1 96.19 175 ALA A O 1
ATOM 1321 N N . CYS A 1 176 ? 1.388 25.594 1.872 1 96.19 176 CYS A N 1
ATOM 1322 C CA . CYS A 1 176 ? 0.365 26.625 2.068 1 96.19 176 CYS A CA 1
ATOM 1323 C C . CYS A 1 176 ? -0.986 26.141 1.548 1 96.19 176 CYS A C 1
ATOM 1325 O O . CYS A 1 176 ? -2.023 26.719 1.883 1 96.19 176 CYS A O 1
ATOM 1327 N N . ALA A 1 177 ? -0.965 25.062 0.799 1 96.5 177 ALA A N 1
ATOM 1328 C CA . ALA A 1 177 ? -2.188 24.562 0.184 1 96.5 177 ALA A CA 1
ATOM 1329 C C . ALA A 1 177 ? -3.229 24.203 1.243 1 96.5 177 ALA A C 1
ATOM 1331 O O . ALA A 1 177 ? -4.43 24.172 0.96 1 96.5 177 ALA A O 1
ATOM 1332 N N . LYS A 1 178 ? -2.812 23.906 2.457 1 93.69 178 LYS A N 1
ATOM 1333 C CA . LYS A 1 178 ? -3.736 23.531 3.523 1 93.69 178 LYS A CA 1
ATOM 1334 C C . LYS A 1 178 ? -4.715 24.656 3.826 1 93.69 178 LYS A C 1
ATOM 1336 O O . LYS A 1 178 ? -5.812 24.422 4.332 1 93.69 178 LYS A O 1
ATOM 1341 N N . TYR A 1 179 ? -4.426 25.859 3.471 1 93.06 179 TYR A N 1
ATOM 1342 C CA . TYR A 1 179 ? -5.289 27 3.75 1 93.06 179 TYR A CA 1
ATOM 1343 C C . TYR A 1 179 ? -6.234 27.266 2.584 1 93.06 179 TYR A C 1
ATOM 1345 O O . TYR A 1 179 ? -7.152 28.094 2.695 1 93.06 179 TYR A O 1
ATOM 1353 N N . SER A 1 180 ? -5.965 26.688 1.441 1 93.88 180 SER A N 1
ATOM 1354 C CA . SER A 1 180 ? -6.922 26.719 0.34 1 93.88 180 SER A CA 1
ATOM 1355 C C . SER A 1 180 ? -8.148 25.875 0.648 1 93.88 180 SER A C 1
ATOM 1357 O O . SER A 1 180 ? -8.023 24.719 1.076 1 93.88 180 SER A O 1
ATOM 1359 N N . PRO A 1 181 ? -9.344 26.406 0.43 1 93.12 181 PRO A N 1
ATOM 1360 C CA . PRO A 1 181 ? -10.547 25.609 0.688 1 93.12 181 PRO A CA 1
ATOM 1361 C C . PRO A 1 181 ? -10.57 24.312 -0.11 1 93.12 181 PRO A C 1
ATOM 1363 O O . PRO A 1 181 ? -11.266 23.359 0.264 1 93.12 181 PRO A O 1
ATOM 1366 N N . LEU A 1 182 ? -9.797 24.266 -1.189 1 96.31 182 LEU A N 1
ATOM 1367 C CA . LEU A 1 182 ? -9.797 23.078 -2.031 1 96.31 182 LEU A CA 1
ATOM 1368 C C . LEU A 1 182 ? -8.406 22.438 -2.078 1 96.31 182 LEU A C 1
ATOM 1370 O O . LEU A 1 182 ? -8.102 21.672 -2.988 1 96.31 182 LEU A O 1
ATOM 1374 N N . LYS A 1 183 ? -7.57 22.891 -1.162 1 97 183 LYS A N 1
ATOM 1375 C CA . LYS A 1 183 ? -6.219 22.359 -1.004 1 97 183 LYS A CA 1
ATOM 1376 C C . LYS A 1 183 ? -5.41 22.531 -2.287 1 97 183 LYS A C 1
ATOM 1378 O O . LYS A 1 183 ? -4.609 21.656 -2.637 1 97 183 LYS A O 1
ATOM 1383 N N . ALA A 1 184 ? -5.719 23.547 -3.082 1 97.5 184 ALA A N 1
ATOM 1384 C CA . ALA A 1 184 ? -4.977 23.859 -4.301 1 97.5 184 ALA A CA 1
ATOM 1385 C C . ALA A 1 184 ? -3.66 24.562 -3.977 1 97.5 184 ALA A C 1
ATOM 1387 O O . ALA A 1 184 ? -3.602 25.391 -3.07 1 97.5 184 ALA A O 1
ATOM 1388 N N . PRO A 1 185 ? -2.605 24.281 -4.719 1 97.56 185 PRO A N 1
ATOM 1389 C CA . PRO A 1 185 ? -1.309 24.875 -4.395 1 97.56 185 PRO A CA 1
ATOM 1390 C C . PRO A 1 185 ? -1.179 26.312 -4.891 1 97.56 185 PRO A C 1
ATOM 1392 O O . PRO A 1 185 ? -0.213 27 -4.555 1 97.56 185 PRO A O 1
ATOM 1395 N N . ASP A 1 186 ? -2.131 26.766 -5.781 1 96.94 186 ASP A N 1
ATOM 1396 C CA . ASP A 1 186 ? -2.115 28.141 -6.285 1 96.94 186 ASP A CA 1
ATOM 1397 C C . ASP A 1 186 ? -3.52 28.609 -6.66 1 96.94 186 ASP A C 1
ATOM 1399 O O . ASP A 1 186 ? -4.41 27.781 -6.887 1 96.94 186 ASP A O 1
ATOM 1403 N N . PRO A 1 187 ? -3.701 29.891 -6.777 1 96.69 187 PRO A N 1
ATOM 1404 C CA . PRO A 1 187 ? -5.039 30.438 -7.012 1 96.69 187 PRO A CA 1
ATOM 1405 C C . PRO A 1 187 ? -5.625 30 -8.352 1 96.69 187 PRO A C 1
ATOM 1407 O O . PRO A 1 187 ? -6.836 29.781 -8.461 1 96.69 187 PRO A O 1
ATOM 1410 N N . ALA A 1 188 ? -4.801 29.953 -9.352 1 97.88 188 ALA A N 1
ATOM 1411 C CA . ALA A 1 188 ? -5.293 29.562 -10.672 1 97.88 188 ALA A CA 1
ATOM 1412 C C . ALA A 1 188 ? -5.871 28.141 -10.641 1 97.88 188 ALA A C 1
ATOM 1414 O O . ALA A 1 188 ? -6.941 27.891 -11.195 1 97.88 188 ALA A O 1
ATOM 1415 N N . THR A 1 189 ? -5.172 27.234 -10.039 1 97.94 189 THR A N 1
ATOM 1416 C CA . THR A 1 189 ? -5.652 25.859 -9.867 1 97.94 189 THR A CA 1
ATOM 1417 C C . THR A 1 189 ? -6.918 25.844 -9.016 1 97.94 189 THR A C 1
ATOM 1419 O O . THR A 1 189 ? -7.867 25.125 -9.328 1 97.94 189 THR A O 1
ATOM 1422 N N . GLU A 1 190 ? -6.93 26.609 -7.957 1 97.31 190 GLU A N 1
ATOM 1423 C CA . GLU A 1 190 ? -8.094 26.672 -7.078 1 97.31 190 GLU A CA 1
ATOM 1424 C C . GLU A 1 190 ? -9.344 27.094 -7.852 1 97.31 190 GLU A C 1
ATOM 1426 O O . GLU A 1 190 ? -10.422 26.516 -7.656 1 97.31 190 GLU A O 1
ATOM 1431 N N . ALA A 1 191 ? -9.195 28.094 -8.695 1 98.06 191 ALA A N 1
ATOM 1432 C CA . ALA A 1 191 ? -10.32 28.578 -9.492 1 98.06 191 ALA A CA 1
ATOM 1433 C C . ALA A 1 191 ? -10.852 27.484 -10.414 1 98.06 191 ALA A C 1
ATOM 1435 O O . ALA A 1 191 ? -12.062 27.328 -10.562 1 98.06 191 ALA A O 1
ATOM 1436 N N . ARG A 1 192 ? -9.977 26.75 -11.031 1 98.31 192 ARG A N 1
ATOM 1437 C CA . ARG A 1 192 ? -10.375 25.672 -11.922 1 98.31 192 ARG A CA 1
ATOM 1438 C C . ARG A 1 192 ? -11.078 24.547 -11.141 1 98.31 192 ARG A C 1
ATOM 1440 O O . ARG A 1 192 ? -12.07 24 -11.609 1 98.31 192 ARG A O 1
ATOM 1447 N N . TYR A 1 193 ? -10.5 24.219 -10 1 98 193 TYR A N 1
ATOM 1448 C CA . TYR A 1 193 ? -11.133 23.219 -9.148 1 98 193 TYR A CA 1
ATOM 1449 C C . TYR A 1 193 ? -12.523 23.688 -8.719 1 98 193 TYR A C 1
ATOM 1451 O O . TYR A 1 193 ? -13.469 22.891 -8.703 1 98 193 TYR A O 1
ATOM 1459 N N . ALA A 1 194 ? -12.656 24.938 -8.344 1 97.19 194 ALA A N 1
ATOM 1460 C CA . ALA A 1 194 ? -13.922 25.5 -7.895 1 97.19 194 ALA A CA 1
ATOM 1461 C C . ALA A 1 194 ? -15 25.359 -8.969 1 97.19 194 ALA A C 1
ATOM 1463 O O . ALA A 1 194 ? -16.156 25.094 -8.664 1 97.19 194 ALA A O 1
ATOM 1464 N N . GLU A 1 195 ? -14.609 25.578 -10.188 1 97.81 195 GLU A N 1
ATOM 1465 C CA . GLU A 1 195 ? -15.539 25.422 -11.305 1 97.81 195 GLU A CA 1
ATOM 1466 C C . GLU A 1 195 ? -16.047 24 -11.406 1 97.81 195 GLU A C 1
ATOM 1468 O O . GLU A 1 195 ? -17.25 23.766 -11.625 1 97.81 195 GLU A O 1
ATOM 1473 N N . LEU A 1 196 ? -15.156 23.047 -11.242 1 97.56 196 LEU A N 1
ATOM 1474 C CA . LEU A 1 196 ? -15.531 21.625 -11.297 1 97.56 196 LEU A CA 1
ATOM 1475 C C . LEU A 1 196 ? -16.484 21.281 -10.164 1 97.56 196 LEU A C 1
ATOM 1477 O O . LEU A 1 196 ? -17.469 20.547 -10.367 1 97.56 196 LEU A O 1
ATOM 1481 N N . ILE A 1 197 ? -16.188 21.828 -9 1 96.19 197 ILE A N 1
ATOM 1482 C CA . ILE A 1 197 ? -17 21.547 -7.82 1 96.19 197 ILE A CA 1
ATOM 1483 C C . ILE A 1 197 ? -18.391 22.141 -8.008 1 96.19 197 ILE A C 1
ATOM 1485 O O . ILE A 1 197 ? -19.391 21.484 -7.711 1 96.19 197 ILE A O 1
ATOM 1489 N N . LYS A 1 198 ? -18.453 23.344 -8.469 1 95.25 198 LYS A N 1
ATOM 1490 C CA . LYS A 1 198 ? -19.734 24 -8.727 1 95.25 198 LYS A CA 1
ATOM 1491 C C . LYS A 1 198 ? -20.578 23.188 -9.703 1 95.25 198 LYS A C 1
ATOM 1493 O O . LYS A 1 198 ? -21.781 23 -9.477 1 95.25 198 LYS A O 1
ATOM 1498 N N . GLU A 1 199 ? -19.938 22.781 -10.711 1 95.75 199 GLU A N 1
ATOM 1499 C CA . GLU A 1 199 ? -20.641 21.984 -11.711 1 95.75 199 GLU A CA 1
ATOM 1500 C C . GLU A 1 199 ? -21.156 20.688 -11.117 1 95.75 199 GLU A C 1
ATOM 1502 O O . GLU A 1 199 ? -22.297 20.297 -11.375 1 95.75 199 GLU A O 1
ATOM 1507 N N . ALA A 1 200 ? -20.328 20 -10.375 1 95.25 200 ALA A N 1
ATOM 1508 C CA . ALA A 1 200 ? -20.719 18.734 -9.766 1 95.25 200 ALA A CA 1
ATOM 1509 C C . ALA A 1 200 ? -21.906 18.938 -8.805 1 95.25 200 ALA A C 1
ATOM 1511 O O . ALA A 1 200 ? -22.828 18.109 -8.773 1 95.25 200 ALA A O 1
ATOM 1512 N N . LEU A 1 201 ? -21.859 19.984 -8.039 1 92.94 201 LEU A N 1
ATOM 1513 C CA . LEU A 1 201 ? -22.938 20.281 -7.102 1 92.94 201 LEU A CA 1
ATOM 1514 C C . LEU A 1 201 ? -24.234 20.547 -7.84 1 92.94 201 LEU A C 1
ATOM 1516 O O . LEU A 1 201 ? -25.297 20.047 -7.438 1 92.94 201 LEU A O 1
ATOM 1520 N N . GLN A 1 202 ? -24.156 21.266 -8.859 1 94 202 GLN A N 1
ATOM 1521 C CA . GLN A 1 202 ? -25.344 21.594 -9.664 1 94 202 GLN A CA 1
ATOM 1522 C C . GLN A 1 202 ? -25.938 20.328 -10.273 1 94 202 GLN A C 1
ATOM 1524 O O . GLN A 1 202 ? -27.156 20.188 -10.359 1 94 202 GLN A O 1
ATOM 1529 N N . GLU A 1 203 ? -25.156 19.438 -10.617 1 94.19 203 GLU A N 1
ATOM 1530 C CA . GLU A 1 203 ? -25.609 18.25 -11.32 1 94.19 203 GLU A CA 1
ATOM 1531 C C . GLU A 1 203 ? -25.922 17.125 -10.336 1 94.19 203 GLU A C 1
ATOM 1533 O O . GLU A 1 203 ? -26.375 16.047 -10.742 1 94.19 203 GLU A O 1
ATOM 1538 N N . GLY A 1 204 ? -25.594 17.359 -9.094 1 93.88 204 GLY A N 1
ATOM 1539 C CA . GLY A 1 204 ? -25.812 16.328 -8.086 1 93.88 204 GLY A CA 1
ATOM 1540 C C . GLY A 1 204 ? -24.844 15.172 -8.203 1 93.88 204 GLY A C 1
ATOM 1541 O O . GLY A 1 204 ? -25.234 14.008 -8.047 1 93.88 204 GLY A O 1
ATOM 1542 N N . ASP A 1 205 ? -23.641 15.438 -8.562 1 96.25 205 ASP A N 1
ATOM 1543 C CA . ASP A 1 205 ? -22.609 14.445 -8.82 1 96.25 205 ASP A CA 1
ATOM 1544 C C . ASP A 1 205 ? -21.344 14.758 -8.016 1 96.25 205 ASP A C 1
ATOM 1546 O O . ASP A 1 205 ? -21.391 15.5 -7.035 1 96.25 205 ASP A O 1
ATOM 1550 N N . SER A 1 206 ? -20.25 14.102 -8.266 1 97.06 206 SER A N 1
ATOM 1551 C CA . SER A 1 206 ? -18.984 14.281 -7.543 1 97.06 206 SER A CA 1
ATOM 1552 C C . SER A 1 206 ? -17.797 13.977 -8.438 1 97.06 206 SER A C 1
ATOM 1554 O O . SER A 1 206 ? -17.953 13.516 -9.562 1 97.06 206 SER A O 1
ATOM 1556 N N . TRP A 1 207 ? -16.641 14.312 -7.949 1 98.06 207 TRP A N 1
ATOM 1557 C CA . TRP A 1 207 ? -15.383 14.062 -8.656 1 98.06 207 TRP A CA 1
ATOM 1558 C C . TRP A 1 207 ? -14.406 13.297 -7.766 1 98.06 207 TRP A C 1
ATOM 1560 O O . TRP A 1 207 ? -14.406 13.461 -6.547 1 98.06 207 TRP A O 1
ATOM 1570 N N . GLY A 1 208 ? -13.594 12.391 -8.43 1 98.44 208 GLY A N 1
ATOM 1571 C CA . GLY A 1 208 ? -12.398 11.883 -7.773 1 98.44 208 GLY A CA 1
ATOM 1572 C C . GLY A 1 208 ? -11.234 12.852 -7.828 1 98.44 208 GLY A C 1
ATOM 1573 O O . GLY A 1 208 ? -11.344 13.93 -8.414 1 98.44 208 GLY A O 1
ATOM 1574 N N . GLY A 1 209 ? -10.133 12.492 -7.184 1 98.75 209 GLY A N 1
ATOM 1575 C CA . GLY A 1 209 ? -8.945 13.336 -7.18 1 98.75 209 GLY A CA 1
ATOM 1576 C C . GLY A 1 209 ? -7.707 12.617 -6.676 1 98.75 209 GLY A C 1
ATOM 1577 O O . GLY A 1 209 ? -7.781 11.469 -6.246 1 98.75 209 GLY A O 1
ATOM 1578 N N . VAL A 1 210 ? -6.574 13.297 -6.82 1 98.88 210 VAL A N 1
ATOM 1579 C CA . VAL A 1 210 ? -5.297 12.75 -6.371 1 98.88 210 VAL A CA 1
ATOM 1580 C C . VAL A 1 210 ? -4.641 13.719 -5.387 1 98.88 210 VAL A C 1
ATOM 1582 O O . VAL A 1 210 ? -4.52 14.914 -5.664 1 98.88 210 VAL A O 1
ATOM 1585 N N . ALA A 1 211 ? -4.297 13.234 -4.207 1 98.88 211 ALA A N 1
ATOM 1586 C CA . ALA A 1 211 ? -3.479 13.992 -3.262 1 98.88 211 ALA A CA 1
ATOM 1587 C C . ALA A 1 211 ? -2.002 13.625 -3.398 1 98.88 211 ALA A C 1
ATOM 1589 O O . ALA A 1 211 ? -1.658 12.453 -3.543 1 98.88 211 ALA A O 1
ATOM 1590 N N . GLU A 1 212 ? -1.143 14.586 -3.455 1 98.88 212 GLU A N 1
ATOM 1591 C CA . GLU A 1 212 ? 0.299 14.383 -3.35 1 98.88 212 GLU A CA 1
ATOM 1592 C C . GLU A 1 212 ? 0.833 14.891 -2.014 1 98.88 212 GLU A C 1
ATOM 1594 O O . GLU A 1 212 ? 0.424 15.953 -1.54 1 98.88 212 GLU A O 1
ATOM 1599 N N . VAL A 1 213 ? 1.59 14.109 -1.36 1 98.88 213 VAL A N 1
ATOM 1600 C CA . VAL A 1 213 ? 2.201 14.461 -0.082 1 98.88 213 VAL A CA 1
ATOM 1601 C C . VAL A 1 213 ? 3.723 14.453 -0.217 1 98.88 213 VAL A C 1
ATOM 1603 O O . VAL A 1 213 ? 4.297 13.531 -0.799 1 98.88 213 VAL A O 1
ATOM 1606 N N . ILE A 1 214 ? 4.395 15.477 0.299 1 98.81 214 ILE A N 1
ATOM 1607 C CA . ILE A 1 214 ? 5.84 15.648 0.231 1 98.81 214 ILE A CA 1
ATOM 1608 C C . ILE A 1 214 ? 6.418 15.719 1.643 1 98.81 214 ILE A C 1
ATOM 1610 O O . ILE A 1 214 ? 5.918 16.469 2.486 1 98.81 214 ILE A O 1
ATOM 1614 N N . VAL A 1 215 ? 7.375 14.906 1.953 1 98.88 215 VAL A N 1
ATOM 1615 C CA . VAL A 1 215 ? 8.141 15.008 3.189 1 98.88 215 VAL A CA 1
ATOM 1616 C C . VAL A 1 215 ? 9.484 15.68 2.914 1 98.88 215 VAL A C 1
ATOM 1618 O O . VAL A 1 215 ? 10.289 15.18 2.119 1 98.88 215 VAL A O 1
ATOM 1621 N N . MET A 1 216 ? 9.727 16.734 3.566 1 98.12 216 MET A N 1
ATOM 1622 C CA . MET A 1 216 ? 10.977 17.484 3.4 1 98.12 216 MET A CA 1
ATOM 1623 C C . MET A 1 216 ? 11.953 17.156 4.523 1 98.12 216 MET A C 1
ATOM 1625 O O . MET A 1 216 ? 11.555 17.016 5.684 1 98.12 216 MET A O 1
ATOM 1629 N N . ASN A 1 217 ? 13.172 16.953 4.152 1 97.56 217 ASN A N 1
ATOM 1630 C CA . ASN A 1 217 ? 14.297 16.703 5.055 1 97.56 217 ASN A CA 1
ATOM 1631 C C . ASN A 1 217 ? 14.094 15.43 5.859 1 97.56 217 ASN A C 1
ATOM 1633 O O . ASN A 1 217 ? 14.25 15.422 7.078 1 97.56 217 ASN A O 1
ATOM 1637 N N . PRO A 1 218 ? 13.672 14.414 5.207 1 98.62 218 PRO A N 1
ATOM 1638 C CA . PRO A 1 218 ? 13.648 13.148 5.945 1 98.62 218 PRO A CA 1
ATOM 1639 C C . PRO A 1 218 ? 15.039 12.648 6.305 1 98.62 218 PRO A C 1
ATOM 1641 O O . PRO A 1 218 ? 15.977 12.781 5.512 1 98.62 218 PRO A O 1
ATOM 1644 N N . PRO A 1 219 ? 15.148 12.086 7.539 1 98.38 219 PRO A N 1
ATOM 1645 C CA . PRO A 1 219 ? 16.422 11.422 7.797 1 98.38 219 PRO A CA 1
ATOM 1646 C C . PRO A 1 219 ? 16.734 10.32 6.793 1 98.38 219 PRO A C 1
ATOM 1648 O O . PRO A 1 219 ? 15.836 9.578 6.395 1 98.38 219 PRO A O 1
ATOM 1651 N N . PRO A 1 220 ? 18 10.258 6.289 1 97.62 220 PRO A N 1
ATOM 1652 C CA . PRO A 1 220 ? 18.359 9.055 5.527 1 97.62 220 PRO A CA 1
ATOM 1653 C C . PRO A 1 220 ? 18.281 7.781 6.363 1 97.62 220 PRO A C 1
ATOM 1655 O O . PRO A 1 220 ? 18.516 7.82 7.578 1 97.62 220 PRO A O 1
ATOM 1658 N N . GLY A 1 221 ? 17.922 6.73 5.777 1 97.5 221 GLY A N 1
ATOM 1659 C CA . GLY A 1 221 ? 18.016 5.441 6.445 1 97.5 221 GLY A CA 1
ATOM 1660 C C . GLY A 1 221 ? 16.688 4.973 7.008 1 97.5 221 GLY A C 1
ATOM 1661 O O . GLY A 1 221 ? 16.625 3.951 7.691 1 97.5 221 GLY A O 1
ATOM 1662 N N . LEU A 1 222 ? 15.609 5.738 6.77 1 98.56 222 LEU A N 1
ATOM 1663 C CA . LEU A 1 222 ? 14.289 5.281 7.188 1 98.56 222 LEU A CA 1
ATOM 1664 C C . LEU A 1 222 ? 13.773 4.184 6.262 1 98.56 222 LEU A C 1
ATOM 1666 O O . LEU A 1 222 ? 13.852 4.312 5.039 1 98.56 222 LEU A O 1
ATOM 1670 N N . GLY A 1 223 ? 13.133 3.111 6.832 1 98.19 223 GLY A N 1
ATOM 1671 C CA . GLY A 1 223 ? 12.656 1.962 6.082 1 98.19 223 GLY A CA 1
ATOM 1672 C C . GLY A 1 223 ? 13.477 0.709 6.32 1 98.19 223 GLY A C 1
ATOM 1673 O O . GLY A 1 223 ? 14.477 0.746 7.039 1 98.19 223 GLY A O 1
ATOM 1674 N N . GLU A 1 224 ? 13.023 -0.397 5.719 1 97.81 224 GLU A N 1
ATOM 1675 C CA . GLU A 1 224 ? 13.672 -1.702 5.828 1 97.81 224 GLU A CA 1
ATOM 1676 C C . GLU A 1 224 ? 13.812 -2.365 4.461 1 97.81 224 GLU A C 1
ATOM 1678 O O . GLU A 1 224 ? 13.102 -2.012 3.52 1 97.81 224 GLU A O 1
ATOM 1683 N N . PRO A 1 225 ? 14.664 -3.27 4.328 1 95.94 225 PRO A N 1
ATOM 1684 C CA . PRO A 1 225 ? 15 -3.781 2.998 1 95.94 225 PRO A CA 1
ATOM 1685 C C . PRO A 1 225 ? 13.938 -4.727 2.443 1 95.94 225 PRO A C 1
ATOM 1687 O O . PRO A 1 225 ? 13.875 -4.941 1.23 1 95.94 225 PRO A O 1
ATOM 1690 N N . VAL A 1 226 ? 13.07 -5.316 3.318 1 97.44 226 VAL A N 1
ATOM 1691 C CA . VAL A 1 226 ? 12.242 -6.414 2.842 1 97.44 226 VAL A CA 1
ATOM 1692 C C . VAL A 1 226 ? 10.766 -6.027 2.941 1 97.44 226 VAL A C 1
ATOM 1694 O O . VAL A 1 226 ? 10.273 -5.227 2.145 1 97.44 226 VAL A O 1
ATOM 1697 N N . PHE A 1 227 ? 10.047 -6.383 4.043 1 98.62 227 PHE A N 1
ATOM 1698 C CA . PHE A 1 227 ? 8.602 -6.207 4.035 1 98.62 227 PHE A CA 1
ATOM 1699 C C . PHE A 1 227 ? 8.219 -4.824 4.555 1 98.62 227 PHE A C 1
ATOM 1701 O O . PHE A 1 227 ? 7.141 -4.316 4.242 1 98.62 227 PHE A O 1
ATOM 1708 N N . ASP A 1 228 ? 9.039 -4.203 5.395 1 98.44 228 ASP A N 1
ATOM 1709 C CA . ASP A 1 228 ? 8.75 -2.885 5.953 1 98.44 228 ASP A CA 1
ATOM 1710 C C . ASP A 1 228 ? 9.5 -1.791 5.195 1 98.44 228 ASP A C 1
ATOM 1712 O O . ASP A 1 228 ? 9.938 -0.806 5.797 1 98.44 228 ASP A O 1
ATOM 1716 N N . LYS A 1 229 ? 9.773 -2.094 3.875 1 98.69 229 LYS A N 1
ATOM 1717 C CA . LYS A 1 229 ? 10.195 -0.938 3.09 1 98.69 229 LYS A CA 1
ATOM 1718 C C . LYS A 1 229 ? 9.344 0.288 3.416 1 98.69 229 LYS A C 1
ATOM 1720 O O . LYS A 1 229 ? 8.133 0.175 3.625 1 98.69 229 LYS A O 1
ATOM 1725 N N . LEU A 1 230 ? 9.977 1.456 3.471 1 98.81 230 LEU A N 1
ATOM 1726 C CA . LEU A 1 230 ? 9.25 2.682 3.771 1 98.81 230 LEU A CA 1
ATOM 1727 C C . LEU A 1 230 ? 8.078 2.865 2.811 1 98.81 230 LEU A C 1
ATOM 1729 O O . LEU A 1 230 ? 6.965 3.193 3.232 1 98.81 230 LEU A O 1
ATOM 1733 N N . LYS A 1 231 ? 8.289 2.623 1.519 1 98.81 231 LYS A N 1
ATOM 1734 C CA . LYS A 1 231 ? 7.23 2.766 0.522 1 98.81 231 LYS A CA 1
ATOM 1735 C C . LYS A 1 231 ? 6.102 1.769 0.769 1 98.81 231 LYS A C 1
ATOM 1737 O O . LYS A 1 231 ? 4.934 2.07 0.516 1 98.81 231 LYS A O 1
ATOM 1742 N N . ALA A 1 232 ? 6.406 0.577 1.261 1 98.88 232 ALA A N 1
ATOM 1743 C CA . ALA A 1 232 ? 5.379 -0.422 1.55 1 98.88 232 ALA A CA 1
ATOM 1744 C C . ALA A 1 232 ? 4.504 0.013 2.721 1 98.88 232 ALA A C 1
ATOM 1746 O O . ALA A 1 232 ? 3.275 -0.088 2.656 1 98.88 232 ALA A O 1
ATOM 1747 N N . ASP A 1 233 ? 5.141 0.498 3.766 1 98.88 233 ASP A N 1
ATOM 1748 C CA . ASP A 1 233 ? 4.391 0.972 4.926 1 98.88 233 ASP A CA 1
ATOM 1749 C C . ASP A 1 233 ? 3.57 2.213 4.578 1 98.88 233 ASP A C 1
ATOM 1751 O O . ASP A 1 233 ? 2.449 2.375 5.059 1 98.88 233 ASP A O 1
ATOM 1755 N N . LEU A 1 234 ? 4.141 3.09 3.775 1 98.94 234 LEU A N 1
ATOM 1756 C CA . LEU A 1 234 ? 3.387 4.25 3.309 1 98.94 234 LEU A CA 1
ATOM 1757 C C . LEU A 1 234 ? 2.184 3.818 2.477 1 98.94 234 LEU A C 1
ATOM 1759 O O . LEU A 1 234 ? 1.096 4.379 2.611 1 98.94 234 LEU A O 1
ATOM 1763 N N . ALA A 1 235 ? 2.375 2.84 1.631 1 98.94 235 ALA A N 1
ATOM 1764 C CA . ALA A 1 235 ? 1.283 2.33 0.806 1 98.94 235 ALA A CA 1
ATOM 1765 C C . ALA A 1 235 ? 0.142 1.803 1.67 1 98.94 235 ALA A C 1
ATOM 1767 O O . ALA A 1 235 ? -1.026 2.115 1.426 1 98.94 235 ALA A O 1
ATOM 1768 N N . LYS A 1 236 ? 0.477 1.011 2.658 1 98.88 236 LYS A N 1
ATOM 1769 C CA . LYS A 1 236 ? -0.556 0.494 3.551 1 98.88 236 LYS A CA 1
ATOM 1770 C C . LYS A 1 236 ? -1.322 1.631 4.223 1 98.88 236 LYS A C 1
ATOM 1772 O O . LYS A 1 236 ? -2.555 1.624 4.25 1 98.88 236 LYS A O 1
ATOM 1777 N N . ALA A 1 237 ? -0.57 2.559 4.75 1 98.94 237 ALA A N 1
ATOM 1778 C CA . ALA A 1 237 ? -1.177 3.67 5.48 1 98.94 237 ALA A CA 1
ATOM 1779 C C . ALA A 1 237 ? -2.139 4.449 4.586 1 98.94 237 ALA A C 1
ATOM 1781 O O . ALA A 1 237 ? -3.275 4.723 4.977 1 98.94 237 ALA A O 1
ATOM 1782 N N . LEU A 1 238 ? -1.718 4.773 3.416 1 98.94 238 LEU A N 1
ATOM 1783 C CA . LEU A 1 238 ? -2.512 5.625 2.533 1 98.94 238 LEU A CA 1
ATOM 1784 C C . LEU A 1 238 ? -3.684 4.848 1.943 1 98.94 238 LEU A C 1
ATOM 1786 O O . LEU A 1 238 ? -4.789 5.383 1.823 1 98.94 238 LEU A O 1
ATOM 1790 N N . MET A 1 239 ? -3.502 3.564 1.622 1 98.88 239 MET A N 1
ATOM 1791 C CA . MET A 1 239 ? -4.57 2.766 1.032 1 98.88 239 MET A CA 1
ATOM 1792 C C . MET A 1 239 ? -5.602 2.369 2.086 1 98.88 239 MET A C 1
ATOM 1794 O O . MET A 1 239 ? -6.691 1.902 1.751 1 98.88 239 MET A O 1
ATOM 1798 N N . SER A 1 240 ? -5.254 2.568 3.33 1 98.81 240 SER A N 1
ATOM 1799 C CA . SER A 1 240 ? -6.219 2.311 4.395 1 98.81 240 SER A CA 1
ATOM 1800 C C . SER A 1 240 ? -7.219 3.455 4.527 1 98.81 240 SER A C 1
ATOM 1802 O O . SER A 1 240 ? -8.242 3.316 5.195 1 98.81 240 SER A O 1
ATOM 1804 N N . ILE A 1 241 ? -6.953 4.59 3.908 1 98.75 241 ILE A N 1
ATOM 1805 C CA . ILE A 1 241 ? -7.867 5.727 3.969 1 98.75 241 ILE A CA 1
ATOM 1806 C C . ILE A 1 241 ? -9.133 5.41 3.184 1 98.75 241 ILE A C 1
ATOM 1808 O O . ILE A 1 241 ? -9.07 4.855 2.082 1 98.75 241 ILE A O 1
ATOM 1812 N N . PRO A 1 242 ? -10.328 5.762 3.732 1 97.38 242 PRO A N 1
ATOM 1813 C CA . PRO A 1 242 ? -11.555 5.559 2.957 1 97.38 242 PRO A CA 1
ATOM 1814 C C . PRO A 1 242 ? -11.492 6.199 1.573 1 97.38 242 PRO A C 1
ATOM 1816 O O . PRO A 1 242 ? -10.969 7.305 1.424 1 97.38 242 PRO A O 1
ATOM 1819 N N . ALA A 1 243 ? -11.953 5.516 0.57 1 97.75 243 ALA A N 1
ATOM 1820 C CA . ALA A 1 243 ? -12.117 5.992 -0.801 1 97.75 243 ALA A CA 1
ATOM 1821 C C . ALA A 1 243 ? -10.797 5.914 -1.566 1 97.75 243 ALA A C 1
ATOM 1823 O O . ALA A 1 243 ? -10.75 6.199 -2.766 1 97.75 243 ALA A O 1
ATOM 1824 N N . ALA A 1 244 ? -9.648 5.566 -0.927 1 98.81 244 ALA A N 1
ATOM 1825 C CA . ALA A 1 244 ? -8.383 5.434 -1.644 1 98.81 244 ALA A CA 1
ATOM 1826 C C . ALA A 1 244 ? -8.422 4.262 -2.621 1 98.81 244 ALA A C 1
ATOM 1828 O O . ALA A 1 244 ? -8.914 3.182 -2.283 1 98.81 244 ALA A O 1
ATOM 1829 N N . MET A 1 245 ? -7.82 4.473 -3.852 1 98.62 245 MET A N 1
ATOM 1830 C CA . MET A 1 245 ? -7.891 3.441 -4.883 1 98.62 245 MET A CA 1
ATOM 1831 C C . MET A 1 245 ? -6.516 3.182 -5.488 1 98.62 245 MET A C 1
ATOM 1833 O O . MET A 1 245 ? -6.324 2.199 -6.203 1 98.62 245 MET A O 1
ATOM 1837 N N . GLY A 1 246 ? -5.559 4.008 -5.234 1 98.88 246 GLY A N 1
ATOM 1838 C CA . GLY A 1 246 ? -4.234 3.859 -5.816 1 98.88 246 GLY A CA 1
ATOM 1839 C C . GLY A 1 246 ? -3.15 4.566 -5.02 1 98.88 246 GLY A C 1
ATOM 1840 O O . GLY A 1 246 ? -3.43 5.52 -4.293 1 98.88 246 GLY A O 1
ATOM 1841 N N . PHE A 1 247 ? -1.917 4.125 -5.117 1 98.94 247 PHE A N 1
ATOM 1842 C CA . PHE A 1 247 ? -0.737 4.664 -4.449 1 98.94 247 PHE A CA 1
ATOM 1843 C C . PHE A 1 247 ? 0.449 4.715 -5.402 1 98.94 247 PHE A C 1
ATOM 1845 O O . PHE A 1 247 ? 0.637 3.805 -6.215 1 98.94 247 PHE A O 1
ATOM 1852 N N . GLU A 1 248 ? 1.276 5.84 -5.246 1 98.69 248 GLU A N 1
ATOM 1853 C CA . GLU A 1 248 ? 2.5 5.988 -6.027 1 98.69 248 GLU A CA 1
ATOM 1854 C C . GLU A 1 248 ? 3.623 6.586 -5.188 1 98.69 248 GLU A C 1
ATOM 1856 O O . GLU A 1 248 ? 3.371 7.387 -4.285 1 98.69 248 GLU A O 1
ATOM 1861 N N . VAL A 1 249 ? 4.789 6.164 -5.539 1 98.75 249 VAL A N 1
ATOM 1862 C CA . VAL A 1 249 ? 5.984 6.824 -5.027 1 98.75 249 VAL A CA 1
ATOM 1863 C C . VAL A 1 249 ? 6.828 7.344 -6.188 1 98.75 249 VAL A C 1
ATOM 1865 O O . VAL A 1 249 ? 6.969 6.672 -7.211 1 98.75 249 VAL A O 1
ATOM 1868 N N . GLY A 1 250 ? 7.359 8.555 -6.113 1 98.19 250 GLY A N 1
ATOM 1869 C CA . GLY A 1 250 ? 8.148 9.125 -7.191 1 98.19 250 GLY A CA 1
ATOM 1870 C C . GLY A 1 250 ? 7.414 9.164 -8.516 1 98.19 250 GLY A C 1
ATOM 1871 O O . GLY A 1 250 ? 6.301 9.695 -8.594 1 98.19 250 GLY A O 1
ATOM 1872 N N . GLN A 1 251 ? 7.961 8.477 -9.523 1 98 251 GLN A N 1
ATOM 1873 C CA . GLN A 1 251 ? 7.363 8.477 -10.859 1 98 251 GLN A CA 1
ATOM 1874 C C . GLN A 1 251 ? 6.164 7.531 -10.922 1 98 251 GLN A C 1
ATOM 1876 O O . GLN A 1 251 ? 5.375 7.59 -11.867 1 98 251 GLN A O 1
ATOM 1881 N N . GLY A 1 252 ? 6.035 6.707 -9.93 1 98.12 252 GLY A N 1
ATOM 1882 C CA . GLY A 1 252 ? 4.859 5.855 -9.852 1 98.12 252 GLY A CA 1
ATOM 1883 C C . GLY A 1 252 ? 4.648 5.012 -11.094 1 98.12 252 GLY A C 1
ATOM 1884 O O . GLY A 1 252 ? 5.578 4.363 -11.578 1 98.12 252 GLY A O 1
ATOM 1885 N N . PHE A 1 253 ? 3.467 4.98 -11.609 1 98.5 253 PHE A N 1
ATOM 1886 C CA . PHE A 1 253 ? 3.086 4.184 -12.766 1 98.5 253 PHE A CA 1
ATOM 1887 C C . PHE A 1 253 ? 3.779 4.691 -14.023 1 98.5 253 PHE A C 1
ATOM 1889 O O . PHE A 1 253 ? 3.996 3.932 -14.969 1 98.5 253 PHE A O 1
ATOM 1896 N N . ALA A 1 254 ? 4.16 5.977 -14.047 1 98.12 254 ALA A N 1
ATOM 1897 C CA . ALA A 1 254 ? 4.902 6.496 -15.195 1 98.12 254 ALA A CA 1
ATOM 1898 C C . ALA A 1 254 ? 6.238 5.773 -15.359 1 98.12 254 ALA A C 1
ATOM 1900 O O . ALA A 1 254 ? 6.738 5.625 -16.484 1 98.12 254 ALA A O 1
ATOM 1901 N N . ALA A 1 255 ? 6.824 5.301 -14.266 1 98.25 255 ALA A N 1
ATOM 1902 C CA . ALA A 1 255 ? 8.094 4.582 -14.305 1 98.25 255 ALA A CA 1
ATOM 1903 C C . ALA A 1 255 ? 7.961 3.279 -15.094 1 98.25 255 ALA A C 1
ATOM 1905 O O . ALA A 1 255 ? 8.945 2.77 -15.625 1 98.25 255 ALA A O 1
ATOM 1906 N N . ALA A 1 256 ? 6.762 2.711 -15.156 1 98.38 256 ALA A N 1
ATOM 1907 C CA . ALA A 1 256 ? 6.531 1.448 -15.852 1 98.38 256 ALA A CA 1
ATOM 1908 C C . ALA A 1 256 ? 6.551 1.643 -17.359 1 98.38 256 ALA A C 1
ATOM 1910 O O . ALA A 1 256 ? 6.582 0.67 -18.125 1 98.38 256 ALA A O 1
ATOM 1911 N N . ARG A 1 257 ? 6.59 2.9 -17.844 1 98.25 257 ARG A N 1
ATOM 1912 C CA . ARG A 1 257 ? 6.418 3.184 -19.266 1 98.25 257 ARG A CA 1
ATOM 1913 C C . ARG A 1 257 ? 7.715 3.711 -19.875 1 98.25 257 ARG A C 1
ATOM 1915 O O . ARG A 1 257 ? 7.746 4.078 -21.047 1 98.25 257 ARG A O 1
ATOM 1922 N N . VAL A 1 258 ? 8.75 3.775 -19.094 1 97.88 258 VAL A N 1
ATOM 1923 C CA . VAL A 1 258 ? 9.977 4.398 -19.594 1 97.88 258 VAL A CA 1
ATOM 1924 C C . VAL A 1 258 ? 11.117 3.387 -19.562 1 97.88 258 VAL A C 1
ATOM 1926 O O . VAL A 1 258 ? 10.977 2.297 -19 1 97.88 258 VAL A O 1
ATOM 1929 N N . ARG A 1 259 ? 12.25 3.773 -20.172 1 97.56 259 ARG A N 1
ATOM 1930 C CA . ARG A 1 259 ? 13.453 2.951 -20.203 1 97.56 259 ARG A CA 1
ATOM 1931 C C . ARG A 1 259 ? 14.281 3.133 -18.938 1 97.56 259 ARG A C 1
ATOM 1933 O O . ARG A 1 259 ? 14.141 4.133 -18.234 1 97.56 259 ARG A O 1
ATOM 1940 N N . GLY A 1 260 ? 15.117 2.104 -18.703 1 96.56 260 GLY A N 1
ATOM 1941 C CA . GLY A 1 260 ? 16.031 2.182 -17.562 1 96.56 260 GLY A CA 1
ATOM 1942 C C . GLY A 1 260 ? 16.922 3.402 -17.609 1 96.56 260 GLY A C 1
ATOM 1943 O O . GLY A 1 260 ? 17.156 4.043 -16.578 1 96.56 260 GLY A O 1
ATOM 1944 N N . SER A 1 261 ? 17.391 3.768 -18.766 1 95.81 261 SER A N 1
ATOM 1945 C CA . SER A 1 261 ? 18.266 4.914 -18.938 1 95.81 261 SER A CA 1
ATOM 1946 C C . SER A 1 261 ? 17.547 6.223 -18.625 1 95.81 261 SER A C 1
ATOM 1948 O O . SER A 1 261 ? 18.188 7.219 -18.281 1 95.81 261 SER A O 1
ATOM 1950 N N . GLU A 1 262 ? 16.25 6.203 -18.734 1 95.88 262 GLU A N 1
ATOM 1951 C CA . GLU A 1 262 ? 15.445 7.406 -18.5 1 95.88 262 GLU A CA 1
ATOM 1952 C C . GLU A 1 262 ? 15.039 7.527 -17.047 1 95.88 262 GLU A C 1
ATOM 1954 O O . GLU A 1 262 ? 14.852 8.641 -16.531 1 95.88 262 GLU A O 1
ATOM 1959 N N . HIS A 1 263 ? 14.859 6.453 -16.359 1 95.81 263 HIS A N 1
ATOM 1960 C CA . HIS A 1 263 ? 14.352 6.441 -15 1 95.81 263 HIS A CA 1
ATOM 1961 C C . HIS A 1 263 ? 15.477 6.641 -13.992 1 95.81 263 HIS A C 1
ATOM 1963 O O . HIS A 1 263 ? 15.227 7.078 -12.859 1 95.81 263 HIS A O 1
ATOM 1969 N N . LYS A 1 264 ? 16.609 6.449 -14.305 1 91.81 264 LYS A N 1
ATOM 1970 C CA . LYS A 1 264 ? 17.734 6.395 -13.367 1 91.81 264 LYS A CA 1
ATOM 1971 C C . LYS A 1 264 ? 18.016 7.766 -12.758 1 91.81 264 LYS A C 1
ATOM 1973 O O . LYS A 1 264 ? 18.047 8.773 -13.469 1 91.81 264 LYS A O 1
ATOM 1978 N N . ASP A 1 265 ? 18.188 7.762 -11.438 1 96.88 265 ASP A N 1
ATOM 1979 C CA . ASP A 1 265 ? 18.672 8.922 -10.695 1 96.88 265 ASP A CA 1
ATOM 1980 C C . ASP A 1 265 ? 20.172 8.82 -10.43 1 96.88 265 ASP A C 1
ATOM 1982 O O . ASP A 1 265 ? 20.594 8.109 -9.523 1 96.88 265 ASP A O 1
ATOM 1986 N N . ASN A 1 266 ? 20.922 9.586 -11.148 1 97.38 266 ASN A N 1
ATOM 1987 C CA . ASN A 1 266 ? 22.344 9.586 -10.875 1 97.38 266 ASN A CA 1
ATOM 1988 C C . ASN A 1 266 ? 22.656 10.031 -9.445 1 97.38 266 ASN A C 1
ATOM 1990 O O . ASN A 1 266 ? 21.859 10.773 -8.844 1 97.38 266 ASN A O 1
ATOM 1994 N N . ILE A 1 267 ? 23.688 9.477 -8.906 1 97.56 267 ILE A N 1
ATOM 1995 C CA . ILE A 1 267 ? 24.125 9.859 -7.57 1 97.56 267 ILE A CA 1
ATOM 1996 C C . ILE A 1 267 ? 25.219 10.922 -7.664 1 97.56 267 ILE A C 1
ATOM 1998 O O . ILE A 1 267 ? 26.188 10.766 -8.406 1 97.56 267 ILE A O 1
ATOM 2002 N N . VAL A 1 268 ? 25.062 11.984 -6.977 1 97.31 268 VAL A N 1
ATOM 2003 C CA . VAL A 1 268 ? 25.984 13.109 -7.035 1 97.31 268 VAL A CA 1
ATOM 2004 C C . VAL A 1 268 ? 26.266 13.617 -5.625 1 97.31 268 VAL A C 1
ATOM 2006 O O . VAL A 1 268 ? 25.547 13.289 -4.684 1 97.31 268 VAL A O 1
ATOM 2009 N N . MET A 1 269 ? 27.359 14.383 -5.508 1 95.31 269 MET A N 1
ATOM 2010 C CA . MET A 1 269 ? 27.641 15.047 -4.238 1 95.31 269 MET A CA 1
ATOM 2011 C C . MET A 1 269 ? 26.938 16.391 -4.156 1 95.31 269 MET A C 1
ATOM 2013 O O . MET A 1 269 ? 27.047 17.203 -5.074 1 95.31 269 MET A O 1
ATOM 2017 N N . ARG A 1 270 ? 26.188 16.5 -3.123 1 87.31 270 ARG A N 1
ATOM 2018 C CA . ARG A 1 270 ? 25.531 17.766 -2.832 1 87.31 270 ARG A CA 1
ATOM 2019 C C . ARG A 1 270 ? 25.75 18.188 -1.381 1 87.31 270 ARG A C 1
ATOM 2021 O O . ARG A 1 270 ? 25.344 17.469 -0.46 1 87.31 270 ARG A O 1
ATOM 2028 N N . GLY A 1 271 ? 26.281 19.359 -1.191 1 84.81 271 GLY A N 1
ATOM 2029 C CA . GLY A 1 271 ? 26.516 19.844 0.162 1 84.81 271 GLY A CA 1
ATOM 2030 C C . GLY A 1 271 ? 27.375 18.906 0.981 1 84.81 271 GLY A C 1
ATOM 2031 O O . GLY A 1 271 ? 27.094 18.656 2.154 1 84.81 271 GLY A O 1
ATOM 2032 N N . GLY A 1 272 ? 28.234 18.188 0.284 1 87.62 272 GLY A N 1
ATOM 2033 C CA . GLY A 1 272 ? 29.172 17.328 0.987 1 87.62 272 GLY A CA 1
ATOM 2034 C C . GLY A 1 272 ? 28.625 15.93 1.241 1 87.62 272 GLY A C 1
ATOM 2035 O O . GLY A 1 272 ? 29.312 15.102 1.843 1 87.62 272 GLY A O 1
ATOM 2036 N N . ARG A 1 273 ? 27.438 15.695 0.891 1 91.62 273 ARG A N 1
ATOM 2037 C CA . ARG A 1 273 ? 26.859 14.367 1.076 1 91.62 273 ARG A CA 1
ATOM 2038 C C . ARG A 1 273 ? 26.359 13.805 -0.245 1 91.62 273 ARG A C 1
ATOM 2040 O O . ARG A 1 273 ? 25.953 14.555 -1.135 1 91.62 273 ARG A O 1
ATOM 2047 N N . PRO A 1 274 ? 26.391 12.492 -0.364 1 95.38 274 PRO A N 1
ATOM 2048 C CA . PRO A 1 274 ? 25.812 11.906 -1.575 1 95.38 274 PRO A CA 1
ATOM 2049 C C . PRO A 1 274 ? 24.281 12.023 -1.623 1 95.38 274 PRO A C 1
ATOM 2051 O O . PRO A 1 274 ? 23.625 11.891 -0.592 1 95.38 274 PRO A O 1
ATOM 2054 N N . GLY A 1 275 ? 23.766 12.312 -2.746 1 95.25 275 GLY A N 1
ATOM 2055 C CA . GLY A 1 275 ? 22.328 12.406 -3.002 1 95.25 275 GLY A CA 1
ATOM 2056 C C . GLY A 1 275 ? 21.969 12.094 -4.441 1 95.25 275 GLY A C 1
ATOM 2057 O O . GLY A 1 275 ? 22.797 11.609 -5.211 1 95.25 275 GLY A O 1
ATOM 2058 N N . LEU A 1 276 ? 20.75 12.312 -4.762 1 97.25 276 LEU A N 1
ATOM 2059 C CA . LEU A 1 276 ? 20.25 11.992 -6.094 1 97.25 276 LEU A CA 1
ATOM 2060 C C . LEU A 1 276 ? 20.172 13.242 -6.965 1 97.25 276 LEU A C 1
ATOM 2062 O O . LEU A 1 276 ? 19.719 14.289 -6.512 1 97.25 276 LEU A O 1
ATOM 2066 N N . GLU A 1 277 ? 20.672 13.109 -8.195 1 96.69 277 GLU A N 1
ATOM 2067 C CA . GLU A 1 277 ? 20.625 14.211 -9.148 1 96.69 277 GLU A CA 1
ATOM 2068 C C . GLU A 1 277 ? 19.188 14.594 -9.492 1 96.69 277 GLU A C 1
ATOM 2070 O O . GLU A 1 277 ? 18.859 15.773 -9.633 1 96.69 277 GLU A O 1
ATOM 2075 N N . THR A 1 278 ? 18.422 13.609 -9.773 1 96.69 278 THR A N 1
ATOM 2076 C CA . THR A 1 278 ? 16.969 13.703 -9.922 1 96.69 278 THR A CA 1
ATOM 2077 C C . THR A 1 278 ? 16.266 12.875 -8.859 1 96.69 278 THR A C 1
ATOM 2079 O O . THR A 1 278 ? 16.922 12.211 -8.047 1 96.69 278 THR A O 1
ATOM 2082 N N . ASN A 1 279 ? 15.008 12.945 -8.734 1 97.31 279 ASN A N 1
ATOM 2083 C CA . ASN A 1 279 ? 14.273 12.242 -7.691 1 97.31 279 ASN A CA 1
ATOM 2084 C C . ASN A 1 279 ? 13.07 11.492 -8.258 1 97.31 279 ASN A C 1
ATOM 2086 O O . ASN A 1 279 ? 11.953 11.633 -7.766 1 97.31 279 ASN A O 1
ATOM 2090 N N . ARG A 1 280 ? 13.375 10.742 -9.289 1 97.88 280 ARG A N 1
ATOM 2091 C CA . ARG A 1 280 ? 12.336 9.914 -9.906 1 97.88 280 ARG A CA 1
ATOM 2092 C C . ARG A 1 280 ? 11.922 8.781 -8.977 1 97.88 280 ARG A C 1
ATOM 2094 O O . ARG A 1 280 ? 10.812 8.258 -9.086 1 97.88 280 ARG A O 1
ATOM 2101 N N . ALA A 1 281 ? 12.773 8.438 -8.023 1 97.69 281 ALA A N 1
ATOM 2102 C CA . ALA A 1 281 ? 12.531 7.348 -7.078 1 97.69 281 ALA A CA 1
ATOM 2103 C C . ALA A 1 281 ? 11.656 7.809 -5.918 1 97.69 281 ALA A C 1
ATOM 2105 O O . ALA A 1 281 ? 11.133 6.984 -5.164 1 97.69 281 ALA A O 1
ATOM 2106 N N . GLY A 1 282 ? 11.461 9.031 -5.742 1 98.25 282 GLY A N 1
ATOM 2107 C CA . GLY A 1 282 ? 10.602 9.547 -4.691 1 98.25 282 GLY A CA 1
ATOM 2108 C C . GLY A 1 282 ? 11.258 9.531 -3.322 1 98.25 282 GLY A C 1
ATOM 2109 O O . GLY A 1 282 ? 10.594 9.289 -2.312 1 98.25 282 GLY A O 1
ATOM 2110 N N . GLY A 1 283 ? 12.57 9.672 -3.301 1 98.44 283 GLY A N 1
ATOM 2111 C CA . GLY A 1 283 ? 13.312 9.898 -2.07 1 98.44 283 GLY A CA 1
ATOM 2112 C C . GLY A 1 283 ? 13.805 8.617 -1.426 1 98.44 283 GLY A C 1
ATOM 2113 O O . GLY A 1 283 ? 14.383 8.648 -0.337 1 98.44 283 GLY A O 1
ATOM 2114 N N . MET A 1 284 ? 13.594 7.48 -2.098 1 98.25 284 MET A N 1
ATOM 2115 C CA . MET A 1 284 ? 13.953 6.199 -1.499 1 98.25 284 MET A CA 1
ATOM 2116 C C . MET A 1 284 ? 14.68 5.312 -2.506 1 98.25 284 MET A C 1
ATOM 2118 O O . MET A 1 284 ? 14.336 5.301 -3.688 1 98.25 284 MET A O 1
ATOM 2122 N N . LEU A 1 285 ? 15.648 4.621 -2.078 1 97.75 285 LEU A N 1
ATOM 2123 C CA . LEU A 1 285 ? 16.312 3.549 -2.818 1 97.75 285 LEU A CA 1
ATOM 2124 C C . LEU A 1 285 ? 16.172 2.221 -2.08 1 97.75 285 LEU A C 1
ATOM 2126 O O . LEU A 1 285 ? 16.531 2.123 -0.903 1 97.75 285 LEU A O 1
ATOM 2130 N N . GLY A 1 286 ? 15.641 1.216 -2.811 1 96.06 286 GLY A N 1
ATOM 2131 C CA . GLY A 1 286 ? 15.398 -0.055 -2.146 1 96.06 286 GLY A CA 1
ATOM 2132 C C . GLY A 1 286 ? 14.398 0.047 -1.009 1 96.06 286 GLY A C 1
ATOM 2133 O O . GLY A 1 286 ? 14.453 -0.734 -0.057 1 96.06 286 GLY A O 1
ATOM 2134 N N . GLY A 1 287 ? 13.547 1.127 -1.016 1 97.56 287 GLY A N 1
ATOM 2135 C CA . GLY A 1 287 ? 12.531 1.314 0.006 1 97.56 287 GLY A CA 1
ATOM 2136 C C . GLY A 1 287 ? 13.062 1.979 1.262 1 97.56 287 GLY A C 1
ATOM 2137 O O . GLY A 1 287 ? 12.391 1.996 2.293 1 97.56 287 GLY A O 1
ATOM 2138 N N . ILE A 1 288 ? 14.273 2.523 1.192 1 98.25 288 ILE A N 1
ATOM 2139 C CA . ILE A 1 288 ? 14.922 3.197 2.311 1 98.25 288 ILE A CA 1
ATOM 2140 C C . ILE A 1 288 ? 15.25 4.637 1.926 1 98.25 288 ILE A C 1
ATOM 2142 O O . ILE A 1 288 ? 15.781 4.895 0.844 1 98.25 288 ILE A O 1
ATOM 2146 N N . SER A 1 289 ? 14.898 5.578 2.803 1 98.69 289 SER A N 1
ATOM 2147 C CA . SER A 1 289 ? 15.078 6.992 2.492 1 98.69 289 SER A CA 1
ATOM 2148 C C . SER A 1 289 ? 16.547 7.344 2.342 1 98.69 289 SER A C 1
ATOM 2150 O O . SER A 1 289 ? 17.406 6.777 3.031 1 98.69 289 SER A O 1
ATOM 2152 N N . VAL A 1 290 ? 16.844 8.344 1.482 1 97.88 290 VAL A N 1
ATOM 2153 C CA . VAL A 1 290 ? 18.234 8.703 1.237 1 97.88 290 VAL A CA 1
ATOM 2154 C C . VAL A 1 290 ? 18.438 10.195 1.506 1 97.88 290 VAL A C 1
ATOM 2156 O O . VAL A 1 290 ? 19.422 10.781 1.062 1 97.88 290 VAL A O 1
ATOM 2159 N N . GLY A 1 291 ? 17.453 10.789 2.133 1 97.38 291 GLY A N 1
ATOM 2160 C CA . GLY A 1 291 ? 17.594 12.188 2.516 1 97.38 291 GLY A CA 1
ATOM 2161 C C . GLY A 1 291 ? 16.922 13.141 1.534 1 97.38 291 GLY A C 1
ATOM 2162 O O . GLY A 1 291 ? 16.734 14.312 1.841 1 97.38 291 GLY A O 1
ATOM 2163 N N . GLU A 1 292 ? 16.641 12.664 0.306 1 97.81 292 GLU A N 1
ATOM 2164 C CA . GLU A 1 292 ? 15.859 13.43 -0.662 1 97.81 292 GLU A CA 1
ATOM 2165 C C . GLU A 1 292 ? 14.391 13.508 -0.26 1 97.81 292 GLU A C 1
ATOM 2167 O O . GLU A 1 292 ? 13.906 12.664 0.504 1 97.81 292 GLU A O 1
ATOM 2172 N N . PRO A 1 293 ? 13.656 14.555 -0.746 1 98.56 293 PRO A N 1
ATOM 2173 C CA . PRO A 1 293 ? 12.234 14.617 -0.417 1 98.56 293 PRO A CA 1
ATOM 2174 C C . PRO A 1 293 ? 11.484 13.336 -0.781 1 98.56 293 PRO A C 1
ATOM 2176 O O . PRO A 1 293 ? 11.703 12.773 -1.854 1 98.56 293 PRO A O 1
ATOM 2179 N N . ILE A 1 294 ? 10.719 12.844 0.179 1 98.88 294 ILE A N 1
ATOM 2180 C CA . ILE A 1 294 ? 9.812 11.727 -0.104 1 98.88 294 ILE A CA 1
ATOM 2181 C C . ILE A 1 294 ? 8.547 12.25 -0.769 1 98.88 294 ILE A C 1
ATOM 2183 O O . ILE A 1 294 ? 7.895 13.164 -0.25 1 98.88 294 ILE A O 1
ATOM 2187 N N . VAL A 1 295 ? 8.195 11.75 -1.944 1 98.88 295 VAL A N 1
ATOM 2188 C CA . VAL A 1 295 ? 7.031 12.188 -2.697 1 98.88 295 VAL A CA 1
ATOM 2189 C C . VAL A 1 295 ? 6.113 11 -2.977 1 98.88 295 VAL A C 1
ATOM 2191 O O . VAL A 1 295 ? 6.512 10.047 -3.654 1 98.88 295 VAL A O 1
ATOM 2194 N N . VAL A 1 296 ? 4.895 11.062 -2.443 1 98.88 296 VAL A N 1
ATOM 2195 C CA . VAL A 1 296 ? 3.936 9.984 -2.672 1 98.88 296 VAL A CA 1
ATOM 2196 C C . VAL A 1 296 ? 2.594 10.57 -3.102 1 98.88 296 VAL A C 1
ATOM 2198 O O . VAL A 1 296 ? 2.291 11.727 -2.805 1 98.88 296 VAL A O 1
ATOM 2201 N N . ARG A 1 297 ? 1.83 9.781 -3.818 1 98.88 297 ARG A N 1
ATOM 2202 C CA . ARG A 1 297 ? 0.492 10.164 -4.258 1 98.88 297 ARG A CA 1
ATOM 2203 C C . ARG A 1 297 ? -0.529 9.094 -3.9 1 98.88 297 ARG A C 1
ATOM 2205 O O . ARG A 1 297 ? -0.2 7.906 -3.857 1 98.88 297 ARG A O 1
ATOM 2212 N N . VAL A 1 298 ? -1.715 9.508 -3.625 1 98.94 298 VAL A N 1
ATOM 2213 C CA . VAL A 1 298 ? -2.842 8.609 -3.389 1 98.94 298 VAL A CA 1
ATOM 2214 C C . VAL A 1 298 ? -4.051 9.078 -4.199 1 98.94 298 VAL A C 1
ATOM 2216 O O . VAL A 1 298 ? -4.352 10.273 -4.25 1 98.94 298 VAL A O 1
ATOM 2219 N N . ALA A 1 299 ? -4.676 8.164 -4.934 1 98.94 299 ALA A N 1
ATOM 2220 C CA . ALA A 1 299 ? -5.871 8.43 -5.73 1 98.94 299 ALA A CA 1
ATOM 2221 C C . ALA A 1 299 ? -7.137 8.109 -4.941 1 98.94 299 ALA A C 1
ATOM 2223 O O . ALA A 1 299 ? -7.25 7.035 -4.344 1 98.94 299 ALA A O 1
ATOM 2224 N N . PHE A 1 300 ? -8.055 9.039 -4.965 1 98.81 300 PHE A N 1
ATOM 2225 C CA . PHE A 1 300 ? -9.352 8.859 -4.328 1 98.81 300 PHE A CA 1
ATOM 2226 C C . PHE A 1 300 ? -10.453 8.742 -5.371 1 98.81 300 PHE A C 1
ATOM 2228 O O . PHE A 1 300 ? -10.523 9.547 -6.305 1 98.81 300 PHE A O 1
ATOM 2235 N N . LYS A 1 301 ? -11.258 7.766 -5.188 1 98.5 301 LYS A N 1
ATOM 2236 C CA . LYS A 1 301 ? -12.469 7.695 -5.996 1 98.5 301 LYS A CA 1
ATOM 2237 C C . LYS A 1 301 ? -13.422 8.844 -5.668 1 98.5 301 LYS A C 1
ATOM 2239 O O . LYS A 1 301 ? -13.305 9.469 -4.613 1 98.5 301 LYS A O 1
ATOM 2244 N N . PRO A 1 302 ? -14.445 9.117 -6.582 1 98.12 302 PRO A N 1
ATOM 2245 C CA . PRO A 1 302 ? -15.445 10.133 -6.254 1 98.12 302 PRO A CA 1
ATOM 2246 C C . PRO A 1 302 ? -16.344 9.711 -5.094 1 98.12 302 PRO A C 1
ATOM 2248 O O . PRO A 1 302 ? -16.438 8.523 -4.77 1 98.12 302 PRO A O 1
ATOM 2251 N N . THR A 1 303 ? -16.906 10.711 -4.477 1 95.38 303 THR A N 1
ATOM 2252 C CA . THR A 1 303 ? -17.891 10.453 -3.438 1 95.38 303 THR A CA 1
ATOM 2253 C C . THR A 1 303 ? -19 9.547 -3.961 1 95.38 303 THR A C 1
ATOM 2255 O O . THR A 1 303 ? -19.562 9.789 -5.035 1 95.38 303 THR A O 1
ATOM 2258 N N . SER A 1 304 ? -19.297 8.57 -3.195 1 92.75 304 SER A N 1
ATOM 2259 C CA . SER A 1 304 ? -20.266 7.57 -3.639 1 92.75 304 SER A CA 1
ATOM 2260 C C . SER A 1 304 ? -21.703 8.039 -3.383 1 92.75 304 SER A C 1
ATOM 2262 O O . SER A 1 304 ? -22.594 7.75 -4.172 1 92.75 304 SER A O 1
ATOM 2264 N N . SER A 1 305 ? -21.906 8.664 -2.279 1 88.94 305 SER A N 1
ATOM 2265 C CA . SER A 1 305 ? -23.234 9.18 -1.958 1 88.94 305 SER A CA 1
ATOM 2266 C C . SER A 1 305 ? -23.516 10.484 -2.699 1 88.94 305 SER A C 1
ATOM 2268 O O . SER A 1 305 ? -23.062 11.555 -2.275 1 88.94 305 SER A O 1
ATOM 2270 N N . ILE A 1 306 ? -24.266 10.391 -3.727 1 91.88 306 ILE A N 1
ATOM 2271 C CA . ILE A 1 306 ? -24.594 11.562 -4.523 1 91.88 306 ILE A CA 1
ATOM 2272 C C . ILE A 1 306 ? -26.109 11.609 -4.789 1 91.88 306 ILE A C 1
ATOM 2274 O O . ILE A 1 306 ? -26.828 10.656 -4.477 1 91.88 306 ILE A O 1
ATOM 2278 N N . ARG A 1 307 ? -26.547 12.68 -5.32 1 92.12 307 ARG A N 1
ATOM 2279 C CA . ARG A 1 307 ? -27.984 12.883 -5.543 1 92.12 307 ARG A CA 1
ATOM 2280 C C . ARG A 1 307 ? -28.484 12.016 -6.691 1 92.12 307 ARG A C 1
ATOM 2282 O O . ARG A 1 307 ? -29.641 11.57 -6.68 1 92.12 307 ARG A O 1
ATOM 2289 N N . LYS A 1 308 ? -27.688 11.828 -7.66 1 92.31 308 LYS A N 1
ATOM 2290 C CA . LYS A 1 308 ? -28.078 10.938 -8.75 1 92.31 308 LYS A CA 1
ATOM 2291 C C . LYS A 1 308 ? -28.359 9.523 -8.227 1 92.31 308 LYS A C 1
ATOM 2293 O O . LYS A 1 308 ? -27.547 8.961 -7.492 1 92.31 308 LYS A O 1
ATOM 2298 N N . PRO A 1 309 ? -29.484 8.992 -8.586 1 92.06 309 PRO A N 1
ATOM 2299 C CA . PRO A 1 309 ? -29.875 7.695 -8.039 1 92.06 309 PRO A CA 1
ATOM 2300 C C . PRO A 1 309 ? -28.969 6.562 -8.5 1 92.06 309 PRO A C 1
ATOM 2302 O O . PRO A 1 309 ? -28.328 6.664 -9.555 1 92.06 309 PRO A O 1
ATOM 2305 N N . SER A 1 310 ? -28.906 5.543 -7.648 1 93 310 SER A N 1
ATOM 2306 C CA . SER A 1 310 ? -28.203 4.301 -7.953 1 93 310 SER A CA 1
ATOM 2307 C C . SER A 1 310 ? -29.109 3.09 -7.75 1 93 310 SER A C 1
ATOM 2309 O O . SER A 1 310 ? -30.062 3.145 -6.965 1 93 310 SER A O 1
ATOM 2311 N N . ARG A 1 311 ? -28.812 2.092 -8.523 1 95.94 311 ARG A N 1
ATOM 2312 C CA . ARG A 1 311 ? -29.547 0.845 -8.359 1 95.94 311 ARG A CA 1
ATOM 2313 C C . ARG A 1 311 ? -28.922 -0.021 -7.27 1 95.94 311 ARG A C 1
ATOM 2315 O O . ARG A 1 311 ? -27.703 -0.041 -7.109 1 95.94 311 ARG A O 1
ATOM 2322 N N . THR A 1 312 ? -29.734 -0.685 -6.516 1 96.94 312 THR A N 1
ATOM 2323 C CA . THR A 1 312 ? -29.359 -1.614 -5.457 1 96.94 312 THR A CA 1
ATOM 2324 C C . THR A 1 312 ? -30.422 -2.695 -5.281 1 96.94 312 THR A C 1
ATOM 2326 O O . THR A 1 312 ? -31.203 -2.955 -6.195 1 96.94 312 THR A O 1
ATOM 2329 N N . VAL A 1 313 ? -30.297 -3.438 -4.203 1 96.81 313 VAL A N 1
ATOM 2330 C CA . VAL A 1 313 ? -31.266 -4.5 -3.928 1 96.81 313 VAL A CA 1
ATOM 2331 C C . VAL A 1 313 ? -31.781 -4.367 -2.496 1 96.81 313 VAL A C 1
ATOM 2333 O O . VAL A 1 313 ? -31.062 -3.889 -1.612 1 96.81 313 VAL A O 1
ATOM 2336 N N . ASP A 1 314 ? -33.031 -4.656 -2.35 1 95.81 314 ASP A N 1
ATOM 2337 C CA . ASP A 1 314 ? -33.562 -4.859 -1.001 1 95.81 314 ASP A CA 1
ATOM 2338 C C . ASP A 1 314 ? -33.156 -6.23 -0.46 1 95.81 314 ASP A C 1
ATOM 2340 O O . ASP A 1 314 ? -33.625 -7.258 -0.959 1 95.81 314 ASP A O 1
ATOM 2344 N N . LEU A 1 315 ? -32.344 -6.262 0.557 1 94.69 315 LEU A N 1
ATOM 2345 C CA . LEU A 1 315 ? -31.766 -7.504 1.039 1 94.69 315 LEU A CA 1
ATOM 2346 C C . LEU A 1 315 ? -32.812 -8.398 1.684 1 94.69 315 LEU A C 1
ATOM 2348 O O . LEU A 1 315 ? -32.594 -9.594 1.877 1 94.69 315 LEU A O 1
ATOM 2352 N N . ARG A 1 316 ? -34.062 -7.855 2.018 1 92.81 316 ARG A N 1
ATOM 2353 C CA . ARG A 1 316 ? -35.125 -8.633 2.625 1 92.81 316 ARG A CA 1
ATOM 2354 C C . ARG A 1 316 ? -35.844 -9.477 1.579 1 92.81 316 ARG A C 1
ATOM 2356 O O . ARG A 1 316 ? -36.25 -10.602 1.858 1 92.81 316 ARG A O 1
ATOM 2363 N N . THR A 1 317 ? -35.875 -8.875 0.391 1 94.19 317 THR A N 1
ATOM 2364 C CA . THR A 1 317 ? -36.75 -9.5 -0.616 1 94.19 317 THR A CA 1
ATOM 2365 C C . THR A 1 317 ? -35.906 -10 -1.792 1 94.19 317 THR A C 1
ATOM 2367 O O . THR A 1 317 ? -36.344 -10.844 -2.564 1 94.19 317 THR A O 1
ATOM 2370 N N . GLY A 1 318 ? -34.719 -9.391 -1.976 1 93.88 318 GLY A N 1
ATOM 2371 C CA . GLY A 1 318 ? -33.906 -9.703 -3.135 1 93.88 318 GLY A CA 1
ATOM 2372 C C . GLY A 1 318 ? -34.312 -8.945 -4.379 1 93.88 318 GLY A C 1
ATOM 2373 O O . GLY A 1 318 ? -33.75 -9.125 -5.449 1 93.88 318 GLY A O 1
ATOM 2374 N N . GLU A 1 319 ? -35.281 -8.031 -4.254 1 95.81 319 GLU A N 1
ATOM 2375 C CA . GLU A 1 319 ? -35.812 -7.297 -5.398 1 95.81 319 GLU A CA 1
ATOM 2376 C C . GLU A 1 319 ? -34.969 -6.047 -5.688 1 95.81 319 GLU A C 1
ATOM 2378 O O . GLU A 1 319 ? -34.406 -5.457 -4.773 1 95.81 319 GLU A O 1
ATOM 2383 N N . PRO A 1 320 ? -34.969 -5.703 -6.941 1 96.25 320 PRO A N 1
ATOM 2384 C CA . PRO A 1 320 ? -34.25 -4.461 -7.281 1 96.25 320 PRO A CA 1
ATOM 2385 C C . PRO A 1 320 ? -34.844 -3.244 -6.562 1 96.25 320 PRO A C 1
ATOM 2387 O O . PRO A 1 320 ? -36.062 -3.166 -6.359 1 96.25 320 PRO A O 1
ATOM 2390 N N . ALA A 1 321 ? -33.969 -2.369 -6.188 1 95.69 321 ALA A N 1
ATOM 2391 C CA . ALA A 1 321 ? -34.344 -1.116 -5.535 1 95.69 321 ALA A CA 1
ATOM 2392 C C . ALA A 1 321 ? -33.469 0.032 -6.012 1 95.69 321 ALA A C 1
ATOM 2394 O O . ALA A 1 321 ? -32.5 -0.182 -6.762 1 95.69 321 ALA A O 1
ATOM 2395 N N . GLU A 1 322 ? -33.938 1.229 -5.699 1 93.88 322 GLU A N 1
ATOM 2396 C CA . GLU A 1 322 ? -33.156 2.432 -5.984 1 93.88 322 GLU A CA 1
ATOM 2397 C C . GLU A 1 322 ? -32.875 3.229 -4.711 1 93.88 322 GLU A C 1
ATOM 2399 O O . GLU A 1 322 ? -33.688 3.23 -3.789 1 93.88 322 GLU A O 1
ATOM 2404 N N . ILE A 1 323 ? -31.719 3.891 -4.715 1 89.44 323 ILE A N 1
ATOM 2405 C CA . ILE A 1 323 ? -31.359 4.688 -3.547 1 89.44 323 ILE A CA 1
ATOM 2406 C C . ILE A 1 323 ? -30.703 5.988 -3.992 1 89.44 323 ILE A C 1
ATOM 2408 O O . ILE A 1 323 ? -30.031 6.031 -5.027 1 89.44 323 ILE A O 1
ATOM 2412 N N . SER A 1 324 ? -31.031 7.023 -3.314 1 85.88 324 SER A N 1
ATOM 2413 C CA . SER A 1 324 ? -30.438 8.336 -3.537 1 85.88 324 SER A CA 1
ATOM 2414 C C . SER A 1 324 ? -30.188 9.062 -2.219 1 85.88 324 SER A C 1
ATOM 2416 O O . SER A 1 324 ? -30.938 8.867 -1.251 1 85.88 324 SER A O 1
ATOM 2418 N N . VAL A 1 325 ? -29.109 9.742 -2.191 1 78.31 325 VAL A N 1
ATOM 2419 C CA . VAL A 1 325 ? -28.828 10.555 -1.011 1 78.31 325 VAL A CA 1
ATOM 2420 C C . VAL A 1 325 ? -29.219 12.008 -1.272 1 78.31 325 VAL A C 1
ATOM 2422 O O . VAL A 1 325 ? -28.625 12.68 -2.111 1 78.31 325 VAL A O 1
ATOM 2425 N N . LEU A 1 326 ? -30.297 12.492 -0.683 1 71.06 326 LEU A N 1
ATOM 2426 C CA . LEU A 1 326 ? -30.922 13.773 -0.998 1 71.06 326 LEU A CA 1
ATOM 2427 C C . LEU A 1 326 ? -30.219 14.914 -0.25 1 71.06 326 LEU A C 1
ATOM 2429 O O . LEU A 1 326 ? -30.281 16.062 -0.682 1 71.06 326 LEU A O 1
ATOM 2433 N N . GLY A 1 327 ? -29.5 14.648 0.752 1 65.69 327 GLY A N 1
ATOM 2434 C CA . GLY A 1 327 ? -28.906 15.734 1.508 1 65.69 327 GLY A CA 1
ATOM 2435 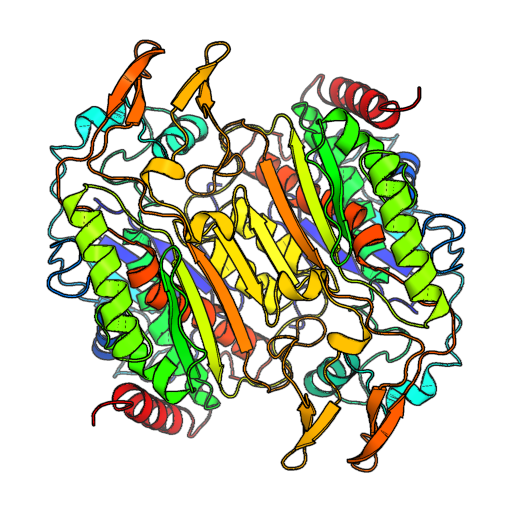C C . GLY A 1 327 ? -27.547 16.141 0.992 1 65.69 327 GLY A C 1
ATOM 2436 O O . GLY A 1 327 ? -27.203 15.867 -0.157 1 65.69 327 GLY A O 1
ATOM 2437 N N . ARG A 1 328 ? -26.984 17.047 1.692 1 66.56 328 ARG A N 1
ATOM 2438 C CA . ARG A 1 328 ? -25.672 17.562 1.381 1 66.56 328 ARG A CA 1
ATOM 2439 C C . ARG A 1 328 ? -24.625 16.453 1.343 1 66.56 328 ARG A C 1
ATOM 2441 O O . ARG A 1 328 ? -24.625 15.57 2.211 1 66.56 328 ARG A O 1
ATOM 2448 N N . HIS A 1 329 ? -24.031 16.344 0.15 1 79.69 329 HIS A N 1
ATOM 2449 C CA . HIS A 1 329 ? -22.938 15.391 0.017 1 79.69 329 HIS A CA 1
ATOM 2450 C C . HIS A 1 329 ? -21.625 16.094 -0.31 1 79.69 329 HIS A C 1
ATOM 2452 O O . HIS A 1 329 ? -21.625 17.25 -0.735 1 79.69 329 HIS A O 1
ATOM 2458 N N . ASP A 1 330 ? -20.578 15.453 -0.051 1 86.69 330 ASP A N 1
ATOM 2459 C CA . ASP A 1 330 ? -19.25 15.922 -0.391 1 86.69 330 ASP A CA 1
ATOM 2460 C C . ASP A 1 330 ? -18.969 15.75 -1.882 1 86.69 330 ASP A C 1
ATOM 2462 O O . ASP A 1 330 ? -18.906 14.625 -2.381 1 86.69 330 ASP A O 1
ATOM 2466 N N . PRO A 1 331 ? -18.812 16.891 -2.576 1 92.69 331 PRO A N 1
ATOM 2467 C CA . PRO A 1 331 ? -18.625 16.766 -4.023 1 92.69 331 PRO A CA 1
ATOM 2468 C C . PRO A 1 331 ? -17.281 16.125 -4.383 1 92.69 331 PRO A C 1
ATOM 2470 O O . PRO A 1 331 ? -17.078 15.711 -5.527 1 92.69 331 PRO A O 1
ATOM 2473 N N . ALA A 1 332 ? -16.359 16.125 -3.434 1 96.12 332 ALA A N 1
ATOM 2474 C CA . ALA A 1 332 ? -15.055 15.5 -3.658 1 96.12 332 ALA A CA 1
ATOM 2475 C C . ALA A 1 332 ? -14.383 15.133 -2.336 1 96.12 332 ALA A C 1
ATOM 2477 O O . ALA A 1 332 ? -13.789 15.992 -1.679 1 96.12 332 ALA A O 1
ATOM 2478 N N . VAL A 1 333 ? -14.32 13.898 -2.014 1 95.5 333 VAL A N 1
ATOM 2479 C CA . VAL A 1 333 ? -13.766 13.453 -0.739 1 95.5 3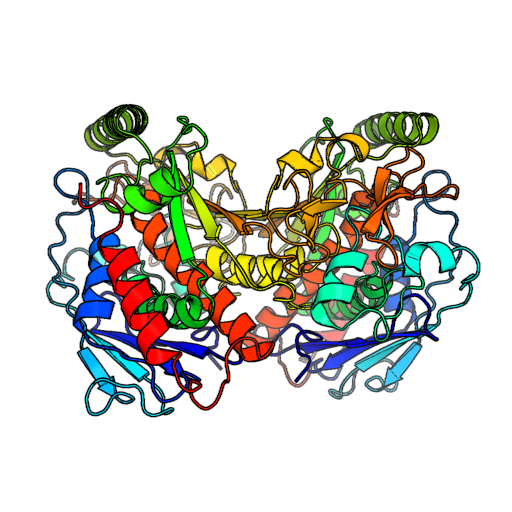33 VAL A CA 1
ATOM 2480 C C . VAL A 1 333 ? -12.25 13.641 -0.74 1 95.5 333 VAL A C 1
ATOM 2482 O O . VAL A 1 333 ? -11.625 13.719 0.322 1 95.5 333 VAL A O 1
ATOM 2485 N N . ALA A 1 334 ? -11.625 13.758 -1.928 1 97.5 334 ALA A N 1
ATOM 2486 C CA . ALA A 1 334 ? -10.18 13.922 -2.064 1 97.5 334 ALA A CA 1
ATOM 2487 C C . ALA A 1 334 ? -9.711 15.203 -1.375 1 97.5 334 ALA A C 1
ATOM 2489 O O . ALA A 1 334 ? -8.586 15.273 -0.88 1 97.5 334 ALA A O 1
ATOM 2490 N N . VAL A 1 335 ? -10.547 16.234 -1.335 1 96.69 335 VAL A N 1
ATOM 2491 C CA . VAL A 1 335 ? -10.172 17.516 -0.756 1 96.69 335 VAL A CA 1
ATOM 2492 C C . VAL A 1 335 ? -9.859 17.344 0.728 1 96.69 335 VAL A C 1
ATOM 2494 O O . VAL A 1 335 ? -8.758 17.688 1.18 1 96.69 335 VAL A O 1
ATOM 2497 N N . ARG A 1 336 ? -10.758 16.734 1.453 1 94.62 336 ARG A N 1
ATOM 2498 C CA . ARG A 1 336 ? -10.508 16.484 2.867 1 94.62 336 ARG A CA 1
ATOM 2499 C C . ARG A 1 336 ? -9.453 15.398 3.051 1 94.62 336 ARG A C 1
ATOM 2501 O O . ARG A 1 336 ? -8.758 15.367 4.066 1 94.62 336 ARG A O 1
ATOM 2508 N N . GLY A 1 337 ? -9.375 14.562 1.996 1 97.62 337 GLY A N 1
ATOM 2509 C CA . GLY A 1 337 ? -8.43 13.461 2.029 1 97.62 337 GLY A CA 1
ATOM 2510 C C . GLY A 1 337 ? -6.98 13.914 2.105 1 97.62 337 GLY A C 1
ATOM 2511 O O . GLY A 1 337 ? -6.117 13.172 2.574 1 97.62 337 GLY A O 1
ATOM 2512 N N . VAL A 1 338 ? -6.688 15.125 1.678 1 98.38 338 VAL A N 1
ATOM 2513 C CA . VAL A 1 338 ? -5.324 15.641 1.67 1 98.38 338 VAL A CA 1
ATOM 2514 C C . VAL A 1 338 ? -4.785 15.703 3.098 1 98.38 338 VAL A C 1
ATOM 2516 O O . VAL A 1 338 ? -3.682 15.227 3.373 1 98.38 338 VAL A O 1
ATOM 2519 N N . ALA A 1 339 ? -5.582 16.234 3.998 1 97.88 339 ALA A N 1
ATOM 2520 C CA . ALA A 1 339 ? -5.148 16.359 5.387 1 97.88 339 ALA A CA 1
ATOM 2521 C C . ALA A 1 339 ? -4.957 14.984 6.023 1 97.88 339 ALA A C 1
ATOM 2523 O O . ALA A 1 339 ? -4.039 14.781 6.824 1 97.88 339 ALA A O 1
ATOM 2524 N N . VAL A 1 340 ? -5.859 14.07 5.695 1 98.75 340 VAL A N 1
ATOM 2525 C CA . VAL A 1 340 ? -5.762 12.711 6.223 1 98.75 340 VAL A CA 1
ATOM 2526 C C . VAL A 1 340 ? -4.496 12.039 5.695 1 98.75 340 VAL A C 1
ATOM 2528 O O . VAL A 1 340 ? -3.756 11.414 6.457 1 98.75 340 VAL A O 1
ATOM 2531 N N . ALA A 1 341 ? -4.246 12.211 4.395 1 98.88 341 ALA A N 1
ATOM 2532 C CA . ALA A 1 341 ? -3.061 11.625 3.775 1 98.88 341 ALA A CA 1
ATOM 2533 C C . ALA A 1 341 ? -1.784 12.172 4.406 1 98.88 341 ALA A C 1
ATOM 2535 O O . ALA A 1 341 ? -0.848 11.422 4.688 1 98.88 341 ALA A O 1
ATOM 2536 N N . GLU A 1 342 ? -1.735 13.484 4.625 1 98.62 342 GLU A N 1
ATOM 2537 C CA . GLU A 1 342 ? -0.602 14.117 5.289 1 98.62 342 GLU A CA 1
ATOM 2538 C C . GLU A 1 342 ? -0.338 13.484 6.652 1 98.62 342 GLU A C 1
ATOM 2540 O O . GLU A 1 342 ? 0.806 13.164 6.988 1 98.62 342 GLU A O 1
ATOM 2545 N N . SER A 1 343 ? -1.399 13.297 7.359 1 98.81 343 SER A N 1
ATOM 2546 C CA . SER A 1 343 ? -1.295 12.734 8.703 1 98.81 343 SER A CA 1
ATOM 2547 C C . SER A 1 343 ? -0.784 11.297 8.656 1 98.81 343 SER A C 1
ATOM 2549 O O . SER A 1 343 ? 0.067 10.914 9.461 1 98.81 343 SER A O 1
ATOM 2551 N N . MET A 1 344 ? -1.317 10.523 7.75 1 98.94 344 MET A N 1
ATOM 2552 C CA . MET A 1 344 ? -0.918 9.117 7.645 1 98.94 344 MET A CA 1
ATOM 2553 C C . MET A 1 344 ? 0.554 9 7.266 1 98.94 344 MET A C 1
ATOM 2555 O O . MET A 1 344 ? 1.269 8.148 7.793 1 98.94 344 MET A O 1
ATOM 2559 N N . VAL A 1 345 ? 1.009 9.836 6.34 1 98.94 345 VAL A N 1
ATOM 2560 C CA . VAL A 1 345 ? 2.416 9.844 5.957 1 98.94 345 VAL A CA 1
ATOM 2561 C C . VAL A 1 345 ? 3.279 10.211 7.16 1 98.94 345 VAL A C 1
ATOM 2563 O O . VAL A 1 345 ? 4.305 9.578 7.414 1 98.94 345 VAL A O 1
ATOM 2566 N N . ALA A 1 346 ? 2.855 11.219 7.91 1 98.94 346 ALA A N 1
ATOM 2567 C CA . ALA A 1 346 ? 3.594 11.641 9.102 1 98.94 346 ALA A CA 1
ATOM 2568 C C . ALA A 1 346 ? 3.715 10.492 10.102 1 98.94 346 ALA A C 1
ATOM 2570 O O . ALA A 1 346 ? 4.777 10.281 10.688 1 98.94 346 ALA A O 1
ATOM 2571 N N . LEU A 1 347 ? 2.637 9.797 10.312 1 98.94 347 LEU A N 1
ATOM 2572 C CA . LEU A 1 347 ? 2.627 8.695 11.266 1 98.94 347 LEU A CA 1
ATOM 2573 C C . LEU A 1 347 ? 3.631 7.617 10.867 1 98.94 347 LEU A C 1
ATOM 2575 O O . LEU A 1 347 ? 4.359 7.098 11.719 1 98.94 347 LEU A O 1
ATOM 2579 N N . VAL A 1 348 ? 3.693 7.281 9.602 1 98.94 348 VAL A N 1
ATOM 2580 C CA . VAL A 1 348 ? 4.602 6.246 9.117 1 98.94 348 VAL A CA 1
ATOM 2581 C C . VAL A 1 348 ? 6.047 6.723 9.258 1 98.94 348 VAL A C 1
ATOM 2583 O O . VAL A 1 348 ? 6.91 5.977 9.727 1 98.94 348 VAL A O 1
ATOM 2586 N N . VAL A 1 349 ? 6.309 7.961 8.836 1 98.94 349 VAL A N 1
ATOM 2587 C CA . VAL A 1 349 ? 7.664 8.5 8.891 1 98.94 349 VAL A CA 1
ATOM 2588 C C . VAL A 1 349 ? 8.133 8.57 10.344 1 98.94 349 VAL A C 1
ATOM 2590 O O . VAL A 1 349 ? 9.242 8.141 10.664 1 98.94 349 VAL A O 1
ATOM 2593 N N . ALA A 1 350 ? 7.277 9.07 11.227 1 98.88 350 ALA A N 1
ATOM 2594 C CA . ALA A 1 350 ? 7.625 9.164 12.641 1 98.88 350 ALA A CA 1
ATOM 2595 C C . ALA A 1 350 ? 7.887 7.777 13.227 1 98.88 350 ALA A C 1
ATOM 2597 O O . ALA A 1 350 ? 8.797 7.602 14.039 1 98.88 350 ALA A O 1
ATOM 2598 N N . ASP A 1 351 ? 7.059 6.812 12.906 1 98.81 351 ASP A N 1
ATOM 2599 C CA . ASP A 1 351 ? 7.273 5.441 13.352 1 98.81 351 ASP A CA 1
ATOM 2600 C C . ASP A 1 351 ? 8.664 4.949 12.969 1 98.81 351 ASP A C 1
ATOM 2602 O O . ASP A 1 351 ? 9.383 4.391 13.805 1 98.81 351 ASP A O 1
ATOM 2606 N N . HIS A 1 352 ? 9.047 5.172 11.719 1 98.75 352 HIS A N 1
ATOM 2607 C CA . HIS A 1 352 ? 10.352 4.715 11.25 1 98.75 352 HIS A CA 1
ATOM 2608 C C . HIS A 1 352 ? 11.477 5.516 11.891 1 98.75 352 HIS A C 1
ATOM 2610 O O . HIS A 1 352 ? 12.586 4.996 12.07 1 98.75 352 HIS A O 1
ATOM 2616 N N . MET A 1 353 ? 11.242 6.801 12.219 1 98.69 353 MET A N 1
ATOM 2617 C CA . MET A 1 353 ? 12.25 7.59 12.93 1 98.69 353 MET A CA 1
ATOM 2618 C C . MET A 1 353 ? 12.539 6.992 14.305 1 98.69 353 MET A C 1
ATOM 2620 O O . MET A 1 353 ? 13.695 6.961 14.742 1 98.69 353 MET A O 1
ATOM 2624 N N . LEU A 1 354 ? 11.516 6.523 14.953 1 98.44 354 LEU A N 1
ATOM 2625 C CA . LEU A 1 354 ? 11.695 5.879 16.25 1 98.44 354 LEU A CA 1
ATOM 2626 C C . LEU A 1 354 ? 12.375 4.52 16.094 1 98.44 354 LEU A C 1
ATOM 2628 O O . LEU A 1 354 ? 13.305 4.199 16.828 1 98.44 354 LEU A O 1
ATOM 2632 N N . ARG A 1 355 ? 11.945 3.752 15.109 1 97.75 355 ARG A N 1
ATOM 2633 C CA . ARG A 1 355 ? 12.492 2.42 14.875 1 97.75 355 ARG A CA 1
ATOM 2634 C C . ARG A 1 355 ? 13.977 2.494 14.523 1 97.75 355 ARG A C 1
ATOM 2636 O O . ARG A 1 355 ? 14.75 1.612 14.898 1 97.75 355 ARG A O 1
ATOM 2643 N N . SER A 1 356 ? 14.367 3.514 13.789 1 96.62 356 SER A N 1
ATOM 2644 C CA . SER A 1 356 ? 15.734 3.641 13.297 1 96.62 356 SER A CA 1
ATOM 2645 C C . SER A 1 356 ? 16.656 4.246 14.352 1 96.62 356 SER A C 1
ATOM 2647 O O . SER A 1 356 ? 17.875 4.203 14.219 1 96.62 356 SER A O 1
ATOM 2649 N N . GLY A 1 357 ? 16.062 4.91 15.359 1 96.06 357 GLY A N 1
ATOM 2650 C CA . GLY A 1 357 ? 16.844 5.598 16.375 1 96.06 357 GLY A CA 1
ATOM 2651 C C . GLY A 1 357 ? 17.125 7.047 16.031 1 96.06 357 GLY A C 1
ATOM 2652 O O . GLY A 1 357 ? 17.859 7.73 16.766 1 96.06 357 GLY A O 1
ATOM 2653 N N . ALA A 1 358 ? 16.578 7.449 14.891 1 97.06 358 ALA A N 1
ATOM 2654 C CA . ALA A 1 358 ? 16.719 8.867 14.562 1 97.06 358 ALA A CA 1
ATOM 2655 C C . ALA A 1 358 ? 16.141 9.75 15.672 1 97.06 358 ALA A C 1
ATOM 2657 O O . ALA A 1 358 ? 16.625 10.859 15.891 1 97.06 358 ALA A O 1
ATOM 2658 N N . VAL A 1 359 ? 15.086 9.297 16.312 1 97.19 359 VAL A N 1
ATOM 2659 C CA . VAL A 1 359 ? 14.523 9.867 17.531 1 97.19 359 VAL A CA 1
ATOM 2660 C C . VAL A 1 359 ? 14.461 8.805 18.625 1 97.19 359 VAL A C 1
ATOM 2662 O O . VAL A 1 359 ? 14.102 7.652 18.359 1 97.19 359 VAL A O 1
ATOM 2665 N N . SER A 1 360 ? 14.914 9.172 19.812 1 97.06 360 SER A N 1
ATOM 2666 C CA . SER A 1 360 ? 14.883 8.211 20.906 1 97.06 360 SER A CA 1
ATOM 2667 C C . SER A 1 360 ? 13.453 7.789 21.234 1 97.06 360 SER A C 1
ATOM 2669 O O . SER A 1 360 ? 12.57 8.641 21.375 1 97.06 360 SER A O 1
ATOM 2671 N N . PRO A 1 361 ? 13.234 6.465 21.391 1 95.88 361 PRO A N 1
ATOM 2672 C CA . PRO A 1 361 ? 11.867 6.004 21.656 1 95.88 361 PRO A CA 1
ATOM 2673 C C . PRO A 1 361 ? 11.445 6.195 23.109 1 95.88 361 PRO A C 1
ATOM 2675 O O . PRO A 1 361 ? 10.266 6.031 23.438 1 95.88 361 PRO A O 1
ATOM 2678 N N . VAL A 1 362 ? 12.352 6.566 23.953 1 96.69 362 VAL A N 1
ATOM 2679 C CA . VAL A 1 362 ? 12.062 6.598 25.375 1 96.69 362 VAL A CA 1
ATOM 2680 C C . VAL A 1 362 ? 11.766 8.031 25.812 1 96.69 362 VAL A C 1
ATOM 2682 O O . VAL A 1 362 ? 10.734 8.305 26.422 1 96.69 362 VAL A O 1
ATOM 2685 N N . ARG A 1 363 ? 12.734 8.906 25.531 1 97.44 363 ARG A N 1
ATOM 2686 C CA . ARG A 1 363 ? 12.594 10.312 25.891 1 97.44 363 ARG A CA 1
ATOM 2687 C C . ARG A 1 363 ? 13.352 11.211 24.922 1 97.44 363 ARG A C 1
ATOM 2689 O O . ARG A 1 363 ? 14.375 10.805 24.375 1 97.44 363 ARG A O 1
ATOM 2696 N N . LEU A 1 364 ? 12.844 12.367 24.719 1 97.69 364 LEU A N 1
ATOM 2697 C CA . LEU A 1 364 ? 13.539 13.328 23.875 1 97.69 364 LEU A CA 1
ATOM 2698 C C . LEU A 1 364 ? 14.883 13.711 24.469 1 97.69 364 LEU A C 1
ATOM 2700 O O . LEU A 1 364 ? 15.016 13.812 25.703 1 97.69 364 LEU A O 1
ATOM 2704 N N . GLU A 1 365 ? 15.773 13.945 23.625 1 95.88 365 GLU A N 1
ATOM 2705 C CA . GLU A 1 365 ? 17.078 14.422 24.047 1 95.88 365 GLU A CA 1
ATOM 2706 C C . GLU A 1 365 ? 17.031 15.898 24.453 1 95.88 365 GLU A C 1
ATOM 2708 O O . GLU A 1 365 ? 16.125 16.625 24.047 1 95.88 365 GLU A O 1
ATOM 2713 N N . PRO A 1 366 ? 18.125 16.281 25.234 1 92.75 366 PRO A N 1
ATOM 2714 C CA . PRO A 1 366 ? 18.156 17.688 25.609 1 92.75 366 PRO A CA 1
ATOM 2715 C C . PRO A 1 366 ? 18.141 18.625 24.391 1 92.75 366 PRO A C 1
ATOM 2717 O O . PRO A 1 366 ? 18.844 18.375 23.422 1 92.75 366 PRO A O 1
ATOM 2720 N N . GLY A 1 367 ? 17.344 19.562 24.438 1 94.56 367 GLY A N 1
ATOM 2721 C CA . GLY A 1 367 ? 17.281 20.547 23.375 1 94.56 367 GLY A CA 1
ATOM 2722 C C . GLY A 1 367 ? 16.25 20.234 22.312 1 94.56 367 GLY A C 1
ATOM 2723 O O . GLY A 1 367 ? 15.789 21.125 21.594 1 94.56 367 GLY A O 1
ATOM 2724 N N . GLU A 1 368 ? 15.852 19 22.188 1 96.56 368 GLU A N 1
ATOM 2725 C CA . GLU A 1 368 ? 14.922 18.609 21.125 1 96.56 368 GLU A CA 1
ATOM 2726 C C . GLU A 1 368 ? 13.547 19.219 21.344 1 96.56 368 GLU A C 1
ATOM 2728 O O . GLU A 1 368 ? 12.883 19.625 20.375 1 96.56 368 GLU A O 1
ATOM 2733 N N . ALA A 1 369 ? 13.133 19.328 22.562 1 96.81 369 ALA A N 1
ATOM 2734 C CA . ALA A 1 369 ? 11.828 19.922 22.844 1 96.81 369 ALA A CA 1
ATOM 2735 C C . ALA A 1 369 ? 11.758 21.359 22.328 1 96.81 369 ALA A C 1
ATOM 2737 O O . ALA A 1 369 ? 10.758 21.766 21.719 1 96.81 369 ALA A O 1
ATOM 2738 N N . GLY A 1 370 ? 12.805 22.109 22.641 1 96.81 370 GLY A N 1
ATOM 2739 C CA . GLY A 1 370 ? 12.875 23.484 22.156 1 96.81 370 GLY A CA 1
ATOM 2740 C C . GLY A 1 370 ? 12.883 23.578 20.641 1 96.81 370 GLY A C 1
ATOM 2741 O O . GLY A 1 370 ? 12.195 24.422 20.062 1 96.81 370 GLY A O 1
ATOM 2742 N N . ALA A 1 371 ? 13.617 22.734 20.016 1 97 371 ALA A N 1
ATOM 2743 C CA . ALA A 1 371 ? 13.703 22.703 18.547 1 97 371 ALA A CA 1
ATOM 2744 C C . ALA A 1 371 ? 12.344 22.359 17.938 1 97 371 ALA A C 1
ATOM 2746 O O . ALA A 1 371 ? 11.953 22.938 16.922 1 97 371 ALA A O 1
ATOM 2747 N N . ILE A 1 372 ? 11.711 21.453 18.516 1 98.12 372 ILE A N 1
ATOM 2748 C CA . ILE A 1 372 ? 10.398 21.016 18.047 1 98.12 372 ILE A CA 1
ATOM 2749 C C . ILE A 1 372 ? 9.406 22.172 18.156 1 98.12 372 ILE A C 1
ATOM 2751 O O . ILE A 1 372 ? 8.672 22.438 17.203 1 98.12 372 ILE A O 1
ATOM 2755 N N . GLU A 1 373 ? 9.391 22.875 19.266 1 97.56 373 GLU A N 1
ATOM 2756 C CA . GLU A 1 373 ? 8.461 23.984 19.453 1 97.56 373 GLU A CA 1
ATOM 2757 C C . GLU A 1 373 ? 8.742 25.109 18.453 1 97.56 373 GLU A C 1
ATOM 2759 O O . GLU A 1 373 ? 7.816 25.719 17.906 1 97.56 373 GLU A O 1
ATOM 2764 N N . GLU A 1 374 ? 10.016 25.344 18.266 1 97.12 374 GLU A N 1
ATOM 2765 C CA . GLU A 1 374 ? 10.383 26.359 17.266 1 97.12 374 GLU A CA 1
ATOM 2766 C C . GLU A 1 374 ? 9.945 25.938 15.867 1 97.12 374 GLU A C 1
ATOM 2768 O O . GLU A 1 374 ? 9.398 26.75 15.117 1 97.12 374 GLU A O 1
ATOM 2773 N N . GLY A 1 375 ? 10.219 24.703 15.555 1 96.5 375 GLY A N 1
ATOM 2774 C CA . GLY A 1 375 ? 9.797 24.188 14.266 1 96.5 375 GLY A CA 1
ATOM 2775 C C . GLY A 1 375 ? 8.289 24.219 14.07 1 96.5 375 GLY A C 1
ATOM 2776 O O . GLY A 1 375 ? 7.809 24.547 12.984 1 96.5 375 GLY A O 1
ATOM 2777 N N . TRP A 1 376 ? 7.57 23.859 15.117 1 96.69 376 TRP A N 1
ATOM 2778 C CA . TRP A 1 376 ? 6.109 23.844 15.078 1 96.69 376 TRP A CA 1
ATOM 2779 C C . TRP A 1 376 ? 5.559 25.25 14.852 1 96.69 376 TRP A C 1
ATOM 2781 O O . TRP A 1 376 ? 4.637 25.438 14.055 1 96.69 376 TRP A O 1
ATOM 2791 N N . SER A 1 377 ? 6.145 26.219 15.539 1 95.56 377 SER A N 1
ATOM 2792 C CA . SER A 1 377 ? 5.746 27.609 15.359 1 95.56 377 SER A CA 1
ATOM 2793 C C . SER A 1 377 ? 5.977 28.062 13.922 1 95.56 377 SER A C 1
ATOM 2795 O O . SER A 1 377 ? 5.129 28.75 13.344 1 95.56 377 SER A O 1
ATOM 2797 N N . ARG A 1 378 ? 7.062 27.703 13.414 1 93.25 378 ARG A N 1
ATOM 2798 C CA . ARG A 1 378 ? 7.367 28.031 12.023 1 93.25 378 ARG A CA 1
ATOM 2799 C C . ARG A 1 378 ? 6.391 27.359 11.07 1 93.25 378 ARG A C 1
ATOM 2801 O O . ARG A 1 378 ? 5.941 27.969 10.102 1 93.25 378 ARG A O 1
ATOM 2808 N N . TYR A 1 379 ? 6.172 26.125 11.359 1 92.62 379 TYR A N 1
ATOM 2809 C CA . TYR A 1 379 ? 5.246 25.344 10.547 1 92.62 379 TYR A CA 1
ATOM 2810 C C . TYR A 1 379 ? 3.865 26 10.523 1 92.62 379 TYR A C 1
ATOM 2812 O O . TYR A 1 379 ? 3.254 26.141 9.461 1 92.62 379 TYR A O 1
ATOM 2820 N N . ARG A 1 380 ? 3.359 26.422 11.609 1 91.12 380 ARG A N 1
ATOM 2821 C CA . ARG A 1 380 ? 2.041 27.031 11.742 1 91.12 380 ARG A CA 1
ATOM 2822 C C . ARG A 1 380 ? 2.008 28.406 11.094 1 91.12 380 ARG A C 1
ATOM 2824 O O . ARG A 1 380 ? 0.973 28.828 10.578 1 91.12 380 ARG A O 1
ATOM 2831 N N . ALA A 1 381 ? 3.121 29.047 11.086 1 90.38 381 ALA A N 1
ATOM 2832 C CA . ALA A 1 381 ? 3.184 30.422 10.594 1 90.38 381 ALA A CA 1
ATOM 2833 C C . ALA A 1 381 ? 3.502 30.469 9.102 1 90.38 381 ALA A C 1
ATOM 2835 O O . ALA A 1 381 ? 3.426 31.516 8.477 1 90.38 381 ALA A O 1
ATOM 2836 N N . MET A 1 382 ? 3.752 29.188 8.703 1 84.94 382 MET A N 1
ATOM 2837 C CA . MET A 1 382 ? 4.098 29.109 7.289 1 84.94 382 MET A CA 1
ATOM 2838 C C . MET A 1 382 ? 2.93 29.578 6.422 1 84.94 382 MET A C 1
ATOM 2840 O O . MET A 1 382 ? 1.798 29.125 6.602 1 84.94 382 MET A O 1
ATOM 2844 N N . CYS A 1 383 ? 2.91 30.641 5.723 1 82 383 CYS A N 1
ATOM 2845 C CA . CYS A 1 383 ? 1.898 31.109 4.777 1 82 383 CYS A CA 1
ATOM 2846 C C . CYS A 1 383 ? 1.082 32.25 5.367 1 82 383 CYS A C 1
ATOM 2848 O O . CYS A 1 383 ? 0.066 32.656 4.797 1 82 383 CYS A O 1
ATOM 2850 N N . SER A 1 384 ? 1.294 32.531 6.77 1 70.75 384 SER A N 1
ATOM 2851 C CA . SER A 1 384 ? 0.615 33.688 7.359 1 70.75 384 SER A CA 1
ATOM 2852 C C . SER A 1 384 ? 1.016 35 6.66 1 70.75 384 SER A C 1
ATOM 2854 O O . SER A 1 384 ? 2.145 35.469 6.816 1 70.75 384 SER A O 1
ATOM 2856 N N . GLY A 1 385 ? 1.329 35.031 5.398 1 50.16 385 GLY A N 1
ATOM 2857 C CA . GLY A 1 385 ? 1.542 36.375 4.883 1 50.16 385 GLY A CA 1
ATOM 2858 C C . GLY A 1 385 ? 0.412 37.344 5.223 1 50.16 385 GLY A C 1
ATOM 2859 O O . GLY A 1 385 ? -0.698 36.906 5.543 1 50.16 385 GLY A O 1
ATOM 2860 N N . MET B 1 1 ? 15.945 -2.49 17.094 1 37.53 1 MET B N 1
ATOM 2861 C CA . MET B 1 1 ? 15.633 -3.824 16.594 1 37.53 1 MET B CA 1
ATOM 2862 C C . MET B 1 1 ? 15.375 -3.791 15.086 1 37.53 1 MET B C 1
ATOM 2864 O O . MET B 1 1 ? 14.594 -2.967 14.602 1 37.53 1 MET B O 1
ATOM 2868 N N . GLY B 1 2 ? 16.453 -3.979 14.367 1 53.75 2 GLY B N 1
ATOM 2869 C CA . GLY B 1 2 ? 16.344 -4.184 12.93 1 53.75 2 GLY B CA 1
ATOM 2870 C C . GLY B 1 2 ? 15.141 -5.004 12.523 1 53.75 2 GLY B C 1
ATOM 2871 O O . GLY B 1 2 ? 14.906 -6.086 13.07 1 53.75 2 GLY B O 1
ATOM 2872 N N . GLY B 1 3 ? 13.852 -4.395 12.141 1 78.12 3 GLY B N 1
ATOM 2873 C CA . GLY B 1 3 ? 12.562 -5.031 11.906 1 78.12 3 GLY B CA 1
ATOM 2874 C C . GLY B 1 3 ? 12.172 -5.055 10.438 1 78.12 3 GLY B C 1
ATOM 2875 O O . GLY B 1 3 ? 13.023 -4.961 9.555 1 78.12 3 GLY B O 1
ATOM 2876 N N . GLY B 1 4 ? 11.32 -5.781 10.023 1 94.56 4 GLY B N 1
ATOM 2877 C CA . GLY B 1 4 ? 10.625 -5.715 8.75 1 94.56 4 GLY B CA 1
ATOM 2878 C C . GLY B 1 4 ? 10.812 -6.965 7.906 1 94.56 4 GLY B C 1
ATOM 2879 O O . GLY B 1 4 ? 10.727 -6.91 6.676 1 94.56 4 GLY B O 1
ATOM 2880 N N . ASN B 1 5 ? 11.164 -8.078 8.586 1 97.62 5 ASN B N 1
ATOM 2881 C CA . ASN B 1 5 ? 11.461 -9.312 7.867 1 97.62 5 ASN B CA 1
ATOM 2882 C C . ASN B 1 5 ? 10.234 -10.211 7.766 1 97.62 5 ASN B C 1
ATOM 2884 O O . ASN B 1 5 ? 10.297 -11.297 7.184 1 97.62 5 ASN B O 1
ATOM 2888 N N . SER B 1 6 ? 9.148 -9.781 8.375 1 98.31 6 SER B N 1
ATOM 2889 C CA . SER B 1 6 ? 7.941 -10.609 8.398 1 98.31 6 SER B CA 1
ATOM 2890 C C . SER B 1 6 ? 6.742 -9.852 7.848 1 98.31 6 SER B C 1
ATOM 2892 O O . SER B 1 6 ? 6.688 -8.625 7.93 1 98.31 6 SER B O 1
ATOM 2894 N N . ILE B 1 7 ? 5.781 -10.578 7.355 1 98.38 7 ILE B N 1
ATOM 2895 C CA . ILE B 1 7 ? 4.508 -10.023 6.898 1 98.38 7 ILE B CA 1
ATOM 2896 C C . ILE B 1 7 ? 3.373 -10.977 7.266 1 98.38 7 ILE B C 1
ATOM 2898 O O . ILE B 1 7 ? 3.584 -12.188 7.391 1 98.38 7 ILE B O 1
ATOM 2902 N N . GLY B 1 8 ? 2.201 -10.414 7.43 1 97.88 8 GLY B N 1
ATOM 2903 C CA . GLY B 1 8 ? 1.037 -11.211 7.785 1 97.88 8 GLY B CA 1
ATOM 2904 C C . GLY B 1 8 ? 0.773 -11.242 9.281 1 97.88 8 GLY B C 1
ATOM 2905 O O . GLY B 1 8 ? 1.583 -10.75 10.07 1 97.88 8 GLY B O 1
ATOM 2906 N N . LYS B 1 9 ? -0.4 -11.766 9.703 1 97 9 LYS B N 1
ATOM 2907 C CA . LYS B 1 9 ? -0.793 -11.867 11.102 1 97 9 LYS B CA 1
ATOM 2908 C C . LYS B 1 9 ? -1.081 -13.312 11.492 1 97 9 LYS B C 1
ATOM 2910 O O . LYS B 1 9 ? -0.232 -13.984 12.086 1 97 9 LYS B O 1
ATOM 2915 N N . ALA B 1 10 ? -2.184 -13.883 10.891 1 98 10 ALA B N 1
ATOM 2916 C CA . ALA B 1 10 ? -2.498 -15.281 11.156 1 98 10 ALA B CA 1
ATOM 2917 C C . ALA B 1 10 ? -1.57 -16.203 10.367 1 98 10 ALA B C 1
ATOM 2919 O O . ALA B 1 10 ? -1.167 -17.266 10.867 1 98 10 ALA B O 1
ATOM 2920 N N . LEU B 1 11 ? -1.3 -15.898 9.164 1 98.5 11 LEU B N 1
ATOM 2921 C CA . LEU B 1 11 ? -0.276 -16.516 8.336 1 98.5 11 LEU B CA 1
ATOM 2922 C C . LEU B 1 11 ? 0.944 -15.617 8.203 1 98.5 11 LEU B C 1
ATOM 2924 O O . LEU B 1 11 ? 1.033 -14.82 7.27 1 98.5 11 LEU B O 1
ATOM 2928 N N . ARG B 1 12 ? 1.863 -15.836 9.039 1 98.5 12 ARG B N 1
ATOM 2929 C CA . ARG B 1 12 ? 3.014 -14.945 9.125 1 98.5 12 ARG B CA 1
ATOM 2930 C C . ARG B 1 12 ? 4.215 -15.523 8.383 1 98.5 12 ARG B C 1
ATOM 2932 O O . ARG B 1 12 ? 4.633 -16.656 8.656 1 98.5 12 ARG B O 1
ATOM 2939 N N . VAL B 1 13 ? 4.777 -14.781 7.465 1 98.75 13 VAL B N 1
ATOM 2940 C CA . VAL B 1 13 ? 5.93 -15.195 6.676 1 98.75 13 VAL B CA 1
ATOM 2941 C C . VAL B 1 13 ? 7.16 -14.383 7.086 1 98.75 13 VAL B C 1
ATOM 2943 O O . VAL B 1 13 ? 7.145 -13.156 7.031 1 98.75 13 VAL B O 1
ATOM 2946 N N . THR B 1 14 ? 8.141 -15.016 7.551 1 98.69 14 THR B N 1
ATOM 2947 C CA . THR B 1 14 ? 9.445 -14.422 7.824 1 98.69 14 THR B CA 1
ATOM 2948 C C . THR B 1 14 ? 10.5 -14.953 6.855 1 98.69 14 THR B C 1
ATOM 2950 O O . THR B 1 14 ? 10.695 -16.172 6.754 1 98.69 14 THR B O 1
ATOM 2953 N N . THR B 1 15 ? 11.156 -14.07 6.133 1 98.38 15 THR B N 1
ATOM 2954 C CA . THR B 1 15 ? 12.164 -14.531 5.188 1 98.38 15 THR B CA 1
ATOM 2955 C C . THR B 1 15 ? 13.57 -14.328 5.754 1 98.38 15 THR B C 1
ATOM 2957 O O . THR B 1 15 ? 13.758 -13.555 6.695 1 98.38 15 THR B O 1
ATOM 2960 N N . PHE B 1 16 ? 14.508 -15.07 5.262 1 97.12 16 PHE B N 1
ATOM 2961 C CA . PHE B 1 16 ? 15.906 -14.953 5.66 1 97.12 16 PHE B CA 1
ATOM 2962 C C . PHE B 1 16 ? 16.828 -15.211 4.48 1 97.12 16 PHE B C 1
ATOM 2964 O O . PHE B 1 16 ? 16.391 -15.719 3.441 1 97.12 16 PHE B O 1
ATOM 2971 N N . GLY B 1 17 ? 18.078 -14.859 4.684 1 93.69 17 GLY B N 1
ATOM 2972 C CA . GLY B 1 17 ? 19.109 -15.102 3.684 1 93.69 17 GLY B CA 1
ATOM 2973 C C . GLY B 1 17 ? 19.391 -13.898 2.807 1 93.69 17 GLY B C 1
ATOM 2974 O O . GLY B 1 17 ? 18.578 -12.969 2.742 1 93.69 17 GLY B O 1
ATOM 2975 N N . GLU B 1 18 ? 20.516 -13.938 2.188 1 91.19 18 GLU B N 1
ATOM 2976 C CA . GLU B 1 18 ? 20.984 -12.875 1.3 1 91.19 18 GLU B CA 1
ATOM 2977 C C . GLU B 1 18 ? 21.359 -13.43 -0.072 1 91.19 18 GLU B C 1
ATOM 2979 O O . GLU B 1 18 ? 21.594 -14.633 -0.216 1 91.19 18 GLU B O 1
ATOM 2984 N N . SER B 1 19 ? 21.453 -12.602 -1.026 1 87.31 19 SER B N 1
ATOM 2985 C CA . SER B 1 19 ? 21.656 -12.992 -2.416 1 87.31 19 SER B CA 1
ATOM 2986 C C . SER B 1 19 ? 22.953 -13.781 -2.57 1 87.31 19 SER B C 1
ATOM 2988 O O . SER B 1 19 ? 23.016 -14.734 -3.346 1 87.31 19 SER B O 1
ATOM 2990 N N . HIS B 1 20 ? 23.969 -13.391 -1.857 1 86.94 20 HIS B N 1
ATOM 2991 C CA . HIS B 1 20 ? 25.266 -14.055 -2.004 1 86.94 20 HIS B CA 1
ATOM 2992 C C . HIS B 1 20 ? 25.609 -14.852 -0.751 1 86.94 20 HIS B C 1
ATOM 2994 O O . HIS B 1 20 ? 26.781 -15.211 -0.544 1 86.94 20 HIS B O 1
ATOM 3000 N N . GLY B 1 21 ? 24.625 -15.062 0.056 1 88.62 21 GLY B N 1
ATOM 3001 C CA . GLY B 1 21 ? 24.797 -15.984 1.168 1 88.62 21 GLY B CA 1
ATOM 3002 C C . GLY B 1 21 ? 24.641 -17.438 0.766 1 88.62 21 GLY B C 1
ATOM 3003 O O . GLY B 1 21 ? 24.578 -17.75 -0.424 1 88.62 21 GLY B O 1
ATOM 3004 N N . LYS B 1 22 ? 24.531 -18.281 1.714 1 91.88 22 LYS B N 1
ATOM 3005 C CA . LYS B 1 22 ? 24.469 -19.719 1.464 1 91.88 22 LYS B CA 1
ATOM 3006 C C . LYS B 1 22 ? 23.109 -20.125 0.927 1 91.88 22 LYS B C 1
ATOM 3008 O O . LYS B 1 22 ? 23 -21.062 0.136 1 91.88 22 LYS B O 1
ATOM 3013 N N . ALA B 1 23 ? 22.078 -19.469 1.424 1 94.94 23 ALA B N 1
ATOM 3014 C CA . ALA B 1 23 ? 20.719 -19.828 1.056 1 94.94 23 ALA B CA 1
ATOM 3015 C C . ALA B 1 23 ? 19.75 -18.688 1.343 1 94.94 23 ALA B C 1
ATOM 3017 O O . ALA B 1 23 ? 20.094 -17.734 2.047 1 94.94 23 ALA B O 1
ATOM 3018 N N . VAL B 1 24 ? 18.641 -18.766 0.69 1 96.19 24 VAL B N 1
ATOM 3019 C CA . VAL B 1 24 ? 17.484 -17.953 1.056 1 96.19 24 VAL B CA 1
ATOM 3020 C C . VAL B 1 24 ? 16.328 -18.875 1.476 1 96.19 24 VAL B C 1
ATOM 3022 O O . VAL B 1 24 ? 16.344 -20.062 1.174 1 96.19 24 VAL B O 1
ATOM 3025 N N . GLY B 1 25 ? 15.422 -18.297 2.252 1 97.88 25 GLY B N 1
ATOM 3026 C CA . GLY B 1 25 ? 14.305 -19.109 2.688 1 97.88 25 GLY B CA 1
ATOM 3027 C C . GLY B 1 25 ? 13.234 -18.328 3.42 1 97.88 25 GLY B C 1
ATOM 3028 O O . GLY B 1 25 ? 13.312 -17.094 3.512 1 97.88 25 GLY B O 1
ATOM 3029 N N . ALA B 1 26 ? 12.188 -19.062 3.812 1 98.69 26 ALA B N 1
ATOM 3030 C CA . ALA B 1 26 ? 11.062 -18.484 4.547 1 98.69 26 ALA B CA 1
ATOM 3031 C C . ALA B 1 26 ? 10.602 -19.438 5.66 1 98.69 26 ALA B C 1
ATOM 3033 O O . ALA B 1 26 ? 10.703 -20.656 5.531 1 98.69 26 ALA B O 1
ATOM 3034 N N . VAL B 1 27 ? 10.234 -18.875 6.762 1 98.81 27 VAL B N 1
ATOM 3035 C CA . VAL B 1 27 ? 9.453 -19.562 7.785 1 98.81 27 VAL B CA 1
ATOM 3036 C C . VAL B 1 27 ? 8.008 -19.062 7.742 1 98.81 27 VAL B C 1
ATOM 3038 O O . VAL B 1 27 ? 7.746 -17.875 7.891 1 98.81 27 VAL B O 1
ATOM 3041 N N . VAL B 1 28 ? 7.137 -19.969 7.492 1 98.81 28 VAL B N 1
ATOM 3042 C CA . VAL B 1 28 ? 5.711 -19.656 7.461 1 98.81 28 VAL B CA 1
ATOM 3043 C C . VAL B 1 28 ? 5.039 -20.188 8.727 1 98.81 28 VAL B C 1
ATOM 3045 O O . VAL B 1 28 ? 4.934 -21.406 8.914 1 98.81 28 VAL B O 1
ATOM 3048 N N . ASP B 1 29 ? 4.613 -19.281 9.523 1 98.62 29 ASP B N 1
ATOM 3049 C CA . ASP B 1 29 ? 3.928 -19.594 10.773 1 98.62 29 ASP B CA 1
ATOM 3050 C C . ASP B 1 29 ? 2.418 -19.422 10.633 1 98.62 29 ASP B C 1
ATOM 3052 O O . ASP B 1 29 ? 1.958 -18.5 9.953 1 98.62 29 ASP B O 1
ATOM 3056 N N . GLY B 1 30 ? 1.687 -20.375 11.203 1 98.56 30 GLY B N 1
ATOM 3057 C CA . GLY B 1 30 ? 0.238 -20.25 11.18 1 98.56 30 GLY B CA 1
ATOM 3058 C C . GLY B 1 30 ? -0.423 -21.125 10.125 1 98.56 30 GLY B C 1
ATOM 3059 O O . GLY B 1 30 ? -1.62 -20.984 9.867 1 98.56 30 GLY B O 1
ATOM 3060 N N . VAL B 1 31 ? 0.339 -22.016 9.5 1 98.69 31 VAL B N 1
ATOM 3061 C CA . VAL B 1 31 ? -0.255 -22.953 8.555 1 98.69 31 VAL B CA 1
ATOM 3062 C C . VAL B 1 31 ? -1.077 -24 9.305 1 98.69 31 VAL B C 1
ATOM 3064 O O . VAL B 1 31 ? -0.561 -24.688 10.195 1 98.69 31 VAL B O 1
ATOM 3067 N N . PRO B 1 32 ? -2.332 -24.156 8.953 1 98.69 32 PRO B N 1
ATOM 3068 C CA . PRO B 1 32 ? -3.129 -25.172 9.641 1 98.69 32 PRO B CA 1
ATOM 3069 C C . PRO B 1 32 ? -2.604 -26.578 9.406 1 98.69 32 PRO B C 1
ATOM 3071 O O . PRO B 1 32 ? -2.002 -26.859 8.367 1 98.69 32 PRO B O 1
ATOM 3074 N N . ALA B 1 33 ? -2.887 -27.438 10.398 1 98.56 33 ALA B N 1
ATOM 3075 C CA . ALA B 1 33 ? -2.537 -28.859 10.234 1 98.56 33 ALA B CA 1
ATOM 3076 C C . ALA B 1 33 ? -3.402 -29.516 9.164 1 98.56 33 ALA B C 1
ATOM 3078 O O . ALA B 1 33 ? -4.586 -29.188 9.031 1 98.56 33 ALA B O 1
ATOM 3079 N N . GLY B 1 34 ? -2.734 -30.438 8.383 1 98.44 34 GLY B N 1
ATOM 3080 C CA . GLY B 1 34 ? -3.51 -31.266 7.473 1 98.44 34 GLY B CA 1
ATOM 3081 C C . GLY B 1 34 ? -3.385 -30.844 6.023 1 98.44 34 GLY B C 1
ATOM 3082 O O . GLY B 1 34 ? -3.883 -31.531 5.125 1 98.44 34 GLY B O 1
ATOM 3083 N N . LEU B 1 35 ? -2.754 -29.75 5.738 1 98.69 35 LEU B N 1
ATOM 3084 C CA . LEU B 1 35 ? -2.562 -29.281 4.367 1 98.69 35 LEU B CA 1
ATOM 3085 C C . LEU B 1 35 ? -1.575 -30.172 3.623 1 98.69 35 LEU B C 1
ATOM 3087 O O . LEU B 1 35 ? -0.43 -30.344 4.051 1 98.69 35 LEU B O 1
ATOM 3091 N N . PRO B 1 36 ? -2.01 -30.828 2.523 1 98.56 36 PRO B N 1
ATOM 3092 C CA . PRO B 1 36 ? -1.01 -31.531 1.718 1 98.56 36 PRO B CA 1
ATOM 3093 C C . PRO B 1 36 ? 0.052 -30.594 1.146 1 98.56 36 PRO B C 1
ATOM 3095 O O . PRO B 1 36 ? -0.282 -29.562 0.558 1 98.56 36 PRO B O 1
ATOM 3098 N N . LEU B 1 37 ? 1.268 -30.891 1.358 1 98.56 37 LEU B N 1
ATOM 3099 C CA . LEU B 1 37 ? 2.355 -30.016 0.909 1 98.56 37 LEU B CA 1
ATOM 3100 C C . LEU B 1 37 ? 3.611 -30.844 0.623 1 98.56 37 LEU B C 1
ATOM 3102 O O . LEU B 1 37 ? 3.98 -31.719 1.409 1 98.56 37 LEU B O 1
ATOM 3106 N N . SER B 1 38 ? 4.215 -30.641 -0.502 1 98.25 38 SER B N 1
ATOM 3107 C CA . SER B 1 38 ? 5.465 -31.281 -0.889 1 98.25 38 SER B CA 1
ATOM 3108 C C . SER B 1 38 ? 6.434 -30.281 -1.509 1 9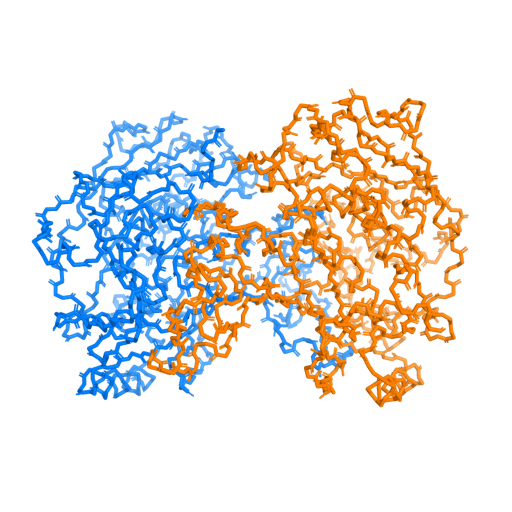8.25 38 SER B C 1
ATOM 3110 O O . SER B 1 38 ? 6.043 -29.156 -1.843 1 98.25 38 SER B O 1
ATOM 3112 N N . GLU B 1 39 ? 7.641 -30.656 -1.616 1 98.31 39 GLU B N 1
ATOM 3113 C CA . GLU B 1 39 ? 8.633 -29.812 -2.279 1 98.31 39 GLU B CA 1
ATOM 3114 C C . GLU B 1 39 ? 8.273 -29.594 -3.746 1 98.31 39 GLU B C 1
ATOM 3116 O O . GLU B 1 39 ? 8.562 -28.531 -4.305 1 98.31 39 GLU B O 1
ATOM 3121 N N . ASP B 1 40 ? 7.605 -30.547 -4.34 1 97.5 40 ASP B N 1
ATOM 3122 C CA . ASP B 1 40 ? 7.176 -30.422 -5.727 1 97.5 40 ASP B CA 1
ATOM 3123 C C . ASP B 1 40 ? 6.176 -29.266 -5.887 1 97.5 40 ASP B C 1
ATOM 3125 O O . ASP B 1 40 ? 6.164 -28.594 -6.914 1 97.5 40 ASP B O 1
ATOM 3129 N N . ASP B 1 41 ? 5.289 -29.125 -4.918 1 97.94 41 ASP B N 1
ATOM 3130 C CA . ASP B 1 41 ? 4.344 -28.016 -4.941 1 97.94 41 ASP B CA 1
ATOM 3131 C C . ASP B 1 41 ? 5.078 -26.672 -4.965 1 97.94 41 ASP B C 1
ATOM 3133 O O . ASP B 1 41 ? 4.73 -25.781 -5.742 1 97.94 41 ASP B O 1
ATOM 3137 N N . VAL B 1 42 ? 6.066 -26.578 -4.133 1 98.25 42 VAL B N 1
ATOM 3138 C CA . VAL B 1 42 ? 6.855 -25.359 -4.035 1 98.25 42 VAL B CA 1
ATOM 3139 C C . VAL B 1 42 ? 7.66 -25.156 -5.32 1 98.25 42 VAL B C 1
ATOM 3141 O O . VAL B 1 42 ? 7.707 -24.047 -5.863 1 98.25 42 VAL B O 1
ATOM 3144 N N . ARG B 1 43 ? 8.289 -26.234 -5.809 1 96.62 43 ARG B N 1
ATOM 3145 C CA . ARG B 1 43 ? 9.07 -26.188 -7.039 1 96.62 43 ARG B CA 1
ATOM 3146 C C . ARG B 1 43 ? 8.227 -25.703 -8.211 1 96.62 43 ARG B C 1
ATOM 3148 O O . ARG B 1 43 ? 8.703 -24.953 -9.062 1 96.62 43 ARG B O 1
ATOM 3155 N N . PHE B 1 44 ? 7 -26.156 -8.273 1 96.06 44 PHE B N 1
ATOM 3156 C CA . PHE B 1 44 ? 6.09 -25.766 -9.344 1 96.06 44 PHE B CA 1
ATOM 3157 C C . PHE B 1 44 ? 5.965 -24.25 -9.414 1 96.06 44 PHE B C 1
ATOM 3159 O O . PHE B 1 44 ? 6.062 -23.656 -10.5 1 96.06 44 PHE B O 1
ATOM 3166 N N . GLU B 1 45 ? 5.738 -23.594 -8.312 1 96.44 45 GLU B N 1
ATOM 3167 C CA . GLU B 1 45 ? 5.574 -22.141 -8.289 1 96.44 45 GLU B CA 1
ATOM 3168 C C . GLU B 1 45 ? 6.891 -21.438 -8.586 1 96.44 45 GLU B C 1
ATOM 3170 O O . GLU B 1 45 ? 6.91 -20.422 -9.281 1 96.44 45 GLU B O 1
ATOM 3175 N N . LEU B 1 46 ? 8 -21.953 -8.07 1 96.56 46 LEU B N 1
ATOM 3176 C CA . LEU B 1 46 ? 9.312 -21.344 -8.227 1 96.56 46 LEU B CA 1
ATOM 3177 C C . LEU B 1 46 ? 9.727 -21.297 -9.688 1 96.56 46 LEU B C 1
ATOM 3179 O O . LEU B 1 46 ? 10.461 -20.391 -10.109 1 96.56 46 LEU B O 1
ATOM 3183 N N . GLN B 1 47 ? 9.273 -22.219 -10.5 1 93.12 47 GLN B N 1
ATOM 3184 C CA . GLN B 1 47 ? 9.68 -22.297 -11.898 1 93.12 47 GLN B CA 1
ATOM 3185 C C . GLN B 1 47 ? 9.234 -21.062 -12.664 1 93.12 47 GLN B C 1
ATOM 3187 O O . GLN B 1 47 ? 9.852 -20.688 -13.664 1 93.12 47 GLN B O 1
ATOM 3192 N N . PHE B 1 48 ? 8.188 -20.438 -12.164 1 93.69 48 PHE B N 1
ATOM 3193 C CA . PHE B 1 48 ? 7.637 -19.297 -12.898 1 93.69 48 PHE B CA 1
ATOM 3194 C C . PHE B 1 48 ? 8.359 -18.016 -12.531 1 93.69 48 PHE B C 1
ATOM 3196 O O . PHE B 1 48 ? 8.148 -16.969 -13.156 1 93.69 48 PHE B O 1
ATOM 3203 N N . ARG B 1 49 ? 9.133 -18 -11.492 1 92.12 49 ARG B N 1
ATOM 3204 C CA . ARG B 1 49 ? 9.961 -16.844 -11.148 1 92.12 49 ARG B CA 1
ATOM 3205 C C . ARG B 1 49 ? 11.273 -16.875 -11.922 1 92.12 49 ARG B C 1
ATOM 3207 O O . ARG B 1 49 ? 12.008 -15.875 -11.938 1 92.12 49 ARG B O 1
ATOM 3214 N N . ARG B 1 50 ? 11.586 -17.922 -12.484 1 77.12 50 ARG B N 1
ATOM 3215 C CA . ARG B 1 50 ? 12.852 -18.078 -13.195 1 77.12 50 ARG B CA 1
ATOM 3216 C C . ARG B 1 50 ? 12.812 -17.344 -14.531 1 77.12 50 ARG B C 1
ATOM 3218 O O . ARG B 1 50 ? 11.758 -17.219 -15.148 1 77.12 50 ARG B O 1
ATOM 3225 N N . PRO B 1 51 ? 14 -16.734 -14.734 1 63.72 51 PRO B N 1
ATOM 3226 C CA . PRO B 1 51 ? 14.062 -16.016 -16 1 63.72 51 PRO B CA 1
ATOM 3227 C C . PRO B 1 51 ? 13.742 -16.906 -17.203 1 63.72 51 PRO B C 1
ATOM 3229 O O . PRO B 1 51 ? 14 -18.109 -17.172 1 63.72 51 PRO B O 1
ATOM 3232 N N . GLY B 1 52 ? 12.633 -16.562 -18.031 1 55.47 52 GLY B N 1
ATOM 3233 C CA . GLY B 1 52 ? 12.273 -17.312 -19.234 1 55.47 52 GLY B CA 1
ATOM 3234 C C . GLY B 1 52 ? 13.391 -17.359 -20.25 1 55.47 52 GLY B C 1
ATOM 3235 O O . GLY B 1 52 ? 14.156 -16.406 -20.406 1 55.47 52 GLY B O 1
ATOM 3236 N N . GLY B 1 53 ? 13.797 -18.453 -20.703 1 54.84 53 GLY B N 1
ATOM 3237 C CA . GLY B 1 53 ? 14.555 -18.922 -21.844 1 54.84 53 GLY B CA 1
ATOM 3238 C C . GLY B 1 53 ? 15.602 -17.922 -22.312 1 54.84 53 GLY B C 1
ATOM 3239 O O . GLY B 1 53 ? 16.281 -17.297 -21.484 1 54.84 53 GLY B O 1
ATOM 3240 N N . ARG B 1 54 ? 15.438 -17.516 -23.594 1 55.53 54 ARG B N 1
ATOM 3241 C CA . ARG B 1 54 ? 16.391 -16.781 -24.422 1 55.53 54 ARG B CA 1
ATOM 3242 C C . ARG B 1 54 ? 16.391 -15.297 -24.062 1 55.53 54 ARG B C 1
ATOM 3244 O O . ARG B 1 54 ? 17.297 -14.562 -24.453 1 55.53 54 ARG B O 1
ATOM 3251 N N . PHE B 1 55 ? 15.453 -14.789 -23.172 1 58.28 55 PHE B N 1
ATOM 3252 C CA . PHE B 1 55 ? 15.312 -13.336 -23.094 1 58.28 55 PHE B CA 1
ATOM 3253 C C . PHE B 1 55 ? 15.828 -12.812 -21.766 1 58.28 55 PHE B C 1
ATOM 3255 O O . PHE B 1 55 ? 15.961 -11.602 -21.578 1 58.28 55 PHE B O 1
ATOM 3262 N N . VAL B 1 56 ? 16.062 -13.68 -20.812 1 58.47 56 VAL B N 1
ATOM 3263 C CA . VAL B 1 56 ? 16.359 -13.156 -19.469 1 58.47 56 VAL B CA 1
ATOM 3264 C C . VAL B 1 56 ? 17.672 -13.734 -18.969 1 58.47 56 VAL B C 1
ATOM 3266 O O . VAL B 1 56 ? 18.281 -14.586 -19.641 1 58.47 56 VAL B O 1
ATOM 3269 N N . SER B 1 57 ? 18.094 -13.164 -17.719 1 56 57 SER B N 1
ATOM 3270 C CA . SER B 1 57 ? 19.391 -13.492 -17.141 1 56 57 SER B CA 1
ATOM 3271 C C . SER B 1 57 ? 19.594 -15 -17.078 1 56 57 SER B C 1
ATOM 3273 O O . SER B 1 57 ? 18.656 -15.766 -16.875 1 56 57 SER B O 1
ATOM 3275 N N . SER B 1 58 ? 20.75 -15.484 -17.641 1 51.69 58 SER B N 1
ATOM 3276 C CA . SER B 1 58 ? 21.188 -16.875 -17.781 1 51.69 58 SER B CA 1
ATOM 3277 C C . SER B 1 58 ? 21.391 -17.516 -16.406 1 51.69 58 SER B C 1
ATOM 3279 O O . SER B 1 58 ? 21.812 -18.688 -16.328 1 51.69 58 SER B O 1
ATOM 3281 N N . ARG B 1 59 ? 21.078 -16.703 -15.406 1 54.84 59 ARG B N 1
ATOM 3282 C CA . ARG B 1 59 ? 21.359 -17.344 -14.125 1 54.84 59 ARG B CA 1
ATOM 3283 C C . ARG B 1 59 ? 20.578 -18.641 -13.977 1 54.84 59 ARG B C 1
ATOM 3285 O O . ARG B 1 59 ? 19.359 -18.656 -14.18 1 54.84 59 ARG B O 1
ATOM 3292 N N . ARG B 1 60 ? 21.344 -19.812 -14.047 1 57.47 60 ARG B N 1
ATOM 3293 C CA . ARG B 1 60 ? 20.797 -21.172 -14.039 1 57.47 60 ARG B CA 1
ATOM 3294 C C . ARG B 1 60 ? 20.719 -21.719 -12.617 1 57.47 60 ARG B C 1
ATOM 3296 O O . ARG B 1 60 ? 21 -22.906 -12.391 1 57.47 60 ARG B O 1
ATOM 3303 N N . GLU B 1 61 ? 20.406 -20.812 -11.57 1 62.56 61 GLU B N 1
ATOM 3304 C CA . GLU B 1 61 ? 20.328 -21.469 -10.273 1 62.56 61 GLU B CA 1
ATOM 3305 C C . GLU B 1 61 ? 19.125 -22.391 -10.188 1 62.56 61 GLU B C 1
ATOM 3307 O O . GLU B 1 61 ? 17.984 -21.938 -10.367 1 62.56 61 GLU B O 1
ATOM 3312 N N . PRO B 1 62 ? 19.359 -23.641 -10.094 1 74.62 62 PRO B N 1
ATOM 3313 C CA . PRO B 1 62 ? 18.203 -24.5 -9.867 1 74.62 62 PRO B CA 1
ATOM 3314 C C . PRO B 1 62 ? 17.5 -24.219 -8.547 1 74.62 62 PRO B C 1
ATOM 3316 O O . PRO B 1 62 ? 18.109 -24.359 -7.477 1 74.62 62 PRO B O 1
ATOM 3319 N N . ASP B 1 63 ? 16.422 -23.281 -8.469 1 86.5 63 ASP B N 1
ATOM 3320 C CA . ASP B 1 63 ? 15.672 -23.031 -7.242 1 86.5 63 ASP B CA 1
ATOM 3321 C C . ASP B 1 63 ? 15.031 -24.312 -6.719 1 86.5 63 ASP B C 1
ATOM 3323 O O . ASP B 1 63 ? 13.828 -24.531 -6.902 1 86.5 63 ASP B O 1
ATOM 3327 N N . GLU B 1 64 ? 15.922 -25.141 -6.051 1 93.06 64 GLU B N 1
ATOM 3328 C CA . GLU B 1 64 ? 15.43 -26.375 -5.465 1 93.06 64 GLU B CA 1
ATOM 3329 C C . GLU B 1 64 ? 15.016 -26.172 -4.012 1 93.06 64 GLU B C 1
ATOM 3331 O O . GLU B 1 64 ? 15.867 -25.969 -3.143 1 93.06 64 GLU B O 1
ATOM 3336 N N . PRO B 1 65 ? 13.758 -26.344 -3.719 1 97.5 65 PRO B N 1
ATOM 3337 C CA . PRO B 1 65 ? 13.297 -26.094 -2.35 1 97.5 65 PRO B CA 1
ATOM 3338 C C . PRO B 1 65 ? 13.477 -27.297 -1.439 1 97.5 65 PRO B C 1
ATOM 3340 O O . PRO B 1 65 ? 13.359 -28.438 -1.896 1 97.5 65 PRO B O 1
ATOM 3343 N N . GLU B 1 66 ? 13.797 -27.047 -0.211 1 98.06 66 GLU B N 1
ATOM 3344 C CA . GLU B 1 66 ? 13.852 -28.016 0.869 1 98.06 66 GLU B CA 1
ATOM 3345 C C . GLU B 1 66 ? 12.93 -27.625 2.02 1 98.06 66 GLU B C 1
ATOM 3347 O O . GLU B 1 66 ? 13.078 -26.547 2.592 1 98.06 66 GLU B O 1
ATOM 3352 N N . ILE B 1 67 ? 12.008 -28.484 2.307 1 98.5 67 ILE B N 1
ATOM 3353 C CA . ILE B 1 67 ? 11.172 -28.266 3.479 1 98.5 67 ILE B CA 1
ATOM 3354 C C . ILE B 1 67 ? 11.859 -28.812 4.723 1 98.5 67 ILE B C 1
ATOM 3356 O O . ILE B 1 67 ? 12.086 -30.016 4.836 1 98.5 67 ILE B O 1
ATOM 3360 N N . LEU B 1 68 ? 12.133 -28 5.684 1 98.44 68 LEU B N 1
ATOM 3361 C CA . LEU B 1 68 ? 12.938 -28.359 6.844 1 98.44 68 LEU B CA 1
ATOM 3362 C C . LEU B 1 68 ? 12.055 -28.781 8.016 1 98.44 68 LEU B C 1
ATOM 3364 O O . LEU B 1 68 ? 12.5 -29.5 8.906 1 98.44 68 LEU B O 1
ATOM 3368 N N . SER B 1 69 ? 10.852 -28.281 8.062 1 98.5 69 SER B N 1
ATOM 3369 C CA . SER B 1 69 ? 9.977 -28.516 9.211 1 98.5 69 SER B CA 1
ATOM 3370 C C . SER B 1 69 ? 8.508 -28.328 8.836 1 98.5 69 SER B C 1
ATOM 3372 O O . SER B 1 69 ? 8.203 -27.844 7.746 1 98.5 69 SER B O 1
ATOM 3374 N N . GLY B 1 70 ? 7.645 -28.75 9.664 1 98.5 70 GLY B N 1
ATOM 3375 C CA . GLY B 1 70 ? 6.227 -28.438 9.602 1 98.5 70 GLY B CA 1
ATOM 3376 C C . GLY B 1 70 ? 5.434 -29.422 8.766 1 98.5 70 GLY B C 1
ATOM 3377 O O . GLY B 1 70 ? 4.211 -29.312 8.656 1 98.5 70 GLY B O 1
ATOM 3378 N N . VAL B 1 71 ? 6.125 -30.359 8.141 1 98.44 71 VAL B N 1
ATOM 3379 C CA . VAL B 1 71 ? 5.449 -31.359 7.309 1 98.44 71 VAL B CA 1
ATOM 3380 C C . VAL B 1 71 ? 5.848 -32.75 7.758 1 98.44 71 VAL B C 1
ATOM 3382 O O . VAL B 1 71 ? 7.027 -33.031 8 1 98.44 71 VAL B O 1
ATOM 3385 N N . PHE B 1 72 ? 4.887 -33.625 7.953 1 97.62 72 PHE B N 1
ATOM 3386 C CA . PHE B 1 72 ? 5.059 -35.031 8.281 1 97.62 72 PHE B CA 1
ATOM 3387 C C . PHE B 1 72 ? 4.066 -35.906 7.508 1 97.62 72 PHE B C 1
ATOM 3389 O O . PHE B 1 72 ? 2.871 -35.594 7.473 1 97.62 72 PHE B O 1
ATOM 3396 N N . SER B 1 73 ? 4.586 -36.906 6.836 1 96.75 73 SER B N 1
ATOM 3397 C CA . SER B 1 73 ? 3.785 -37.844 6.023 1 96.75 73 SER B CA 1
ATOM 3398 C C . SER B 1 73 ? 3.018 -37.094 4.941 1 96.75 73 SER B C 1
ATOM 3400 O O . SER B 1 73 ? 1.826 -37.312 4.734 1 96.75 73 SER B O 1
ATOM 3402 N N . GLY B 1 74 ? 3.555 -35.969 4.5 1 97.19 74 GLY B N 1
ATOM 3403 C CA . GLY B 1 74 ? 3.045 -35.281 3.334 1 97.19 74 GLY B CA 1
ATOM 3404 C C . GLY B 1 74 ? 2.014 -34.219 3.682 1 97.19 74 GLY B C 1
ATOM 3405 O O . GLY B 1 74 ? 1.386 -33.625 2.793 1 97.19 74 GLY B O 1
ATOM 3406 N N . ARG B 1 75 ? 1.837 -34 4.973 1 98.06 75 ARG B N 1
ATOM 3407 C CA . ARG B 1 75 ? 0.859 -33 5.41 1 98.06 75 ARG B CA 1
ATOM 3408 C C . ARG B 1 75 ? 1.453 -32.062 6.465 1 98.06 75 ARG B C 1
ATOM 3410 O O . ARG B 1 75 ? 2.354 -32.469 7.207 1 98.06 75 ARG B O 1
ATOM 3417 N N . THR B 1 76 ? 1 -30.859 6.504 1 98.69 76 THR B N 1
ATOM 3418 C CA . THR B 1 76 ? 1.465 -29.906 7.516 1 98.69 76 THR B CA 1
ATOM 3419 C C . THR B 1 76 ? 1.021 -30.359 8.906 1 98.69 76 THR B C 1
ATOM 3421 O O . THR B 1 76 ? -0.043 -30.953 9.062 1 98.69 76 THR B O 1
ATOM 3424 N N . THR B 1 77 ? 1.719 -29.984 9.93 1 98.25 77 THR B N 1
ATOM 3425 C CA . THR B 1 77 ? 1.492 -30.469 11.289 1 98.25 77 THR B CA 1
ATOM 3426 C C . THR B 1 77 ? 0.871 -29.375 12.156 1 98.25 77 THR B C 1
ATOM 3428 O O . THR B 1 77 ? 0.488 -29.625 13.297 1 98.25 77 THR B O 1
ATOM 3431 N N . GLY B 1 78 ? 0.842 -28.172 11.609 1 97.56 78 GLY B N 1
ATOM 3432 C CA . GLY B 1 78 ? 0.424 -27.047 12.422 1 97.56 78 GLY B CA 1
ATOM 3433 C C . GLY B 1 78 ? 1.588 -26.234 12.969 1 97.56 78 GLY B C 1
ATOM 3434 O O . GLY B 1 78 ? 1.404 -25.109 13.445 1 97.56 78 GLY B O 1
ATOM 3435 N N . SER B 1 79 ? 2.732 -26.844 12.906 1 97.69 79 SER B N 1
ATOM 3436 C CA . SER B 1 79 ? 3.953 -26.141 13.297 1 97.69 79 SER B CA 1
ATOM 3437 C C . SER B 1 79 ? 4.496 -25.297 12.156 1 97.69 79 SER B C 1
ATOM 3439 O O . SER B 1 79 ? 4.109 -25.469 11 1 97.69 79 SER B O 1
ATOM 3441 N N . PRO B 1 80 ? 5.355 -24.359 12.469 1 98.44 80 PRO B N 1
ATOM 3442 C CA . PRO B 1 80 ? 5.918 -23.531 11.406 1 98.44 80 PRO B CA 1
ATOM 3443 C C . PRO B 1 80 ? 6.555 -24.344 10.281 1 98.44 80 PRO B C 1
ATOM 3445 O O . PRO B 1 80 ? 7.227 -25.344 10.555 1 98.44 80 PRO B O 1
ATOM 3448 N N . VAL B 1 81 ? 6.297 -23.938 9.039 1 98.81 81 VAL B N 1
ATOM 3449 C CA . VAL B 1 81 ? 6.906 -24.578 7.871 1 98.81 81 VAL B CA 1
ATOM 3450 C C . VAL B 1 81 ? 8.117 -23.75 7.422 1 98.81 81 VAL B C 1
ATOM 3452 O O . VAL B 1 81 ? 7.977 -22.594 7.023 1 98.81 81 VAL B O 1
ATOM 3455 N N . ALA B 1 82 ? 9.289 -24.328 7.504 1 98.75 82 ALA B N 1
ATOM 3456 C CA . ALA B 1 82 ? 10.508 -23.688 7.035 1 98.75 82 ALA B CA 1
ATOM 3457 C C . ALA B 1 82 ? 10.938 -24.25 5.684 1 98.75 82 ALA B C 1
ATOM 3459 O O . ALA B 1 82 ? 11 -25.469 5.496 1 98.75 82 ALA B O 1
ATOM 3460 N N . ILE B 1 83 ? 11.172 -23.406 4.758 1 98.75 83 ILE B N 1
ATOM 3461 C CA . ILE B 1 83 ? 11.617 -23.797 3.42 1 98.75 83 ILE B CA 1
ATOM 3462 C C . ILE B 1 83 ? 12.961 -23.141 3.111 1 98.75 83 ILE B C 1
ATOM 3464 O O . ILE B 1 83 ? 13.141 -21.938 3.346 1 98.75 83 ILE B O 1
ATOM 3468 N N . LEU B 1 84 ? 13.805 -23.922 2.594 1 97.81 84 LEU B N 1
ATOM 3469 C CA . LEU B 1 84 ? 15.156 -23.484 2.275 1 97.81 84 LEU B CA 1
ATOM 3470 C C . LEU B 1 84 ? 15.461 -23.703 0.795 1 97.81 84 LEU B C 1
ATOM 3472 O O . LEU B 1 84 ? 15.109 -24.734 0.227 1 97.81 84 LEU B O 1
ATOM 3476 N N . VAL B 1 85 ? 16.078 -22.672 0.157 1 96.12 85 VAL B N 1
ATOM 3477 C CA . VAL B 1 85 ? 16.609 -22.781 -1.196 1 96.12 85 VAL B CA 1
ATOM 3478 C C . VAL B 1 85 ? 18.078 -22.344 -1.203 1 96.12 85 VAL B C 1
ATOM 3480 O O . VAL B 1 85 ? 18.391 -21.188 -0.931 1 96.12 85 VAL B O 1
ATOM 3483 N N . ARG B 1 86 ? 18.953 -23.172 -1.539 1 94.62 86 ARG B N 1
ATOM 3484 C CA . ARG B 1 86 ? 20.391 -22.906 -1.492 1 94.62 86 ARG B CA 1
ATOM 3485 C C . ARG B 1 86 ? 20.828 -22.062 -2.688 1 94.62 86 ARG B C 1
ATOM 3487 O O . ARG B 1 86 ? 20.344 -22.266 -3.803 1 94.62 86 ARG B O 1
ATOM 3494 N N . ASN B 1 87 ? 21.812 -21.156 -2.412 1 89.62 87 ASN B N 1
ATOM 3495 C CA . ASN B 1 87 ? 22.453 -20.406 -3.482 1 89.62 87 ASN B CA 1
ATOM 3496 C C . ASN B 1 87 ? 23.609 -21.172 -4.098 1 89.62 87 ASN B C 1
ATOM 3498 O O . ASN B 1 87 ? 24.531 -21.594 -3.389 1 89.62 87 ASN B O 1
ATOM 3502 N N . VAL B 1 88 ? 23.734 -21.484 -5.387 1 80.62 88 VAL B N 1
ATOM 3503 C CA . VAL B 1 88 ? 24.781 -22.328 -5.961 1 80.62 88 VAL B CA 1
ATOM 3504 C C . VAL B 1 88 ? 25.688 -21.484 -6.855 1 80.62 88 VAL B C 1
ATOM 3506 O O . VAL B 1 88 ? 26.875 -21.781 -7 1 80.62 88 VAL B O 1
ATOM 3509 N N . ASP B 1 89 ? 25.328 -20.531 -7.562 1 65.62 89 ASP B N 1
ATOM 3510 C CA . ASP B 1 89 ? 26.125 -19.828 -8.555 1 65.62 89 ASP B CA 1
ATOM 3511 C C . ASP B 1 89 ? 26.484 -18.422 -8.078 1 65.62 89 ASP B C 1
ATOM 3513 O O . ASP B 1 89 ? 26.219 -17.453 -8.781 1 65.62 89 ASP B O 1
ATOM 3517 N N . VAL B 1 90 ? 27.203 -18.422 -6.922 1 63.06 90 VAL B N 1
ATOM 3518 C CA . VAL B 1 90 ? 27.453 -17.062 -6.465 1 63.06 90 VAL B CA 1
ATOM 3519 C C . VAL B 1 90 ? 28.844 -16.625 -6.902 1 63.06 90 VAL B C 1
ATOM 3521 O O . VAL B 1 90 ? 29.844 -17.234 -6.527 1 63.06 90 VAL B O 1
ATOM 3524 N N . GLN B 1 91 ? 28.969 -15.984 -8.062 1 61.25 91 GLN B N 1
ATOM 3525 C CA . GLN B 1 91 ? 30.234 -15.336 -8.414 1 61.25 91 GLN B CA 1
ATOM 3526 C C . GLN B 1 91 ? 30.312 -13.93 -7.836 1 61.25 91 GLN B C 1
ATOM 3528 O O . GLN B 1 91 ? 29.484 -13.07 -8.156 1 61.25 91 GLN B O 1
ATOM 3533 N N . SER B 1 92 ? 31.266 -13.648 -6.863 1 59.66 92 SER B N 1
ATOM 3534 C CA . SER B 1 92 ? 31.344 -12.391 -6.137 1 59.66 92 SER B CA 1
ATOM 3535 C C . SER B 1 92 ? 32.375 -11.461 -6.742 1 59.66 92 SER B C 1
ATOM 3537 O O . SER B 1 92 ? 32.406 -10.266 -6.434 1 59.66 92 SER B O 1
ATOM 3539 N N . ALA B 1 93 ? 33.281 -11.719 -7.594 1 57.75 93 ALA B N 1
ATOM 3540 C CA . ALA B 1 93 ? 34.5 -10.992 -7.957 1 57.75 93 ALA B CA 1
ATOM 3541 C C . ALA B 1 93 ? 34.156 -9.617 -8.531 1 57.75 93 ALA B C 1
ATOM 3543 O O . ALA B 1 93 ? 34.75 -8.609 -8.148 1 57.75 93 ALA B O 1
ATOM 3544 N N . PRO B 1 94 ? 33.094 -9.484 -9.336 1 60.19 94 PRO B N 1
ATOM 3545 C CA . PRO B 1 94 ? 32.875 -8.219 -10.039 1 60.19 94 PRO B CA 1
ATOM 3546 C C . PRO B 1 94 ? 32.281 -7.137 -9.148 1 60.19 94 PRO B C 1
ATOM 3548 O O . PRO B 1 94 ? 32.219 -5.965 -9.531 1 60.19 94 PRO B O 1
ATOM 3551 N N . TYR B 1 95 ? 32.219 -7.398 -7.84 1 67.12 95 TYR B N 1
ATOM 3552 C CA . TYR B 1 95 ? 31.391 -6.477 -7.086 1 67.12 95 TYR B CA 1
ATOM 3553 C C . TYR B 1 95 ? 32.219 -5.551 -6.223 1 67.12 95 TYR B C 1
ATOM 3555 O O . TYR B 1 95 ? 31.719 -4.625 -5.594 1 67.12 95 TYR B O 1
ATOM 3563 N N . GLU B 1 96 ? 33.531 -5.668 -6.324 1 75.12 96 GLU B N 1
ATOM 3564 C CA . GLU B 1 96 ? 34.375 -4.852 -5.457 1 75.12 96 GLU B CA 1
ATOM 3565 C C . GLU B 1 96 ? 34.219 -3.367 -5.785 1 75.12 96 GLU B C 1
ATOM 3567 O O . GLU B 1 96 ? 34.281 -2.521 -4.891 1 75.12 96 GLU B O 1
ATOM 3572 N N . GLU B 1 97 ? 34.031 -3.125 -7.012 1 77.44 97 GLU B N 1
ATOM 3573 C CA . GLU B 1 97 ? 33.906 -1.722 -7.395 1 77.44 97 GLU B CA 1
ATOM 3574 C C . GLU B 1 97 ? 32.625 -1.107 -6.801 1 77.44 97 GLU B C 1
ATOM 3576 O O . GLU B 1 97 ? 32.562 0.098 -6.551 1 77.44 97 GLU B O 1
ATOM 3581 N N . PHE B 1 98 ? 31.641 -1.947 -6.539 1 82.44 98 PHE B N 1
ATOM 3582 C CA . PHE B 1 98 ? 30.359 -1.443 -6.055 1 82.44 98 PHE B CA 1
ATOM 3583 C C . PHE B 1 98 ? 30.438 -1.101 -4.57 1 82.44 98 PHE B C 1
ATOM 3585 O O . PHE B 1 98 ? 29.578 -0.384 -4.043 1 82.44 98 PHE B O 1
ATOM 3592 N N . ARG B 1 99 ? 31.484 -1.515 -3.98 1 86.5 99 ARG B N 1
ATOM 3593 C CA . ARG B 1 99 ? 31.641 -1.246 -2.557 1 86.5 99 ARG B CA 1
ATOM 3594 C C . ARG B 1 99 ? 31.703 0.253 -2.285 1 86.5 99 ARG B C 1
ATOM 3596 O O . ARG B 1 99 ? 31.141 0.738 -1.307 1 86.5 99 ARG B O 1
ATOM 3603 N N . TYR B 1 100 ? 32.344 0.917 -3.221 1 92.81 100 TYR B N 1
ATOM 3604 C CA . TYR B 1 100 ? 32.594 2.33 -2.951 1 92.81 100 TYR B CA 1
ATOM 3605 C C . TYR B 1 100 ? 31.859 3.207 -3.961 1 92.81 100 TYR B C 1
ATOM 3607 O O . TYR B 1 100 ? 31.828 4.434 -3.816 1 92.81 100 TYR B O 1
ATOM 3615 N N . LYS B 1 101 ? 31.297 2.604 -4.898 1 94 101 LYS B N 1
ATOM 3616 C CA . LYS B 1 101 ? 30.547 3.312 -5.938 1 94 101 LYS B CA 1
ATOM 3617 C C . LYS B 1 101 ? 29.125 2.807 -6.027 1 94 101 LYS B C 1
ATOM 3619 O O . LYS B 1 101 ? 28.812 1.957 -6.863 1 94 101 LYS B O 1
ATOM 3624 N N . PRO B 1 102 ? 28.266 3.4 -5.211 1 94.56 102 PRO B N 1
ATOM 3625 C CA . PRO B 1 102 ? 26.891 2.924 -5.18 1 94.56 102 PRO B CA 1
ATOM 3626 C C . PRO B 1 102 ? 26.203 2.986 -6.547 1 94.56 102 PRO B C 1
ATOM 3628 O O . PRO B 1 102 ? 26.359 3.979 -7.27 1 94.56 102 PRO B O 1
ATOM 3631 N N . ARG B 1 103 ? 25.578 1.998 -6.871 1 94.12 103 ARG B N 1
ATOM 3632 C CA . ARG B 1 103 ? 24.875 1.931 -8.148 1 94.12 103 ARG B CA 1
ATOM 3633 C C . ARG B 1 103 ? 23.578 2.725 -8.102 1 94.12 103 ARG B C 1
ATOM 3635 O O . ARG B 1 103 ? 22.719 2.482 -7.242 1 94.12 103 ARG B O 1
ATOM 3642 N N . PRO B 1 104 ? 23.328 3.662 -9.102 1 95.12 104 PRO B N 1
ATOM 3643 C CA . PRO B 1 104 ? 22.047 4.367 -9.18 1 95.12 104 PRO B CA 1
ATOM 3644 C C . PRO B 1 104 ? 20.859 3.422 -9.32 1 95.12 104 PRO B C 1
ATOM 3646 O O . PRO B 1 104 ? 20.906 2.486 -10.125 1 95.12 104 PRO B O 1
ATOM 3649 N N . GLY B 1 105 ? 19.812 3.652 -8.492 1 94.62 105 GLY B N 1
ATOM 3650 C CA . GLY B 1 105 ? 18.609 2.854 -8.586 1 94.62 105 GLY B CA 1
ATOM 3651 C C . GLY B 1 105 ? 18.641 1.618 -7.703 1 94.62 105 GLY B C 1
ATOM 3652 O O . GLY B 1 105 ? 17.609 0.963 -7.508 1 94.62 105 GLY B O 1
ATOM 3653 N N . HIS B 1 106 ? 19.781 1.287 -7.184 1 94.69 106 HIS B N 1
ATOM 3654 C CA . HIS B 1 106 ? 19.922 0.157 -6.273 1 94.69 106 HIS B CA 1
ATOM 3655 C C . HIS B 1 106 ? 19.922 0.62 -4.82 1 94.69 106 HIS B C 1
ATOM 3657 O O . HIS B 1 106 ? 19.953 1.822 -4.547 1 94.69 106 HIS B O 1
ATOM 3663 N N . ALA B 1 107 ? 19.953 -0.357 -3.918 1 95.38 107 ALA B N 1
ATOM 3664 C CA . ALA B 1 107 ? 19.891 -0.044 -2.492 1 95.38 107 ALA B CA 1
ATOM 3665 C C . ALA B 1 107 ? 21.281 0.282 -1.94 1 95.38 107 ALA B C 1
ATOM 3667 O O . ALA B 1 107 ? 21.438 0.533 -0.743 1 95.38 107 ALA B O 1
ATOM 3668 N N . ASP B 1 108 ? 22.281 0.361 -2.77 1 94.81 108 ASP B N 1
ATOM 3669 C CA . ASP B 1 108 ? 23.672 0.507 -2.318 1 94.81 108 ASP B CA 1
ATOM 3670 C C . ASP B 1 108 ? 23.828 1.737 -1.428 1 94.81 108 ASP B C 1
ATOM 3672 O O . ASP B 1 108 ? 24.266 1.627 -0.28 1 94.81 108 ASP B O 1
ATOM 3676 N N . LEU B 1 109 ? 23.453 2.873 -1.936 1 95.94 109 LEU B N 1
ATOM 3677 C CA . LEU B 1 109 ? 23.641 4.113 -1.193 1 95.94 109 LEU B CA 1
ATOM 3678 C C . LEU B 1 109 ? 22.812 4.109 0.091 1 95.94 109 LEU B C 1
ATOM 3680 O O . LEU B 1 109 ? 23.312 4.496 1.152 1 95.94 109 LEU B O 1
ATOM 3684 N N . SER B 1 110 ? 21.547 3.713 0.007 1 96.5 110 SER B N 1
ATOM 3685 C CA . SER B 1 110 ? 20.688 3.729 1.188 1 96.5 110 SER B CA 1
ATOM 3686 C C . SER B 1 110 ? 21.203 2.781 2.262 1 96.5 110 SER B C 1
ATOM 3688 O O . SER B 1 110 ? 21.094 3.064 3.457 1 96.5 110 SER B O 1
ATOM 3690 N N . TYR B 1 111 ? 21.812 1.666 1.871 1 95.5 111 TYR B N 1
ATOM 3691 C CA . TYR B 1 111 ? 22.406 0.744 2.83 1 95.5 111 TYR B CA 1
ATOM 3692 C C . TYR B 1 111 ? 23.578 1.393 3.551 1 95.5 111 TYR B C 1
ATOM 3694 O O . TYR B 1 111 ? 23.734 1.25 4.77 1 95.5 111 TYR B O 1
ATOM 3702 N N . VAL B 1 112 ? 24.406 2.047 2.754 1 94.69 112 VAL B N 1
ATOM 3703 C CA . VAL B 1 112 ? 25.562 2.723 3.334 1 94.69 112 VAL B CA 1
ATOM 3704 C C . VAL B 1 112 ? 25.094 3.789 4.32 1 94.69 112 VAL B C 1
ATOM 3706 O O . VAL B 1 112 ? 25.625 3.9 5.426 1 94.69 112 VAL B O 1
ATOM 3709 N N . LEU B 1 113 ? 24.094 4.539 3.947 1 95 113 LEU B N 1
ATOM 3710 C CA . LEU B 1 113 ? 23.594 5.613 4.793 1 95 113 LEU B CA 1
ATOM 3711 C C . LEU B 1 113 ? 22.953 5.055 6.055 1 95 113 LEU B C 1
ATOM 3713 O O . LEU B 1 113 ? 23.062 5.645 7.129 1 95 113 LEU B O 1
ATOM 3717 N N . LYS B 1 114 ? 22.312 3.945 5.938 1 95.19 114 LYS B N 1
ATOM 3718 C CA . LYS B 1 114 ? 21.562 3.383 7.059 1 95.19 114 LYS B CA 1
ATOM 3719 C C . LYS B 1 114 ? 22.484 2.562 7.969 1 95.19 114 LYS B C 1
ATOM 3721 O O . LYS B 1 114 ? 22.406 2.678 9.195 1 95.19 114 LYS B O 1
ATOM 3726 N N . TYR B 1 115 ? 23.297 1.753 7.363 1 94.38 115 TYR B N 1
ATOM 3727 C CA . TYR B 1 115 ? 24 0.749 8.148 1 94.38 115 TYR B CA 1
ATOM 3728 C C . TYR B 1 115 ? 25.484 1.076 8.242 1 94.38 115 TYR B C 1
ATOM 3730 O O . TYR B 1 115 ? 26.203 0.521 9.078 1 94.38 115 TYR B O 1
ATOM 3738 N N . GLY B 1 116 ? 25.969 1.911 7.398 1 93.69 116 GLY B N 1
ATOM 3739 C CA . GLY B 1 116 ? 27.375 2.24 7.355 1 93.69 116 GLY B CA 1
ATOM 3740 C C . GLY B 1 116 ? 28.141 1.475 6.285 1 93.69 116 GLY B C 1
ATOM 3741 O O . GLY B 1 116 ? 27.797 0.328 5.984 1 93.69 116 GLY B O 1
ATOM 3742 N N . LEU B 1 117 ? 29.156 2.053 5.723 1 90.56 117 LEU B N 1
ATOM 3743 C CA . LEU B 1 117 ? 29.938 1.555 4.598 1 90.56 117 LEU B CA 1
ATOM 3744 C C . LEU B 1 117 ? 30.516 0.175 4.898 1 90.56 117 LEU B C 1
ATOM 3746 O O . LEU B 1 117 ? 30.625 -0.667 4.004 1 90.56 117 LEU B O 1
ATOM 3750 N N . ASP B 1 118 ? 30.828 -0.125 6.145 1 90.62 118 ASP B N 1
ATOM 3751 C CA . ASP B 1 118 ? 31.547 -1.349 6.5 1 90.62 118 ASP B CA 1
ATOM 3752 C C . ASP B 1 118 ? 30.578 -2.449 6.922 1 90.62 118 ASP B C 1
ATOM 3754 O O . ASP B 1 118 ? 30.984 -3.58 7.188 1 90.62 118 ASP B O 1
ATOM 3758 N N . ASN B 1 119 ? 29.297 -2.166 6.871 1 89.81 119 ASN B N 1
ATOM 3759 C CA . ASN B 1 119 ? 28.375 -3.088 7.539 1 89.81 119 ASN B CA 1
ATOM 3760 C C . ASN B 1 119 ? 27.391 -3.701 6.559 1 89.81 119 ASN B C 1
ATOM 3762 O O . ASN B 1 119 ? 26.438 -4.379 6.965 1 89.81 119 ASN B O 1
ATOM 3766 N N . TRP B 1 120 ? 27.5 -3.479 5.355 1 85.56 120 TRP B N 1
ATOM 3767 C CA . TRP B 1 120 ? 26.531 -4.055 4.438 1 85.56 120 TRP B CA 1
ATOM 3768 C C . TRP B 1 120 ? 27.203 -4.992 3.441 1 85.56 120 TRP B C 1
ATOM 3770 O O . TRP B 1 120 ? 28.391 -4.848 3.15 1 85.56 120 TRP B O 1
ATOM 3780 N N . ASP B 1 121 ? 26.453 -5.984 3 1 85.56 121 ASP B N 1
ATOM 3781 C CA . ASP B 1 121 ? 26.922 -6.938 2.002 1 85.56 121 ASP B CA 1
ATOM 3782 C C . ASP B 1 121 ? 26.781 -6.375 0.591 1 85.56 121 ASP B C 1
ATOM 3784 O O . ASP B 1 121 ? 25.734 -6.512 -0.031 1 85.56 121 ASP B O 1
ATOM 3788 N N . TYR B 1 122 ? 27.828 -5.863 0.048 1 84.62 122 TYR B N 1
ATOM 3789 C CA . TYR B 1 122 ? 27.781 -5.152 -1.223 1 84.62 122 TYR B CA 1
ATOM 3790 C C . TYR B 1 122 ? 27.75 -6.125 -2.395 1 84.62 122 TYR B C 1
ATOM 3792 O O . TYR B 1 122 ? 27.625 -5.711 -3.549 1 84.62 122 TYR B O 1
ATOM 3800 N N . ARG B 1 123 ? 27.875 -7.441 -1.956 1 81.94 123 ARG B N 1
ATOM 3801 C CA . ARG B 1 123 ? 27.859 -8.43 -3.029 1 81.94 123 ARG B CA 1
ATOM 3802 C C . ARG B 1 123 ? 26.438 -8.688 -3.514 1 81.94 123 ARG B C 1
ATOM 3804 O O . ARG B 1 123 ? 25.656 -9.352 -2.83 1 81.94 123 ARG B O 1
ATOM 3811 N N . GLY B 1 124 ? 25.891 -8.094 -4.41 1 76.75 124 GLY B N 1
ATOM 3812 C CA . GLY B 1 124 ? 24.641 -8.406 -5.062 1 76.75 124 GLY B CA 1
ATOM 3813 C C . GLY B 1 124 ? 23.438 -7.758 -4.391 1 76.75 124 GLY B C 1
ATOM 3814 O O . GLY B 1 124 ? 22.328 -8.312 -4.406 1 76.75 124 GLY B O 1
ATOM 3815 N N . GLY B 1 125 ? 23.453 -6.801 -3.529 1 83.19 125 GLY B N 1
ATOM 3816 C CA . GLY B 1 125 ? 22.344 -6.035 -2.977 1 83.19 125 GLY B CA 1
ATOM 3817 C C . GLY B 1 125 ? 21.875 -6.555 -1.631 1 83.19 125 GLY B C 1
ATOM 3818 O O . GLY B 1 125 ? 20.906 -6.047 -1.068 1 83.19 125 GLY B O 1
ATOM 3819 N N . GLY B 1 126 ? 22.453 -7.691 -1.147 1 86.75 126 GLY B N 1
ATOM 3820 C CA . GLY B 1 126 ? 22.125 -8.203 0.172 1 86.75 126 GLY B CA 1
ATOM 3821 C C . GLY B 1 126 ? 20.688 -8.664 0.291 1 86.75 126 GLY B C 1
ATOM 3822 O O . GLY B 1 126 ? 20.203 -9.43 -0.543 1 86.75 126 GLY B O 1
ATOM 3823 N N . ARG B 1 127 ? 20.016 -8.172 1.36 1 92.38 127 ARG B N 1
ATOM 3824 C CA . ARG B 1 127 ? 18.625 -8.539 1.662 1 92.38 127 ARG B CA 1
ATOM 3825 C C . ARG B 1 127 ? 17.656 -7.855 0.699 1 92.38 127 ARG B C 1
ATOM 3827 O O . ARG B 1 127 ? 16.547 -8.32 0.507 1 92.38 127 ARG B O 1
ATOM 3834 N N . ALA B 1 128 ? 18.094 -6.758 0.116 1 92.38 128 ALA B N 1
ATOM 3835 C CA . ALA B 1 128 ? 17.219 -6 -0.777 1 92.38 128 ALA B CA 1
ATOM 3836 C C . ALA B 1 128 ? 17.219 -6.605 -2.178 1 92.38 128 ALA B C 1
ATOM 3838 O O . ALA B 1 128 ? 16.438 -6.188 -3.037 1 92.38 128 ALA B O 1
ATOM 3839 N N . SER B 1 129 ? 18.047 -7.598 -2.389 1 91.19 129 SER B N 1
ATOM 3840 C CA . SER B 1 129 ? 18.141 -8.258 -3.688 1 91.19 129 SER B CA 1
ATOM 3841 C C . SER B 1 129 ? 16.828 -8.969 -4.035 1 91.19 129 SER B C 1
ATOM 3843 O O . SER B 1 129 ? 16.172 -9.539 -3.164 1 91.19 129 SER B O 1
ATOM 3845 N N . ALA B 1 130 ? 16.578 -8.984 -5.344 1 91.81 130 ALA B N 1
ATOM 3846 C CA . ALA B 1 130 ? 15.398 -9.703 -5.82 1 91.81 130 ALA B CA 1
ATOM 3847 C C . ALA B 1 130 ? 15.531 -11.203 -5.562 1 91.81 130 ALA B C 1
ATOM 3849 O O . ALA B 1 130 ? 14.547 -11.938 -5.637 1 91.81 130 ALA B O 1
ATOM 3850 N N . ARG B 1 131 ? 16.688 -11.695 -5.227 1 91.06 131 ARG B N 1
ATOM 3851 C CA . ARG B 1 131 ? 16.875 -13.094 -4.828 1 91.06 131 ARG B CA 1
ATOM 3852 C C . ARG B 1 131 ? 16 -13.445 -3.639 1 91.06 131 ARG B C 1
ATOM 3854 O O . ARG B 1 131 ? 15.523 -14.578 -3.531 1 91.06 131 ARG B O 1
ATOM 3861 N N . GLU B 1 132 ? 15.82 -12.469 -2.82 1 95.38 132 GLU B N 1
ATOM 3862 C CA . GLU B 1 132 ? 14.992 -12.641 -1.632 1 95.38 132 GLU B CA 1
ATOM 3863 C C . GLU B 1 132 ? 13.586 -13.109 -2.002 1 95.38 132 GLU B C 1
ATOM 3865 O O . GLU B 1 132 ? 12.945 -13.828 -1.237 1 95.38 132 GLU B O 1
ATOM 3870 N N . THR B 1 133 ? 13.086 -12.836 -3.213 1 97.31 133 THR B N 1
ATOM 3871 C CA . THR B 1 133 ? 11.711 -13.117 -3.602 1 97.31 133 THR B CA 1
ATOM 3872 C C . THR B 1 133 ? 11.516 -14.609 -3.857 1 97.31 133 THR B C 1
ATOM 3874 O O . THR B 1 133 ? 10.375 -15.078 -3.951 1 97.31 133 THR B O 1
ATOM 3877 N N . VAL B 1 134 ? 12.602 -15.359 -3.957 1 96.75 134 VAL B N 1
ATOM 3878 C CA . VAL B 1 134 ? 12.484 -16.812 -3.988 1 96.75 134 VAL B CA 1
ATOM 3879 C C . VAL B 1 134 ? 11.727 -17.297 -2.758 1 96.75 134 VAL B C 1
ATOM 3881 O O . VAL B 1 134 ? 10.844 -18.156 -2.865 1 96.75 134 VAL B O 1
ATOM 3884 N N . ALA B 1 135 ? 12.078 -16.719 -1.659 1 98.25 135 ALA B N 1
ATOM 3885 C CA . ALA B 1 135 ? 11.438 -17.078 -0.396 1 98.25 135 ALA B CA 1
ATOM 3886 C C . ALA B 1 135 ? 9.953 -16.719 -0.411 1 98.25 135 ALA B C 1
ATOM 3888 O O . ALA B 1 135 ? 9.125 -17.469 0.098 1 98.25 135 ALA B O 1
ATOM 3889 N N . ARG B 1 136 ? 9.625 -15.586 -0.993 1 98.69 136 ARG B N 1
ATOM 3890 C CA . ARG B 1 136 ? 8.234 -15.148 -1.083 1 98.69 136 ARG B CA 1
ATOM 3891 C C . ARG B 1 136 ? 7.414 -16.109 -1.934 1 98.69 136 ARG B C 1
ATOM 3893 O O . ARG B 1 136 ? 6.301 -16.484 -1.561 1 98.69 136 ARG B O 1
ATOM 3900 N N . VAL B 1 137 ? 7.965 -16.453 -3.045 1 98.62 137 VAL B N 1
ATOM 3901 C CA . VAL B 1 137 ? 7.266 -17.344 -3.969 1 98.62 137 VAL B CA 1
ATOM 3902 C C . VAL B 1 137 ? 7.109 -18.734 -3.342 1 98.62 137 VAL B C 1
ATOM 3904 O O . VAL B 1 137 ? 6.07 -19.375 -3.494 1 98.62 137 VAL B O 1
ATOM 3907 N N . ALA B 1 138 ? 8.125 -19.172 -2.604 1 98.62 138 ALA B N 1
ATOM 3908 C CA . ALA B 1 138 ? 8.023 -20.438 -1.889 1 98.62 138 ALA B CA 1
ATOM 3909 C C . ALA B 1 138 ? 6.879 -20.406 -0.879 1 98.62 138 ALA B C 1
ATOM 3911 O O . ALA B 1 138 ? 6.055 -21.328 -0.839 1 98.62 138 ALA B O 1
ATOM 3912 N N . ALA B 1 139 ? 6.84 -19.375 -0.103 1 98.88 139 ALA B N 1
ATOM 3913 C CA . ALA B 1 139 ? 5.75 -19.203 0.854 1 98.88 139 ALA B CA 1
ATOM 3914 C C . ALA B 1 139 ? 4.406 -19.078 0.139 1 98.88 139 ALA B C 1
ATOM 3916 O O . ALA B 1 139 ? 3.385 -19.562 0.637 1 98.88 139 ALA B O 1
ATOM 3917 N N . GLY B 1 140 ? 4.414 -18.422 -1.02 1 98.81 140 GLY B N 1
ATOM 3918 C CA . GLY B 1 140 ? 3.211 -18.234 -1.816 1 98.81 140 GLY B CA 1
ATOM 3919 C C . GLY B 1 140 ? 2.572 -19.547 -2.244 1 98.81 140 GLY B C 1
ATOM 3920 O O . GLY B 1 140 ? 1.35 -19.625 -2.379 1 98.81 140 GLY B O 1
ATOM 3921 N N . ALA B 1 141 ? 3.379 -20.578 -2.449 1 98.62 141 ALA B N 1
ATOM 3922 C CA . ALA B 1 141 ? 2.85 -21.891 -2.816 1 98.62 141 ALA B CA 1
ATOM 3923 C C . ALA B 1 141 ? 1.921 -22.438 -1.733 1 98.62 141 ALA B C 1
ATOM 3925 O O . ALA B 1 141 ? 0.863 -22.984 -2.035 1 98.62 141 ALA B O 1
ATOM 3926 N N . ILE B 1 142 ? 2.289 -22.281 -0.5 1 98.81 142 ILE B N 1
ATOM 3927 C CA . ILE B 1 142 ? 1.479 -22.703 0.634 1 98.81 142 ILE B CA 1
ATOM 3928 C C . ILE B 1 142 ? 0.158 -21.938 0.645 1 98.81 142 ILE B C 1
ATOM 3930 O O . ILE B 1 142 ? -0.911 -22.547 0.792 1 98.81 142 ILE B O 1
ATOM 3934 N N . ALA B 1 143 ? 0.266 -20.641 0.492 1 98.88 143 ALA B N 1
ATOM 3935 C CA . ALA B 1 143 ? -0.915 -19.781 0.509 1 98.88 143 ALA B CA 1
ATOM 3936 C C . ALA B 1 143 ? -1.887 -20.172 -0.604 1 98.88 143 ALA B C 1
ATOM 3938 O O . ALA B 1 143 ? -3.096 -20.266 -0.376 1 98.88 143 ALA B O 1
ATOM 3939 N N . LYS B 1 144 ? -1.349 -20.344 -1.822 1 98.69 144 LYS B N 1
ATOM 3940 C CA . LYS B 1 144 ? -2.188 -20.703 -2.963 1 98.69 144 LYS B CA 1
ATOM 3941 C C . LYS B 1 144 ? -2.943 -22 -2.705 1 98.69 144 LYS B C 1
ATOM 3943 O O . LYS B 1 144 ? -4.125 -22.125 -3.039 1 98.69 144 LYS B O 1
ATOM 3948 N N . LYS B 1 145 ? -2.305 -22.938 -2.137 1 98.56 145 LYS B N 1
ATOM 3949 C CA . LYS B 1 145 ? -2.979 -24.188 -1.808 1 98.56 145 LYS B CA 1
ATOM 3950 C C . LYS B 1 145 ? -4.059 -23.969 -0.754 1 98.56 145 LYS B C 1
ATOM 3952 O O . LYS B 1 145 ? -5.168 -24.5 -0.876 1 98.56 145 LYS B O 1
ATOM 3957 N N . LEU B 1 146 ? -3.744 -23.25 0.293 1 98.44 146 LEU B N 1
ATOM 3958 C CA . LEU B 1 146 ? -4.723 -22.969 1.34 1 98.44 146 LEU B CA 1
ATOM 3959 C C . LEU B 1 146 ? -5.973 -22.312 0.757 1 98.44 146 LEU B C 1
ATOM 3961 O O . LEU B 1 146 ? -7.09 -22.625 1.177 1 98.44 146 LEU B O 1
ATOM 3965 N N . MET B 1 147 ? -5.801 -21.406 -0.17 1 98.69 147 MET B N 1
ATOM 3966 C CA . MET B 1 147 ? -6.902 -20.672 -0.784 1 98.69 147 MET B CA 1
ATOM 3967 C C . MET B 1 147 ? -7.879 -21.625 -1.466 1 98.69 147 MET B C 1
ATOM 3969 O O . MET B 1 147 ? -9.078 -21.344 -1.526 1 98.69 147 MET B O 1
ATOM 3973 N N . LEU B 1 148 ? -7.395 -22.75 -1.911 1 98.38 148 LEU B N 1
ATOM 3974 C CA . LEU B 1 148 ? -8.203 -23.719 -2.648 1 98.38 148 LEU B CA 1
ATOM 3975 C C . LEU B 1 148 ? -9.227 -24.375 -1.733 1 98.38 148 LEU B C 1
ATOM 3977 O O . LEU B 1 148 ? -10.18 -25 -2.207 1 98.38 148 LEU B O 1
ATOM 3981 N N . ALA B 1 149 ? -9.016 -24.297 -0.384 1 98 149 ALA B N 1
ATOM 3982 C CA . ALA B 1 149 ? -10.016 -24.797 0.551 1 98 149 ALA B CA 1
ATOM 3983 C C . ALA B 1 149 ? -11.391 -24.203 0.269 1 98 149 ALA B C 1
ATOM 3985 O O . ALA B 1 149 ? -12.414 -24.812 0.57 1 98 149 ALA B O 1
ATOM 3986 N N . ARG B 1 150 ? -11.406 -23.016 -0.365 1 98 150 ARG B N 1
ATOM 3987 C CA . ARG B 1 150 ? -12.664 -22.344 -0.668 1 98 150 ARG B CA 1
ATOM 3988 C C . ARG B 1 150 ? -12.805 -22.094 -2.168 1 98 150 ARG B C 1
ATOM 3990 O O . ARG B 1 150 ? -13.555 -21.219 -2.59 1 98 150 ARG B O 1
ATOM 3997 N N . GLY B 1 151 ? -12 -22.812 -2.908 1 97.62 151 GLY B N 1
ATOM 3998 C CA . GLY B 1 151 ? -12.07 -22.688 -4.355 1 97.62 151 GLY B CA 1
ATOM 3999 C C . GLY B 1 151 ? -11.531 -21.375 -4.875 1 97.62 151 GLY B C 1
ATOM 4000 O O . GLY B 1 151 ? -11.836 -20.969 -6 1 97.62 151 GLY B O 1
ATOM 4001 N N . THR B 1 152 ? -10.828 -20.641 -4.078 1 98.5 152 THR B N 1
ATOM 4002 C CA . THR B 1 152 ? -10.227 -19.359 -4.461 1 98.5 152 THR B CA 1
ATOM 4003 C C . THR B 1 152 ? -8.914 -19.578 -5.207 1 98.5 152 THR B C 1
ATOM 4005 O O . THR B 1 152 ? -8.086 -20.406 -4.797 1 98.5 152 THR B O 1
ATOM 4008 N N . MET B 1 153 ? -8.711 -18.859 -6.309 1 98.25 153 MET B N 1
ATOM 4009 C CA . MET B 1 153 ? -7.5 -18.984 -7.117 1 98.25 153 MET B CA 1
ATOM 4010 C C . MET B 1 153 ? -6.938 -17.609 -7.469 1 98.25 153 MET B C 1
ATOM 4012 O O . MET B 1 153 ? -7.652 -16.609 -7.414 1 98.25 153 MET B O 1
ATOM 4016 N N . VAL B 1 154 ? -5.699 -17.609 -7.805 1 98.5 154 VAL B N 1
ATOM 4017 C CA . VAL B 1 154 ? -5.039 -16.344 -8.148 1 98.5 154 VAL B CA 1
ATOM 4018 C C . VAL B 1 154 ? -4.25 -16.516 -9.445 1 98.5 154 VAL B C 1
ATOM 4020 O O . VAL B 1 154 ? -3.711 -17.594 -9.719 1 98.5 154 VAL B O 1
ATOM 4023 N N . ALA B 1 155 ? -4.23 -15.5 -10.258 1 97.69 155 ALA B N 1
ATOM 4024 C CA . ALA B 1 155 ? -3.449 -15.469 -11.492 1 97.69 155 ALA B CA 1
ATOM 4025 C C . ALA B 1 155 ? -2.908 -14.07 -11.766 1 97.69 155 ALA B C 1
ATOM 4027 O O . ALA B 1 155 ? -3.568 -13.07 -11.461 1 97.69 155 ALA B O 1
ATOM 4028 N N . GLY B 1 156 ? -1.741 -14.023 -12.289 1 98.06 156 GLY B N 1
ATOM 4029 C CA . GLY B 1 156 ? -1.136 -12.766 -12.711 1 98.06 156 GLY B CA 1
ATOM 4030 C C . GLY B 1 156 ? -0.649 -12.789 -14.148 1 98.06 156 GLY B C 1
ATOM 4031 O O . GLY B 1 156 ? -0.407 -13.859 -14.711 1 98.06 156 GLY B O 1
ATOM 4032 N N . TYR B 1 157 ? -0.542 -11.68 -14.758 1 98.5 157 TYR B N 1
ATOM 4033 C CA . TYR B 1 157 ? 0.034 -11.508 -16.078 1 98.5 157 TYR B CA 1
ATOM 4034 C C . TYR B 1 157 ? 0.634 -10.109 -16.234 1 98.5 157 TYR B C 1
ATOM 4036 O O . TYR B 1 157 ? 0.427 -9.242 -15.383 1 98.5 157 TYR B O 1
ATOM 4044 N N . LEU B 1 158 ? 1.453 -9.992 -17.219 1 98.38 158 LEU B N 1
ATOM 4045 C CA . LEU B 1 158 ? 2.039 -8.688 -17.516 1 98.38 158 LEU B CA 1
ATOM 4046 C C . LEU B 1 158 ? 1.069 -7.82 -18.297 1 98.38 158 LEU B C 1
ATOM 4048 O O . LEU B 1 158 ? 0.866 -8.047 -19.5 1 98.38 158 LEU B O 1
ATOM 4052 N N . ALA B 1 159 ? 0.517 -6.82 -17.641 1 98.75 159 ALA B N 1
ATOM 4053 C CA . ALA B 1 159 ? -0.523 -5.984 -18.234 1 98.75 159 ALA B CA 1
ATOM 4054 C C . ALA B 1 159 ? 0.077 -4.961 -19.203 1 98.75 159 ALA B C 1
ATOM 4056 O O . ALA B 1 159 ? -0.594 -4.5 -20.125 1 98.75 159 ALA B O 1
ATOM 4057 N N . SER B 1 160 ? 1.32 -4.582 -18.953 1 98.69 160 SER B N 1
ATOM 4058 C CA . SER B 1 160 ? 2.025 -3.689 -19.875 1 98.69 160 SER B CA 1
ATOM 4059 C C . SER B 1 160 ? 3.535 -3.877 -19.781 1 98.69 160 SER B C 1
ATOM 4061 O O . SER B 1 160 ? 4.047 -4.297 -18.734 1 98.69 160 SER B O 1
ATOM 4063 N N . LEU B 1 161 ? 4.211 -3.652 -20.812 1 98.56 161 LEU B N 1
ATOM 4064 C CA . LEU B 1 161 ? 5.66 -3.527 -20.906 1 98.56 161 LEU B CA 1
ATOM 4065 C C . LEU B 1 161 ? 6.047 -2.246 -21.641 1 98.56 161 LEU B C 1
ATOM 4067 O O . LEU B 1 161 ? 5.734 -2.082 -22.828 1 98.56 161 LEU B O 1
ATOM 4071 N N . GLY B 1 162 ? 6.715 -1.364 -20.844 1 98.31 162 GLY B N 1
ATOM 4072 C CA . GLY B 1 162 ? 6.941 -0.056 -21.438 1 98.31 162 GLY B CA 1
ATOM 4073 C C . GLY B 1 162 ? 5.672 0.59 -21.969 1 98.31 162 GLY B C 1
ATOM 4074 O O . GLY B 1 162 ? 4.68 0.694 -21.234 1 98.31 162 GLY B O 1
ATOM 4075 N N . PRO B 1 163 ? 5.766 1.062 -23.234 1 98 163 PRO B N 1
ATOM 4076 C CA . PRO B 1 163 ? 4.609 1.788 -23.766 1 98 163 PRO B CA 1
ATOM 4077 C C . PRO B 1 163 ? 3.506 0.858 -24.266 1 98 163 PRO B C 1
ATOM 4079 O O . PRO B 1 163 ? 2.447 1.324 -24.688 1 98 163 PRO B O 1
ATOM 4082 N N . VAL B 1 164 ? 3.686 -0.45 -24.203 1 98.5 164 VAL B N 1
ATOM 4083 C CA . VAL B 1 164 ? 2.746 -1.378 -24.828 1 98.5 164 VAL B CA 1
ATOM 4084 C C . VAL B 1 164 ? 1.827 -1.974 -23.766 1 98.5 164 VAL B C 1
ATOM 4086 O O . VAL B 1 164 ? 2.297 -2.504 -22.75 1 98.5 164 VAL B O 1
ATOM 4089 N N . ASP B 1 165 ? 0.57 -1.882 -23.984 1 98.38 165 ASP B N 1
ATOM 4090 C CA . ASP B 1 165 ? -0.438 -2.467 -23.109 1 98.38 165 ASP B CA 1
ATOM 4091 C C . ASP B 1 165 ? -0.98 -3.771 -23.688 1 98.38 165 ASP B C 1
ATOM 4093 O O . ASP B 1 165 ? -1.067 -3.928 -24.906 1 98.38 165 ASP B O 1
ATOM 4097 N N . SER B 1 166 ? -1.319 -4.625 -22.781 1 97.81 166 SER B N 1
ATOM 4098 C CA . SER B 1 166 ? -2.105 -5.781 -23.203 1 97.81 166 SER B CA 1
ATOM 4099 C C . SER 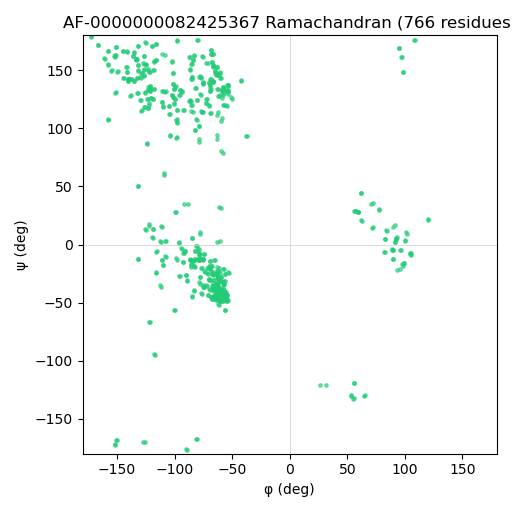B 1 166 ? -3.596 -5.461 -23.219 1 97.81 166 SER B C 1
ATOM 4101 O O . SER B 1 166 ? -4.039 -4.512 -22.562 1 97.81 166 SER B O 1
ATOM 4103 N N . ARG B 1 167 ? -4.277 -6.215 -24.031 1 95.19 167 ARG B N 1
ATOM 4104 C CA . ARG B 1 167 ? -5.723 -6.191 -23.828 1 95.19 167 ARG B CA 1
ATOM 4105 C C . ARG B 1 167 ? -6.105 -6.844 -22.5 1 95.19 167 ARG B C 1
ATOM 4107 O O . ARG B 1 167 ? -5.312 -7.582 -21.922 1 95.19 167 ARG B O 1
ATOM 4114 N N . ARG B 1 168 ? -7.293 -6.594 -22.062 1 94.5 168 ARG B N 1
ATOM 4115 C CA . ARG B 1 168 ? -7.789 -7.27 -20.859 1 94.5 168 ARG B CA 1
ATOM 4116 C C . ARG B 1 168 ? -8.094 -8.734 -21.156 1 94.5 168 ARG B C 1
ATOM 4118 O O . ARG B 1 168 ? -8.906 -9.047 -22.016 1 94.5 168 ARG B O 1
ATOM 4125 N N . PRO B 1 169 ? -7.477 -9.625 -20.453 1 97.69 169 PRO B N 1
ATOM 4126 C CA . PRO B 1 169 ? -7.672 -11.055 -20.734 1 97.69 169 PRO B CA 1
ATOM 4127 C C . PRO B 1 169 ? -8.867 -11.641 -19.984 1 97.69 169 PRO B C 1
ATOM 4129 O O . PRO B 1 169 ? -9.375 -11.031 -19.047 1 97.69 169 PRO B O 1
ATOM 4132 N N . SER B 1 170 ? -9.312 -12.805 -20.5 1 96.56 170 SER B N 1
ATOM 4133 C CA . SER B 1 170 ? -10.172 -13.648 -19.688 1 96.56 170 SER B CA 1
ATOM 4134 C C . SER B 1 170 ? -9.406 -14.234 -18.5 1 96.56 170 SER B C 1
ATOM 4136 O O . SER B 1 170 ? -8.172 -14.156 -18.453 1 96.56 170 SER B O 1
ATOM 4138 N N . TRP B 1 171 ? -10.133 -14.773 -17.594 1 95.62 171 TRP B N 1
ATOM 4139 C CA . TRP B 1 171 ? -9.516 -15.445 -16.453 1 95.62 171 TRP B CA 1
ATOM 4140 C C . TRP B 1 171 ? -8.57 -16.547 -16.922 1 95.62 171 TRP B C 1
ATOM 4142 O O . TRP B 1 171 ? -7.441 -16.641 -16.438 1 95.62 171 TRP B O 1
ATOM 4152 N N . GLU B 1 172 ? -8.961 -17.281 -17.844 1 94.94 172 GLU B N 1
ATOM 4153 C CA . GLU B 1 172 ? -8.172 -18.406 -18.344 1 94.94 172 GLU B CA 1
ATOM 4154 C C . GLU B 1 172 ? -6.875 -17.922 -18.984 1 94.94 172 GLU B C 1
ATOM 4156 O O . GLU B 1 172 ? -5.812 -18.516 -18.781 1 94.94 172 GLU B O 1
ATOM 4161 N N . GLU B 1 173 ? -7.047 -16.891 -19.766 1 96.75 173 GLU B N 1
ATOM 4162 C CA . GLU B 1 173 ? -5.863 -16.312 -20.406 1 96.75 173 GLU B CA 1
ATOM 4163 C C . GLU B 1 173 ? -4.863 -15.812 -19.359 1 96.75 173 GLU B C 1
ATOM 4165 O O . GLU B 1 173 ? -3.656 -16.031 -19.5 1 96.75 173 GLU B O 1
ATOM 4170 N N . ALA B 1 174 ? -5.395 -15.156 -18.344 1 97.31 174 ALA B N 1
ATOM 4171 C CA . ALA B 1 174 ? -4.531 -14.664 -17.266 1 97.31 174 ALA B CA 1
ATOM 4172 C C . ALA B 1 174 ? -3.85 -15.812 -16.547 1 97.31 174 ALA B C 1
ATOM 4174 O O . ALA B 1 174 ? -2.652 -15.75 -16.25 1 97.31 174 ALA B O 1
ATOM 4175 N N . ALA B 1 175 ? -4.582 -16.859 -16.281 1 96.19 175 ALA B N 1
ATOM 4176 C CA . ALA B 1 175 ? -4.062 -18.016 -15.562 1 96.19 175 ALA B CA 1
ATOM 4177 C C . ALA B 1 175 ? -2.996 -18.734 -16.375 1 96.19 175 ALA B C 1
ATOM 4179 O O . ALA B 1 175 ? -2.035 -19.266 -15.828 1 96.19 175 ALA B O 1
ATOM 4180 N N . CYS B 1 176 ? -3.088 -18.703 -17.703 1 96.31 176 CYS B N 1
ATOM 4181 C CA . CYS B 1 176 ? -2.164 -19.406 -18.578 1 96.31 176 CYS B CA 1
ATOM 4182 C C . CYS B 1 176 ? -0.933 -18.562 -18.875 1 96.31 176 CYS B C 1
ATOM 4184 O O . CYS B 1 176 ? 0.083 -19.078 -19.344 1 96.31 176 CYS B O 1
ATOM 4186 N N . ALA B 1 177 ? -1.011 -17.281 -18.531 1 96.56 177 ALA B N 1
ATOM 4187 C CA . ALA B 1 177 ? 0.079 -16.359 -18.844 1 96.56 177 ALA B CA 1
ATOM 4188 C C . ALA B 1 177 ? 1.374 -16.797 -18.156 1 96.56 177 ALA B C 1
ATOM 4190 O O . ALA B 1 177 ? 2.467 -16.438 -18.609 1 96.56 177 ALA B O 1
ATOM 4191 N N . LYS B 1 178 ? 1.292 -17.562 -17.094 1 93.69 178 LYS B N 1
ATOM 4192 C CA . LYS B 1 178 ? 2.479 -18 -16.359 1 93.69 178 LYS B CA 1
ATOM 4193 C C . LYS B 1 178 ? 3.371 -18.875 -17.25 1 93.69 178 LYS B C 1
ATOM 4195 O O . LYS B 1 178 ? 4.578 -18.969 -17.016 1 93.69 178 LYS B O 1
ATOM 4200 N N . TYR B 1 179 ? 2.875 -19.422 -18.297 1 93.12 179 TYR B N 1
ATOM 4201 C CA . TYR B 1 179 ? 3.646 -20.281 -19.188 1 93.12 179 TYR B CA 1
ATOM 4202 C C . TYR B 1 179 ? 4.254 -19.5 -20.328 1 93.12 179 TYR B C 1
ATOM 4204 O O . TYR B 1 179 ? 5.07 -20.016 -21.094 1 93.12 179 TYR B O 1
ATOM 4212 N N . SER B 1 180 ? 3.785 -18.297 -20.547 1 93.88 180 SER B N 1
ATOM 4213 C CA . SER B 1 180 ? 4.441 -17.391 -21.484 1 93.88 180 SER B CA 1
ATOM 4214 C C . SER B 1 180 ? 5.793 -16.922 -20.953 1 93.88 180 SER B C 1
ATOM 4216 O O . SER B 1 180 ? 5.895 -16.5 -19.797 1 93.88 180 SER B O 1
ATOM 4218 N N . PRO B 1 181 ? 6.836 -16.984 -21.781 1 93.12 181 PRO B N 1
ATOM 4219 C CA . PRO B 1 181 ? 8.141 -16.516 -21.312 1 93.12 181 PRO B CA 1
ATOM 4220 C C . PRO B 1 181 ? 8.117 -15.062 -20.844 1 93.12 181 PRO B C 1
ATOM 4222 O O . PRO B 1 181 ? 8.984 -14.641 -20.078 1 93.12 181 PRO B O 1
ATOM 4225 N N . LEU B 1 182 ? 7.117 -14.312 -21.297 1 96.31 182 LEU B N 1
ATOM 4226 C CA . LEU B 1 182 ? 7.047 -12.898 -20.938 1 96.31 182 LEU B CA 1
ATOM 4227 C C . LEU B 1 182 ? 5.766 -12.602 -20.172 1 96.31 182 LEU B C 1
ATOM 4229 O O . LEU B 1 182 ? 5.34 -11.445 -20.094 1 96.31 182 LEU B O 1
ATOM 4233 N N . LYS B 1 183 ? 5.121 -13.68 -19.734 1 97 183 LYS B N 1
ATOM 4234 C CA . LYS B 1 183 ? 3.916 -13.586 -18.922 1 97 183 LYS B CA 1
ATOM 4235 C C . LYS B 1 183 ? 2.812 -12.828 -19.641 1 97 183 LYS B C 1
ATOM 4237 O O . LYS B 1 183 ? 2.049 -12.086 -19.031 1 97 183 LYS B O 1
ATOM 4242 N N . ALA B 1 184 ? 2.812 -12.875 -20.984 1 97.56 184 ALA B N 1
ATOM 4243 C CA . ALA B 1 184 ? 1.768 -12.258 -21.797 1 97.56 184 ALA B CA 1
ATOM 4244 C C . ALA B 1 184 ? 0.501 -13.109 -21.797 1 97.56 184 ALA B C 1
ATOM 4246 O O . ALA B 1 184 ? 0.574 -14.336 -21.844 1 97.56 184 ALA B O 1
ATOM 4247 N N . PRO B 1 185 ? -0.656 -12.5 -21.812 1 97.56 185 PRO B N 1
ATOM 4248 C CA . PRO B 1 185 ? -1.894 -13.281 -21.734 1 97.56 185 PRO B CA 1
ATOM 4249 C C . PRO B 1 185 ? -2.295 -13.867 -23.094 1 97.56 185 PRO B C 1
ATOM 4251 O O . PRO B 1 185 ? -3.219 -14.688 -23.156 1 97.56 185 PRO B O 1
ATOM 4254 N N . ASP B 1 186 ? -1.651 -13.398 -24.203 1 96.94 186 ASP B N 1
ATOM 4255 C CA . ASP B 1 186 ? -1.937 -13.93 -25.531 1 96.94 186 ASP B CA 1
ATOM 4256 C C . ASP B 1 186 ? -0.719 -13.812 -26.453 1 96.94 186 ASP B C 1
ATOM 4258 O O . ASP B 1 186 ? 0.177 -13 -26.188 1 96.94 186 ASP B O 1
ATOM 4262 N N . PRO B 1 187 ? -0.708 -14.555 -27.516 1 96.69 187 PRO B N 1
ATOM 4263 C CA . PRO B 1 187 ? 0.467 -14.594 -28.391 1 96.69 187 PRO B CA 1
ATOM 4264 C C . PRO B 1 187 ? 0.764 -13.25 -29.047 1 96.69 187 PRO B C 1
ATOM 4266 O O . PRO B 1 187 ? 1.931 -12.898 -29.234 1 96.69 187 PRO B O 1
ATOM 4269 N N . ALA B 1 188 ? -0.262 -12.57 -29.438 1 97.81 188 ALA B N 1
ATOM 4270 C CA . ALA B 1 188 ? -0.054 -11.273 -30.078 1 97.81 188 ALA B CA 1
ATOM 4271 C C . ALA B 1 188 ? 0.663 -10.305 -29.156 1 97.81 188 ALA B C 1
ATOM 4273 O O . ALA B 1 188 ? 1.594 -9.609 -29.562 1 97.81 188 ALA B O 1
ATOM 4274 N N . THR B 1 189 ? 0.22 -10.219 -27.938 1 97.94 189 THR B N 1
ATOM 4275 C CA . THR B 1 189 ? 0.875 -9.391 -26.938 1 97.94 189 THR B CA 1
ATOM 4276 C C . THR B 1 189 ? 2.301 -9.867 -26.688 1 97.94 189 THR B C 1
ATOM 4278 O O . THR B 1 189 ? 3.223 -9.062 -26.578 1 97.94 189 THR B O 1
ATOM 4281 N N . GLU B 1 190 ? 2.484 -11.164 -26.594 1 97.31 190 GLU B N 1
ATOM 4282 C CA . GLU B 1 190 ? 3.811 -11.734 -26.375 1 97.31 190 GLU B CA 1
ATOM 4283 C C . GLU B 1 190 ? 4.789 -11.297 -27.453 1 97.31 190 GLU B C 1
ATOM 4285 O O . GLU B 1 190 ? 5.934 -10.945 -27.172 1 97.31 190 GLU B O 1
ATOM 4290 N N . ALA B 1 191 ? 4.336 -11.344 -28.688 1 98.06 191 ALA B N 1
ATOM 4291 C CA . ALA B 1 191 ? 5.18 -10.953 -29.812 1 98.06 191 ALA B CA 1
ATOM 4292 C C . ALA B 1 191 ? 5.594 -9.492 -29.703 1 98.06 191 ALA B C 1
ATOM 4294 O O . ALA B 1 191 ? 6.746 -9.141 -29.984 1 98.06 191 ALA B O 1
ATOM 4295 N N . ARG B 1 192 ? 4.676 -8.641 -29.344 1 98.31 192 ARG B N 1
ATOM 4296 C CA . ARG B 1 192 ? 4.969 -7.223 -29.188 1 98.31 192 ARG B CA 1
ATOM 4297 C C . ARG B 1 192 ? 5.949 -6.984 -28.047 1 98.31 192 ARG B C 1
ATOM 4299 O O . ARG B 1 192 ? 6.855 -6.156 -28.172 1 98.31 192 ARG B O 1
ATOM 4306 N N . TYR B 1 193 ? 5.703 -7.676 -26.953 1 98 193 TYR B N 1
ATOM 4307 C CA . TYR B 1 193 ? 6.633 -7.582 -25.828 1 98 193 TYR B CA 1
ATOM 4308 C C . TYR B 1 193 ? 8.023 -8.055 -26.234 1 98 193 TYR B C 1
ATOM 4310 O O . TYR B 1 193 ? 9.023 -7.438 -25.859 1 98 193 TYR B O 1
ATOM 4318 N N . ALA B 1 194 ? 8.102 -9.148 -26.969 1 97.12 194 ALA B N 1
ATOM 4319 C CA . ALA B 1 194 ? 9.383 -9.711 -27.391 1 97.12 194 ALA B CA 1
ATOM 4320 C C . ALA B 1 194 ? 10.172 -8.703 -28.219 1 97.12 194 ALA B C 1
ATOM 4322 O O . ALA B 1 194 ? 11.398 -8.625 -28.109 1 97.12 194 ALA B O 1
ATOM 4323 N N . GLU B 1 195 ? 9.492 -7.996 -29.047 1 97.81 195 GLU B N 1
ATOM 4324 C CA . GLU B 1 195 ? 10.141 -6.969 -29.859 1 97.81 195 GLU B CA 1
ATOM 4325 C C . GLU B 1 195 ? 10.758 -5.887 -28.984 1 97.81 195 GLU B C 1
ATOM 4327 O O . GLU B 1 195 ? 11.883 -5.441 -29.234 1 97.81 195 GLU B O 1
ATOM 4332 N N . LEU B 1 196 ? 10.031 -5.465 -27.969 1 97.56 196 LEU B N 1
ATOM 4333 C CA . LEU B 1 196 ? 10.539 -4.453 -27.047 1 97.56 196 LEU B CA 1
ATOM 4334 C C . LEU B 1 196 ? 11.773 -4.957 -26.297 1 97.56 196 LEU B C 1
ATOM 4336 O O . LEU B 1 196 ? 12.742 -4.215 -26.125 1 97.56 196 LEU B O 1
ATOM 4340 N N . ILE B 1 197 ? 11.695 -6.211 -25.891 1 96.12 197 ILE B N 1
ATOM 4341 C CA . ILE B 1 197 ? 12.789 -6.809 -25.141 1 96.12 197 ILE B CA 1
ATOM 4342 C C . ILE B 1 197 ? 14.031 -6.91 -26.031 1 96.12 197 ILE B C 1
ATOM 4344 O O . ILE B 1 197 ? 15.141 -6.586 -25.594 1 96.12 197 ILE B O 1
ATOM 4348 N N . LYS B 1 198 ? 13.852 -7.359 -27.234 1 95.19 198 LYS B N 1
ATOM 4349 C CA . LYS B 1 198 ? 14.953 -7.469 -28.188 1 95.19 198 LYS B CA 1
ATOM 4350 C C . LYS B 1 198 ? 15.633 -6.121 -28.406 1 95.19 198 LYS B C 1
ATOM 4352 O O . LYS B 1 198 ? 16.859 -6.027 -28.406 1 95.19 198 LYS B O 1
ATOM 4357 N N . GLU B 1 199 ? 14.82 -5.176 -28.578 1 95.75 199 GLU B N 1
ATOM 4358 C CA . GLU B 1 199 ? 15.328 -3.824 -28.781 1 95.75 199 GLU B CA 1
ATOM 4359 C C . GLU B 1 199 ? 16.125 -3.348 -27.562 1 95.75 199 GLU B C 1
ATOM 4361 O O . GLU B 1 199 ? 17.203 -2.77 -27.703 1 95.75 199 GLU B O 1
ATOM 4366 N N . ALA B 1 200 ? 15.562 -3.537 -26.391 1 95.19 200 ALA B N 1
ATOM 4367 C CA . ALA B 1 200 ? 16.219 -3.111 -25.172 1 95.19 200 ALA B CA 1
ATOM 4368 C C . ALA B 1 200 ? 17.562 -3.82 -24.984 1 95.19 200 ALA B C 1
ATOM 4370 O O . ALA B 1 200 ? 18.547 -3.203 -24.578 1 95.19 200 ALA B O 1
ATOM 4371 N N . LEU B 1 201 ? 17.594 -5.094 -25.281 1 92.81 201 LEU B N 1
ATOM 4372 C CA . LEU B 1 201 ? 18.828 -5.871 -25.172 1 92.81 201 LEU B CA 1
ATOM 4373 C C . LEU B 1 201 ? 19.891 -5.348 -26.125 1 92.81 201 LEU B C 1
ATOM 4375 O O . LEU B 1 201 ? 21.047 -5.203 -25.75 1 92.81 201 LEU B O 1
ATOM 4379 N N . GLN B 1 202 ? 19.484 -5.082 -27.281 1 93.94 202 GLN B N 1
ATOM 4380 C CA . GLN B 1 202 ? 20.406 -4.57 -28.297 1 93.94 202 GLN B CA 1
ATOM 4381 C C . GLN B 1 202 ? 20.969 -3.213 -27.891 1 93.94 202 GLN B C 1
ATOM 4383 O O . GLN B 1 202 ? 22.156 -2.93 -28.141 1 93.94 202 GLN B O 1
ATOM 4388 N N . GLU B 1 203 ? 20.234 -2.457 -27.266 1 94.06 203 GLU B N 1
ATOM 4389 C CA . GLU B 1 203 ? 20.625 -1.095 -26.922 1 94.06 203 GLU B CA 1
ATOM 4390 C C . GLU B 1 203 ? 21.281 -1.045 -25.547 1 94.06 203 GLU B C 1
ATOM 4392 O O . GLU B 1 203 ? 21.75 0.011 -25.109 1 94.06 203 GLU B O 1
ATOM 4397 N N . GLY B 1 204 ? 21.25 -2.162 -24.875 1 93.81 204 GLY B N 1
ATOM 4398 C CA . GLY B 1 204 ? 21.797 -2.205 -23.531 1 93.81 204 GLY B CA 1
ATOM 4399 C C . GLY B 1 204 ? 20.969 -1.459 -22.5 1 93.81 204 GLY B C 1
ATOM 4400 O O . GLY B 1 204 ? 21.5 -0.77 -21.641 1 93.81 204 GLY B O 1
ATOM 4401 N N . ASP B 1 205 ? 19.703 -1.495 -22.656 1 96.25 205 ASP B N 1
ATOM 4402 C CA . ASP B 1 205 ? 18.734 -0.766 -21.828 1 96.25 205 ASP B CA 1
ATOM 4403 C C . ASP B 1 205 ? 17.672 -1.704 -21.25 1 96.25 205 ASP B C 1
ATOM 4405 O O . ASP B 1 205 ? 17.875 -2.92 -21.219 1 96.25 205 ASP B O 1
ATOM 4409 N N . SER B 1 206 ? 16.625 -1.21 -20.656 1 97 206 SER B N 1
ATOM 4410 C CA . SER B 1 206 ? 15.57 -2.002 -20.047 1 97 206 SER B CA 1
ATOM 4411 C C . SER B 1 206 ? 14.234 -1.269 -20.094 1 97 206 SER B C 1
ATOM 4413 O O . SER B 1 206 ? 14.172 -0.107 -20.5 1 97 206 SER B O 1
ATOM 4415 N N . TRP B 1 207 ? 13.195 -1.974 -19.766 1 98 207 TRP B N 1
ATOM 4416 C CA . TRP B 1 207 ? 11.852 -1.42 -19.719 1 98 207 TRP B CA 1
ATOM 4417 C C . TRP B 1 207 ? 11.203 -1.681 -18.359 1 98 207 TRP B C 1
ATOM 4419 O O . TRP B 1 207 ? 11.469 -2.699 -17.719 1 98 207 TRP B O 1
ATOM 4429 N N . GLY B 1 208 ? 10.344 -0.679 -17.906 1 98.44 208 GLY B N 1
ATOM 4430 C CA . GLY B 1 208 ? 9.406 -0.968 -16.828 1 98.44 208 GLY B CA 1
ATOM 4431 C C . GLY B 1 208 ? 8.156 -1.69 -17.312 1 98.44 208 GLY B C 1
ATOM 4432 O O . GLY B 1 208 ? 8.008 -1.96 -18.5 1 98.44 208 GLY B O 1
ATOM 4433 N N . GLY B 1 209 ? 7.297 -2.051 -16.375 1 98.75 209 GLY B N 1
ATOM 4434 C CA . GLY B 1 209 ? 6.059 -2.736 -16.719 1 98.75 209 GLY B CA 1
ATOM 4435 C C . GLY B 1 209 ? 5.062 -2.775 -15.578 1 98.75 209 GLY B C 1
ATOM 4436 O O . GLY B 1 209 ? 5.363 -2.33 -14.469 1 98.75 209 GLY B O 1
ATOM 4437 N N . VAL B 1 210 ? 3.859 -3.232 -15.898 1 98.88 210 VAL B N 1
ATOM 4438 C CA . VAL B 1 210 ? 2.793 -3.346 -14.914 1 98.88 210 VAL B CA 1
ATOM 4439 C C . VAL B 1 210 ? 2.289 -4.785 -14.859 1 98.88 210 VAL B C 1
ATOM 4441 O O . VAL B 1 210 ? 1.969 -5.379 -15.891 1 98.88 210 VAL B O 1
ATOM 4444 N N . ALA B 1 211 ? 2.295 -5.379 -13.68 1 98.88 211 ALA B N 1
ATOM 4445 C CA . ALA B 1 211 ? 1.649 -6.672 -13.461 1 98.88 211 ALA B CA 1
ATOM 4446 C C . ALA B 1 211 ? 0.232 -6.488 -12.922 1 98.88 211 ALA B C 1
ATOM 4448 O O . ALA B 1 211 ? -0.005 -5.652 -12.047 1 98.88 211 ALA B O 1
ATOM 4449 N N . GLU B 1 212 ? -0.721 -7.168 -13.469 1 98.88 212 GLU B N 1
ATOM 4450 C CA . GLU B 1 212 ? -2.064 -7.27 -12.906 1 98.88 212 GLU B CA 1
ATOM 4451 C C . GLU B 1 212 ? -2.314 -8.656 -12.32 1 98.88 212 GLU B C 1
ATOM 4453 O O . GLU B 1 212 ? -1.923 -9.664 -12.914 1 98.88 212 GLU B O 1
ATOM 4458 N N . VAL B 1 213 ? -2.809 -8.719 -11.156 1 98.88 213 VAL B N 1
ATOM 4459 C CA . VAL B 1 213 ? -3.133 -9.961 -10.469 1 98.88 213 VAL B CA 1
ATOM 4460 C C . VAL B 1 213 ? -4.633 -10.023 -10.188 1 98.88 213 VAL B C 1
ATOM 4462 O O . VAL B 1 213 ? -5.223 -9.047 -9.727 1 98.88 213 VAL B O 1
ATOM 4465 N N . ILE B 1 214 ? -5.262 -11.148 -10.469 1 98.81 214 ILE B N 1
ATOM 4466 C CA . ILE B 1 214 ? -6.695 -11.375 -10.297 1 98.81 214 ILE B CA 1
ATOM 4467 C C . ILE B 1 214 ? -6.926 -12.531 -9.328 1 98.81 214 ILE B C 1
ATOM 4469 O O . ILE B 1 214 ? -6.328 -13.602 -9.477 1 98.81 214 ILE B O 1
ATOM 4473 N N . VAL B 1 215 ? -7.691 -12.336 -8.297 1 98.88 215 VAL B N 1
ATOM 4474 C CA . VAL B 1 215 ? -8.148 -13.398 -7.418 1 98.88 215 VAL B CA 1
ATOM 4475 C C . VAL B 1 215 ? -9.586 -13.789 -7.773 1 98.88 215 VAL B C 1
ATOM 4477 O O . VAL B 1 215 ? -10.492 -12.953 -7.711 1 98.88 215 VAL B O 1
ATOM 4480 N N . MET B 1 216 ? -9.773 -15 -8.102 1 98.12 216 MET B N 1
ATOM 4481 C CA . MET B 1 216 ? -11.094 -15.5 -8.461 1 98.12 216 MET B CA 1
ATOM 4482 C C . MET B 1 216 ? -11.742 -16.219 -7.281 1 98.12 216 MET B C 1
ATOM 4484 O O . MET B 1 216 ? -11.07 -16.953 -6.555 1 98.12 216 MET B O 1
ATOM 4488 N N . ASN B 1 217 ? -12.984 -15.945 -7.086 1 97.56 217 ASN B N 1
ATOM 4489 C CA . ASN B 1 217 ? -13.828 -16.578 -6.07 1 97.56 217 ASN B CA 1
ATOM 4490 C C . ASN B 1 217 ? -13.305 -16.312 -4.664 1 97.56 217 ASN B C 1
ATOM 4492 O O . ASN B 1 217 ? -13.172 -17.234 -3.859 1 97.56 217 ASN B O 1
ATOM 4496 N N . PRO B 1 218 ? -12.938 -15.109 -4.414 1 98.62 218 PRO B N 1
ATOM 4497 C CA . PRO B 1 218 ? -12.602 -14.82 -3.018 1 98.62 218 PRO B CA 1
ATOM 4498 C C . PRO B 1 218 ? -13.812 -14.906 -2.09 1 98.62 218 PRO B C 1
ATOM 4500 O O . PRO B 1 218 ? -14.914 -14.508 -2.469 1 98.62 218 PRO B O 1
ATOM 4503 N N . PRO B 1 219 ? -13.562 -15.469 -0.88 1 98.38 219 PRO B N 1
ATOM 4504 C CA . PRO B 1 219 ? -14.664 -15.359 0.076 1 98.38 219 PRO B CA 1
ATOM 4505 C C . PRO B 1 219 ? -15.078 -13.922 0.344 1 98.38 219 PRO B C 1
ATOM 4507 O O . PRO B 1 219 ? -14.227 -13.031 0.428 1 98.38 219 PRO B O 1
ATOM 4510 N N . PRO B 1 220 ? -16.422 -13.641 0.371 1 97.56 220 PRO B N 1
ATOM 4511 C CA . PRO B 1 220 ? -16.812 -12.32 0.869 1 97.56 220 PRO B CA 1
ATOM 4512 C C . PRO B 1 220 ? -16.406 -12.094 2.324 1 97.56 220 PRO B C 1
ATOM 4514 O O . PRO B 1 220 ? -16.344 -13.039 3.107 1 97.56 220 PRO B O 1
ATOM 4517 N N . GLY B 1 221 ? -16.078 -10.922 2.654 1 97.5 221 GLY B N 1
ATOM 4518 C CA . GLY B 1 221 ? -15.875 -10.57 4.051 1 97.5 221 GLY B CA 1
ATOM 4519 C C . GLY B 1 221 ? -14.406 -10.539 4.438 1 97.5 221 GLY B C 1
ATOM 4520 O O . GLY B 1 221 ? -14.07 -10.367 5.613 1 97.5 221 GLY B O 1
ATOM 4521 N N . LEU B 1 222 ? -13.508 -10.75 3.471 1 98.56 222 LEU B N 1
ATOM 4522 C CA . LEU B 1 222 ? -12.086 -10.617 3.764 1 98.56 222 LEU B CA 1
ATOM 4523 C C . LEU B 1 222 ? -11.688 -9.156 3.879 1 98.56 222 LEU B C 1
ATOM 4525 O O . LEU B 1 222 ? -12.062 -8.336 3.033 1 98.56 222 LEU B O 1
ATOM 4529 N N . GLY B 1 223 ? -10.82 -8.797 4.879 1 98.12 223 GLY B N 1
ATOM 4530 C CA . GLY B 1 223 ? -10.414 -7.43 5.152 1 98.12 223 GLY B CA 1
ATOM 4531 C C . GLY B 1 223 ? -11.008 -6.871 6.43 1 98.12 223 GLY B C 1
ATOM 4532 O O . GLY B 1 223 ? -11.797 -7.539 7.098 1 98.12 223 GLY B O 1
ATOM 4533 N N . GLU B 1 224 ? -10.602 -5.641 6.766 1 97.81 224 GLU B N 1
ATOM 4534 C CA . GLU B 1 224 ? -11.055 -4.93 7.957 1 97.81 224 GLU B CA 1
ATOM 4535 C C . GLU B 1 224 ? -11.438 -3.49 7.633 1 97.81 224 GLU B C 1
ATOM 4537 O O . GLU B 1 224 ? -11.023 -2.945 6.609 1 97.81 224 GLU B O 1
ATOM 4542 N N . PRO B 1 225 ? -12.195 -2.891 8.422 1 95.94 225 PRO B N 1
ATOM 4543 C CA . PRO B 1 225 ? -12.773 -1.597 8.055 1 95.94 225 PRO B CA 1
ATOM 4544 C C . PRO B 1 225 ? -11.773 -0.45 8.156 1 95.94 225 PRO B C 1
ATOM 4546 O O . PRO B 1 225 ? -11.969 0.601 7.539 1 95.94 225 PRO B O 1
ATOM 4549 N N . VAL B 1 226 ? -10.664 -0.62 8.938 1 97.44 226 VAL B N 1
ATOM 4550 C CA . VAL B 1 226 ? -9.844 0.545 9.258 1 97.44 226 VAL B CA 1
ATOM 4551 C C . VAL B 1 226 ? -8.445 0.369 8.672 1 97.44 226 VAL B C 1
ATOM 4553 O O . VAL B 1 226 ? -8.25 0.486 7.465 1 97.44 226 VAL B O 1
ATOM 4556 N N . PHE B 1 227 ? -7.461 -0.132 9.461 1 98.62 227 PHE B N 1
ATOM 4557 C CA . PHE B 1 227 ? -6.086 -0.082 8.977 1 98.62 227 PHE B CA 1
ATOM 4558 C C . PHE B 1 227 ? -5.746 -1.34 8.188 1 98.62 227 PHE B C 1
ATOM 4560 O O . PHE B 1 227 ? -4.836 -1.328 7.352 1 98.62 227 PHE B O 1
ATOM 4567 N N . ASP B 1 228 ? -6.402 -2.465 8.453 1 98.44 228 ASP B N 1
ATOM 4568 C CA . ASP B 1 228 ? -6.133 -3.715 7.75 1 98.44 228 ASP B CA 1
ATOM 4569 C C . ASP B 1 228 ? -7.156 -3.955 6.641 1 98.44 228 ASP B C 1
ATOM 4571 O O . ASP B 1 228 ? -7.547 -5.098 6.387 1 98.44 228 ASP B O 1
ATOM 4575 N N . LYS B 1 229 ? -7.695 -2.801 6.105 1 98.69 229 LYS B N 1
ATOM 4576 C CA . LYS B 1 229 ? -8.414 -3.027 4.855 1 98.69 229 LYS B CA 1
ATOM 4577 C C . LYS B 1 229 ? -7.652 -3.986 3.945 1 98.69 229 LYS B C 1
ATOM 4579 O O . LYS B 1 229 ? -6.422 -3.93 3.869 1 98.69 229 LYS B O 1
ATOM 4584 N N . LEU B 1 230 ? -8.383 -4.871 3.264 1 98.81 230 LEU B N 1
ATOM 4585 C CA . LEU B 1 230 ? -7.734 -5.82 2.365 1 98.81 230 LEU B CA 1
ATOM 4586 C C . LEU B 1 230 ? -6.855 -5.102 1.35 1 98.81 230 LEU B C 1
ATOM 4588 O O . LEU B 1 230 ? -5.719 -5.508 1.105 1 98.81 230 LEU B O 1
ATOM 4592 N N . LYS B 1 231 ? -7.336 -4.004 0.769 1 98.81 231 LYS B N 1
ATOM 4593 C CA . LYS B 1 231 ? -6.566 -3.242 -0.212 1 98.81 231 LYS B CA 1
ATOM 4594 C C . LYS B 1 231 ? -5.312 -2.646 0.417 1 98.81 231 LYS B C 1
ATOM 4596 O O . LYS B 1 231 ? -4.277 -2.533 -0.242 1 98.81 231 LYS B O 1
ATOM 4601 N N . ALA B 1 232 ? -5.359 -2.258 1.686 1 98.88 232 ALA B N 1
ATOM 4602 C CA . ALA B 1 232 ? -4.191 -1.701 2.365 1 98.88 232 ALA B CA 1
ATOM 4603 C C . ALA B 1 232 ? -3.115 -2.764 2.566 1 98.88 232 ALA B C 1
ATOM 4605 O O . ALA B 1 232 ? -1.934 -2.516 2.312 1 98.88 232 ALA B O 1
ATOM 4606 N N . ASP B 1 233 ? -3.537 -3.928 3.01 1 98.88 233 ASP B N 1
ATOM 4607 C CA . ASP B 1 233 ? -2.588 -5.02 3.203 1 98.88 233 ASP B CA 1
ATOM 4608 C C . ASP B 1 233 ? -2.016 -5.492 1.87 1 98.88 233 ASP B C 1
ATOM 4610 O O . ASP B 1 233 ? -0.835 -5.84 1.783 1 98.88 233 ASP B O 1
ATOM 4614 N N . LEU B 1 234 ? -2.852 -5.539 0.854 1 98.94 234 LEU B N 1
ATOM 4615 C CA . LEU B 1 234 ? -2.363 -5.879 -0.478 1 98.94 234 LEU B CA 1
ATOM 4616 C C . LEU B 1 234 ? -1.354 -4.844 -0.966 1 98.94 234 LEU B C 1
ATOM 4618 O O . LEU B 1 234 ? -0.334 -5.199 -1.56 1 98.94 234 LEU B O 1
ATOM 4622 N N . ALA B 1 235 ? -1.631 -3.586 -0.723 1 98.94 235 ALA B N 1
ATOM 4623 C CA . ALA B 1 235 ? -0.718 -2.518 -1.121 1 98.94 235 ALA B CA 1
ATOM 4624 C C . ALA B 1 235 ? 0.647 -2.688 -0.461 1 98.94 235 ALA B C 1
ATOM 4626 O O . ALA B 1 235 ? 1.682 -2.584 -1.124 1 98.94 235 ALA B O 1
ATOM 4627 N N . LYS B 1 236 ? 0.646 -2.939 0.823 1 98.88 236 LYS B N 1
ATOM 4628 C CA . LYS B 1 236 ? 1.911 -3.15 1.521 1 98.88 236 LYS B CA 1
ATOM 4629 C C . LYS B 1 236 ? 2.686 -4.316 0.913 1 98.88 236 LYS B C 1
ATOM 4631 O O . LYS B 1 236 ? 3.885 -4.199 0.645 1 98.88 236 LYS B O 1
ATOM 4636 N N . ALA B 1 237 ? 1.99 -5.402 0.73 1 98.94 237 ALA B N 1
ATOM 4637 C CA . ALA B 1 237 ? 2.627 -6.609 0.215 1 98.94 237 ALA B CA 1
ATOM 4638 C C . ALA B 1 237 ? 3.26 -6.355 -1.151 1 98.94 237 ALA B C 1
ATOM 4640 O O . ALA B 1 237 ? 4.422 -6.703 -1.379 1 98.94 237 ALA B O 1
ATOM 4641 N N . LEU B 1 238 ? 2.539 -5.742 -2.021 1 98.94 238 LEU B N 1
ATOM 4642 C CA . LEU B 1 238 ? 3.002 -5.562 -3.393 1 98.94 238 LEU B CA 1
ATOM 4643 C C . LEU B 1 238 ? 4.078 -4.484 -3.465 1 98.94 238 LEU B C 1
ATOM 4645 O O . LEU B 1 238 ? 5.059 -4.629 -4.199 1 98.94 238 LEU B O 1
ATOM 4649 N N . MET B 1 239 ? 3.967 -3.418 -2.67 1 98.88 239 MET B N 1
ATOM 4650 C CA . MET B 1 239 ? 4.945 -2.336 -2.697 1 98.88 239 MET B CA 1
ATOM 4651 C C . MET B 1 239 ? 6.234 -2.748 -1.989 1 98.88 239 MET B C 1
ATOM 4653 O O . MET B 1 239 ? 7.258 -2.072 -2.109 1 98.88 239 MET B O 1
ATOM 4657 N N . SER B 1 240 ? 6.176 -3.846 -1.273 1 98.81 240 SER B N 1
ATOM 4658 C CA . SER B 1 240 ? 7.387 -4.363 -0.643 1 98.81 240 SER B CA 1
ATOM 4659 C C . SER B 1 240 ? 8.258 -5.105 -1.648 1 98.81 240 SER B C 1
ATOM 4661 O O . SER B 1 240 ? 9.422 -5.402 -1.37 1 98.81 240 SER B O 1
ATOM 4663 N N . ILE B 1 241 ? 7.73 -5.422 -2.818 1 98.75 241 ILE B N 1
ATOM 4664 C CA . ILE B 1 241 ? 8.508 -6.117 -3.842 1 98.75 241 ILE B CA 1
ATOM 4665 C C . ILE B 1 241 ? 9.578 -5.188 -4.398 1 98.75 241 ILE B C 1
ATOM 4667 O O . ILE B 1 241 ? 9.312 -4.012 -4.66 1 98.75 241 ILE B O 1
ATOM 4671 N N . PRO B 1 242 ? 10.828 -5.695 -4.598 1 97.38 242 PRO B N 1
ATOM 4672 C CA . PRO B 1 242 ? 11.844 -4.852 -5.223 1 97.38 242 PRO B CA 1
ATOM 4673 C C . PRO B 1 242 ? 11.391 -4.254 -6.551 1 97.38 242 PRO B C 1
ATOM 4675 O O . PRO B 1 242 ? 10.727 -4.934 -7.34 1 97.38 242 PRO B O 1
ATOM 4678 N N . ALA B 1 243 ? 11.664 -3.004 -6.773 1 97.75 243 ALA B N 1
ATOM 4679 C CA . ALA B 1 243 ? 11.445 -2.283 -8.023 1 97.75 243 ALA B CA 1
ATOM 4680 C C . ALA B 1 243 ? 10 -1.807 -8.133 1 97.75 243 ALA B C 1
ATOM 4682 O O . ALA B 1 243 ? 9.641 -1.111 -9.086 1 97.75 243 ALA B O 1
ATOM 4683 N N . ALA B 1 244 ? 9.078 -2.174 -7.203 1 98.81 244 ALA B N 1
ATOM 4684 C CA . ALA B 1 244 ? 7.699 -1.689 -7.254 1 98.81 244 ALA B CA 1
ATOM 4685 C C . ALA B 1 244 ? 7.637 -0.185 -7.008 1 98.81 244 ALA B C 1
ATOM 4687 O O . ALA B 1 244 ? 8.312 0.334 -6.117 1 98.81 244 ALA B O 1
ATOM 4688 N N . MET B 1 245 ? 6.742 0.527 -7.793 1 98.62 245 MET B N 1
ATOM 4689 C CA . MET B 1 245 ? 6.676 1.982 -7.691 1 98.62 245 MET B CA 1
ATOM 4690 C C . MET B 1 245 ? 5.234 2.451 -7.543 1 98.62 245 MET B C 1
ATOM 4692 O O . MET B 1 245 ? 4.984 3.611 -7.207 1 98.62 245 MET B O 1
ATOM 4696 N N . GLY B 1 246 ? 4.281 1.606 -7.77 1 98.88 246 GLY B N 1
ATOM 4697 C CA . GLY B 1 246 ? 2.881 1.993 -7.703 1 98.88 246 GLY B CA 1
ATOM 4698 C C . GLY B 1 246 ? 1.946 0.819 -7.477 1 98.88 246 GLY B C 1
ATOM 4699 O O . GLY B 1 246 ? 2.283 -0.321 -7.801 1 98.88 246 GLY B O 1
ATOM 4700 N N . PHE B 1 247 ? 0.779 1.048 -6.914 1 98.94 247 PHE B N 1
ATOM 4701 C CA . PHE B 1 247 ? -0.262 0.07 -6.621 1 98.94 247 PHE B CA 1
ATOM 4702 C C . PHE B 1 247 ? -1.638 0.621 -6.977 1 98.94 247 PHE B C 1
ATOM 4704 O O . PHE B 1 247 ? -1.913 1.804 -6.762 1 98.94 247 PHE B O 1
ATOM 4711 N N . GLU B 1 248 ? -2.516 -0.33 -7.52 1 98.75 248 GLU B N 1
ATOM 4712 C CA . GLU B 1 248 ? -3.898 0.024 -7.828 1 98.75 248 GLU B CA 1
ATOM 4713 C C . GLU B 1 248 ? -4.848 -1.12 -7.488 1 98.75 248 GLU B C 1
ATOM 4715 O O . GLU B 1 248 ? -4.48 -2.291 -7.586 1 98.75 248 GLU B O 1
ATOM 4720 N N . VAL B 1 249 ? -6.016 -0.708 -7.117 1 98.75 249 VAL B N 1
ATOM 4721 C CA . VAL B 1 249 ? -7.121 -1.655 -7 1 98.75 249 VAL B CA 1
ATOM 4722 C C . VAL B 1 249 ? -8.266 -1.229 -7.918 1 98.75 249 VAL B C 1
ATOM 4724 O O . VAL B 1 249 ? -8.578 -0.04 -8.023 1 98.75 249 VAL B O 1
ATOM 4727 N N . GLY B 1 250 ? -8.891 -2.141 -8.641 1 98.19 250 GLY B N 1
ATOM 4728 C CA . GLY B 1 250 ? -9.977 -1.807 -9.555 1 98.19 250 GLY B CA 1
ATOM 4729 C C . GLY B 1 250 ? -9.586 -0.769 -10.586 1 98.19 250 GLY B C 1
ATOM 4730 O O . GLY B 1 250 ? -8.594 -0.938 -11.297 1 98.19 250 GLY B O 1
ATOM 4731 N N . GLN B 1 251 ? -10.273 0.382 -10.57 1 98 251 GLN B N 1
ATOM 4732 C CA . GLN B 1 251 ? -10.016 1.435 -11.547 1 98 251 GLN B CA 1
ATOM 4733 C C . GLN B 1 251 ? -8.773 2.24 -11.172 1 98 251 GLN B C 1
ATOM 4735 O O . GLN B 1 251 ? -8.242 2.99 -11.992 1 98 251 GLN B O 1
ATOM 4740 N N . GLY B 1 252 ? -8.328 2.062 -9.961 1 98.12 252 GLY B N 1
ATOM 4741 C CA . GLY B 1 252 ? -7.078 2.691 -9.555 1 98.12 252 GLY B CA 1
ATOM 4742 C C . GLY B 1 252 ? -7.074 4.195 -9.75 1 98.12 252 GLY B C 1
ATOM 4743 O O . GLY B 1 252 ? -8.016 4.883 -9.352 1 98.12 252 GLY B O 1
ATOM 4744 N N . PHE B 1 253 ? -6.051 4.727 -10.336 1 98.5 253 PHE B N 1
ATOM 4745 C CA . PHE B 1 253 ? -5.871 6.156 -10.562 1 98.5 253 PHE B CA 1
ATOM 4746 C C . PHE B 1 253 ? -6.895 6.68 -11.562 1 98.5 253 PHE B C 1
ATOM 4748 O O . PHE B 1 253 ? -7.246 7.859 -11.539 1 98.5 253 PHE B O 1
ATOM 4755 N N . ALA B 1 254 ? -7.41 5.805 -12.438 1 98.12 254 ALA B N 1
ATOM 4756 C CA . ALA B 1 254 ? -8.453 6.23 -13.367 1 98.12 254 ALA B CA 1
ATOM 4757 C C . ALA B 1 254 ? -9.703 6.691 -12.617 1 98.12 254 ALA B C 1
ATOM 4759 O O . ALA B 1 254 ? -10.43 7.566 -13.086 1 98.12 254 ALA B O 1
ATOM 4760 N N . ALA B 1 255 ? -9.961 6.125 -11.438 1 98.25 255 ALA B N 1
ATOM 4761 C CA . ALA B 1 255 ? -11.117 6.496 -10.625 1 98.25 255 ALA B CA 1
ATOM 4762 C C . ALA B 1 255 ? -11.031 7.953 -10.18 1 98.25 255 ALA B C 1
ATOM 4764 O O . ALA B 1 255 ? -12.055 8.586 -9.906 1 98.25 255 ALA B O 1
ATOM 4765 N N . ALA B 1 256 ? -9.828 8.508 -10.086 1 98.38 256 ALA B N 1
ATOM 4766 C CA . ALA B 1 256 ? -9.633 9.883 -9.641 1 98.38 256 ALA B CA 1
ATOM 4767 C C . ALA B 1 256 ? -10.031 10.875 -10.727 1 98.38 256 ALA B C 1
ATOM 4769 O O . ALA B 1 256 ? -10.133 12.078 -10.469 1 98.38 256 ALA B O 1
ATOM 4770 N N . ARG B 1 257 ? -10.32 10.391 -11.953 1 98.31 257 ARG B N 1
ATOM 4771 C CA . ARG B 1 257 ? -10.523 11.281 -13.086 1 98.31 257 ARG B CA 1
ATOM 4772 C C . ARG B 1 257 ? -11.977 11.258 -13.547 1 98.31 257 ARG B C 1
ATOM 4774 O O . ARG B 1 257 ? -12.328 11.898 -14.539 1 98.31 257 ARG B O 1
ATOM 4781 N N . VAL B 1 258 ? -12.797 10.523 -12.867 1 97.88 258 VAL B N 1
ATOM 4782 C CA . VAL B 1 258 ? -14.164 10.352 -13.344 1 97.88 258 VAL B CA 1
ATOM 4783 C C . VAL B 1 258 ? -15.148 10.867 -12.297 1 97.88 258 VAL B C 1
ATOM 4785 O O . VAL B 1 258 ? -14.758 11.18 -11.172 1 97.88 258 VAL B O 1
ATOM 4788 N N . ARG B 1 259 ? -16.438 10.938 -12.695 1 97.62 259 ARG B N 1
ATOM 4789 C CA . ARG B 1 259 ? -17.516 11.375 -11.828 1 97.62 259 ARG B CA 1
ATOM 4790 C C . ARG B 1 259 ? -18.031 10.219 -10.977 1 97.62 259 ARG B C 1
ATOM 4792 O O . ARG B 1 259 ? -17.844 9.047 -11.32 1 97.62 259 ARG B O 1
ATOM 4799 N N . GLY B 1 260 ? -18.688 10.625 -9.867 1 96.62 260 GLY B N 1
ATOM 4800 C CA . GLY B 1 260 ? -19.297 9.633 -9 1 96.62 260 GLY B CA 1
ATOM 4801 C C . GLY B 1 260 ? -20.312 8.758 -9.727 1 96.62 260 GLY B C 1
ATOM 4802 O O . GLY B 1 260 ? -20.359 7.547 -9.508 1 96.62 260 GLY B O 1
ATOM 4803 N N . SER B 1 261 ? -21.047 9.336 -10.609 1 95.81 261 SER B N 1
ATOM 4804 C CA . SER B 1 261 ? -22.078 8.617 -11.359 1 95.81 261 SER B CA 1
ATOM 4805 C C . SER B 1 261 ? -21.453 7.605 -12.32 1 95.81 261 SER B C 1
ATOM 4807 O O . SER B 1 261 ? -22.094 6.621 -12.688 1 95.81 261 SER B O 1
ATOM 4809 N N . GLU B 1 262 ? -20.219 7.832 -12.68 1 95.94 262 GLU B N 1
ATOM 4810 C CA . GLU B 1 262 ? -19.516 6.961 -13.617 1 95.94 262 GLU B CA 1
ATOM 4811 C C . GLU B 1 262 ? -18.797 5.832 -12.891 1 95.94 262 GLU B C 1
ATOM 4813 O O . GLU B 1 262 ? -18.609 4.746 -13.445 1 95.94 262 GLU B O 1
ATOM 4818 N N . HIS B 1 263 ? -18.344 6.059 -11.711 1 95.88 263 HIS B N 1
ATOM 4819 C CA . HIS B 1 263 ? -17.531 5.105 -10.969 1 95.88 263 HIS B CA 1
ATOM 4820 C C . HIS B 1 263 ? -18.391 4.102 -10.211 1 95.88 263 HIS B C 1
ATOM 4822 O O . HIS B 1 263 ? -17.938 3.004 -9.883 1 95.88 263 HIS B O 1
ATOM 4828 N N . LYS B 1 264 ? -19.547 4.332 -10.008 1 91.81 264 LYS B N 1
ATOM 4829 C CA . LYS B 1 264 ? -20.391 3.553 -9.117 1 91.81 264 LYS B CA 1
ATOM 4830 C C . LYS B 1 264 ? -20.656 2.16 -9.688 1 91.81 264 LYS B C 1
ATOM 4832 O O . LYS B 1 264 ? -20.969 2.014 -10.875 1 91.81 264 LYS B O 1
ATOM 4837 N N . ASP B 1 265 ? -20.516 1.164 -8.805 1 96.88 265 ASP B N 1
ATOM 4838 C CA . ASP B 1 265 ? -20.922 -0.211 -9.086 1 96.88 265 ASP B CA 1
ATOM 4839 C C . ASP B 1 265 ? -22.297 -0.51 -8.5 1 96.88 265 ASP B C 1
ATOM 4841 O O . ASP B 1 265 ? -22.422 -0.773 -7.297 1 96.88 265 ASP B O 1
ATOM 4845 N N . ASN B 1 266 ? -23.281 -0.557 -9.328 1 97.38 266 ASN B N 1
ATOM 4846 C CA . ASN B 1 266 ? -24.594 -0.917 -8.82 1 97.38 266 ASN B CA 1
ATOM 4847 C C . ASN B 1 266 ? -24.594 -2.307 -8.195 1 97.38 266 ASN B C 1
ATOM 4849 O O . ASN B 1 266 ? -23.781 -3.158 -8.555 1 97.38 266 ASN B O 1
ATOM 4853 N N . ILE B 1 267 ? -25.422 -2.455 -7.207 1 97.56 267 ILE B N 1
ATOM 4854 C CA . ILE B 1 267 ? -25.562 -3.748 -6.547 1 97.56 267 ILE B CA 1
ATOM 4855 C C . ILE B 1 267 ? -26.75 -4.5 -7.141 1 97.56 267 ILE B C 1
ATOM 4857 O O . ILE B 1 267 ? -27.844 -3.953 -7.254 1 97.56 267 ILE B O 1
ATOM 4861 N N . VAL B 1 268 ? -26.562 -5.688 -7.527 1 97.31 268 VAL B N 1
ATOM 4862 C CA . VAL B 1 268 ? -27.578 -6.492 -8.188 1 97.31 268 VAL B CA 1
ATOM 4863 C C . VAL B 1 268 ? -27.578 -7.906 -7.617 1 97.31 268 VAL B C 1
ATOM 4865 O O . VAL B 1 268 ? -26.609 -8.32 -6.965 1 97.31 268 VAL B O 1
ATOM 4868 N N . MET B 1 269 ? -28.688 -8.617 -7.863 1 95.31 269 MET B N 1
ATOM 4869 C CA . MET B 1 269 ? -28.719 -10.031 -7.496 1 95.31 269 MET B CA 1
ATOM 4870 C C . MET B 1 269 ? -28.172 -10.906 -8.617 1 95.31 269 MET B C 1
ATOM 4872 O O . MET B 1 269 ? -28.578 -10.766 -9.773 1 95.31 269 MET B O 1
ATOM 4876 N N . ARG B 1 270 ? -27.188 -11.648 -8.234 1 86.88 270 ARG B N 1
ATOM 4877 C CA . ARG B 1 270 ? -26.609 -12.625 -9.148 1 86.88 270 ARG B CA 1
ATOM 4878 C C . ARG B 1 270 ? -26.516 -14 -8.5 1 86.88 270 ARG B C 1
ATOM 4880 O O . ARG B 1 270 ? -25.812 -14.164 -7.492 1 86.88 270 ARG B O 1
ATOM 4887 N N . GLY B 1 271 ? -27.094 -14.977 -9.141 1 84.75 271 GLY B N 1
ATOM 4888 C CA . GLY B 1 271 ? -27.047 -16.328 -8.594 1 84.75 271 GLY B CA 1
ATOM 4889 C C . GLY B 1 271 ? -27.594 -16.422 -7.184 1 84.75 271 GLY B C 1
ATOM 4890 O O . GLY B 1 271 ? -27.016 -17.094 -6.332 1 84.75 271 GLY B O 1
ATOM 4891 N N . GLY B 1 272 ? -28.516 -15.539 -6.887 1 87.69 272 GLY B N 1
ATOM 4892 C CA . GLY B 1 272 ? -29.172 -15.609 -5.59 1 87.69 272 GLY B CA 1
ATOM 4893 C C . GLY B 1 272 ? -28.453 -14.812 -4.516 1 87.69 272 GLY B C 1
ATOM 4894 O O . GLY B 1 272 ? -28.875 -14.797 -3.361 1 87.69 272 GLY B O 1
ATOM 4895 N N . ARG B 1 273 ? -27.344 -14.258 -4.828 1 91.62 273 ARG B N 1
ATOM 4896 C CA . ARG B 1 273 ? -26.625 -13.453 -3.854 1 91.62 273 ARG B CA 1
ATOM 4897 C C . ARG B 1 273 ? -26.391 -12.039 -4.379 1 91.62 273 ARG B C 1
ATOM 4899 O O . ARG B 1 273 ? -26.281 -11.828 -5.59 1 91.62 273 ARG B O 1
ATOM 4906 N N . PRO B 1 274 ? -26.312 -11.094 -3.471 1 95.44 274 PRO B N 1
ATOM 4907 C CA . PRO B 1 274 ? -25.984 -9.742 -3.922 1 95.44 274 PRO B CA 1
ATOM 4908 C C . PRO B 1 274 ? -24.547 -9.609 -4.395 1 95.44 274 PRO B C 1
ATOM 4910 O O . PRO B 1 274 ? -23.641 -10.219 -3.809 1 95.44 274 PRO B O 1
ATOM 4913 N N . GLY B 1 275 ? -24.328 -8.914 -5.434 1 95.25 275 GLY B N 1
ATOM 4914 C CA . GLY B 1 275 ? -23.016 -8.633 -6.004 1 95.25 275 GLY B CA 1
ATOM 4915 C C . GLY B 1 275 ? -22.969 -7.316 -6.758 1 95.25 275 GLY B C 1
ATOM 4916 O O . GLY B 1 275 ? -23.891 -6.512 -6.672 1 95.25 275 GLY B O 1
ATOM 4917 N N . LEU B 1 276 ? -21.906 -7.086 -7.414 1 97.31 276 LEU B N 1
ATOM 4918 C CA . LEU B 1 276 ? -21.703 -5.828 -8.125 1 97.31 276 LEU B CA 1
ATOM 4919 C C . LEU B 1 276 ? -21.984 -5.996 -9.617 1 97.31 276 LEU B C 1
ATOM 4921 O O . LEU B 1 276 ? -21.547 -6.977 -10.227 1 97.31 276 LEU B O 1
ATOM 4925 N N . GLU B 1 277 ? -22.734 -5.055 -10.172 1 96.69 277 GLU B N 1
ATOM 4926 C CA . GLU B 1 277 ? -23.031 -5.066 -11.602 1 96.69 277 GLU B CA 1
ATOM 4927 C C . GLU B 1 277 ? -21.766 -4.898 -12.438 1 96.69 277 GLU B C 1
ATOM 4929 O O . GLU B 1 277 ? -21.609 -5.535 -13.477 1 96.69 277 GLU B O 1
ATOM 4934 N N . THR B 1 278 ? -21 -3.961 -12.07 1 96.75 278 THR B N 1
ATOM 4935 C CA . THR B 1 278 ? -19.641 -3.746 -12.578 1 96.75 278 THR B CA 1
ATOM 4936 C C . THR B 1 278 ? -18.609 -3.92 -11.461 1 96.75 278 THR B C 1
ATOM 4938 O O . THR B 1 278 ? -18.984 -4.176 -10.312 1 96.75 278 THR B O 1
ATOM 4941 N N . ASN B 1 279 ? -17.375 -3.92 -11.727 1 97.31 279 ASN B N 1
ATOM 4942 C CA . ASN B 1 279 ? -16.344 -4.152 -10.719 1 97.31 279 ASN B CA 1
ATOM 4943 C C . ASN B 1 279 ? -15.234 -3.104 -10.797 1 97.31 279 ASN B C 1
ATOM 4945 O O . ASN B 1 279 ? -14.055 -3.443 -10.859 1 97.31 279 ASN B O 1
ATOM 4949 N N . ARG B 1 280 ? -15.688 -1.872 -10.812 1 97.88 280 ARG B N 1
ATOM 4950 C CA . ARG B 1 280 ? -14.742 -0.763 -10.828 1 97.88 280 ARG B CA 1
ATOM 4951 C C . ARG B 1 280 ? -14 -0.653 -9.5 1 97.88 280 ARG B C 1
ATOM 4953 O O . ARG B 1 280 ? -12.898 -0.111 -9.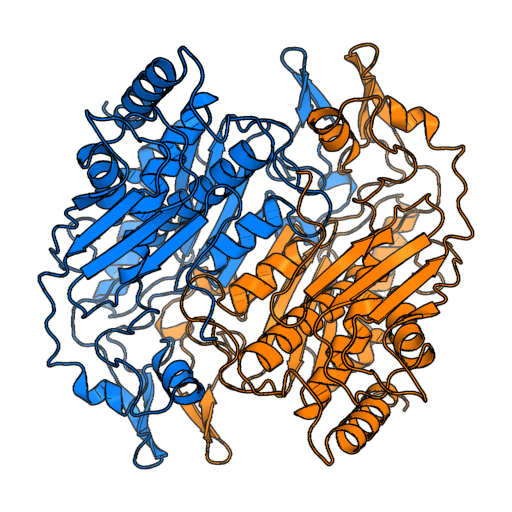445 1 97.88 280 ARG B O 1
ATOM 4960 N N . ALA B 1 281 ? -14.562 -1.237 -8.453 1 97.75 281 ALA B N 1
ATOM 4961 C CA . ALA B 1 281 ? -13.992 -1.193 -7.105 1 97.75 281 ALA B CA 1
ATOM 4962 C C . ALA B 1 281 ? -12.922 -2.266 -6.934 1 97.75 281 ALA B C 1
ATOM 4964 O O . ALA B 1 281 ? -12.148 -2.23 -5.969 1 97.75 281 ALA B O 1
ATOM 4965 N N . GLY B 1 282 ? -12.812 -3.174 -7.789 1 98.31 282 GLY B N 1
ATOM 4966 C CA . GLY B 1 282 ? -11.789 -4.203 -7.719 1 98.31 282 GLY B CA 1
ATOM 4967 C C . GLY B 1 282 ? -12.102 -5.285 -6.699 1 98.31 282 GLY B C 1
ATOM 4968 O O . GLY B 1 282 ? -11.195 -5.805 -6.043 1 98.31 282 GLY B O 1
ATOM 4969 N N . GLY B 1 283 ? -13.383 -5.535 -6.48 1 98.44 283 GLY B N 1
ATOM 4970 C CA . GLY B 1 283 ? -13.828 -6.68 -5.703 1 98.44 283 GLY B CA 1
ATOM 4971 C C . GLY B 1 283 ? -14.008 -6.363 -4.23 1 98.44 283 GLY B C 1
ATOM 4972 O O . GLY B 1 283 ? -14.312 -7.254 -3.432 1 98.44 283 GLY B O 1
ATOM 4973 N N . MET B 1 284 ? -13.836 -5.094 -3.855 1 98.31 284 MET B N 1
ATOM 4974 C CA . MET B 1 284 ? -13.906 -4.734 -2.441 1 98.31 284 MET B CA 1
ATOM 4975 C C . MET B 1 284 ? -14.742 -3.477 -2.238 1 98.31 284 MET B C 1
ATOM 4977 O O . MET B 1 284 ? -14.688 -2.549 -3.047 1 98.31 284 MET B O 1
ATOM 4981 N N . LEU B 1 285 ? -15.508 -3.441 -1.228 1 97.75 285 LEU B N 1
ATOM 4982 C CA . LEU B 1 285 ? -16.203 -2.256 -0.736 1 97.75 285 LEU B CA 1
ATOM 4983 C C . LEU B 1 285 ? -15.758 -1.915 0.683 1 97.75 285 LEU B C 1
ATOM 4985 O O . LEU B 1 285 ? -15.805 -2.766 1.574 1 97.75 285 LEU B O 1
ATOM 4989 N N . GLY B 1 286 ? -15.305 -0.65 0.847 1 96.06 286 GLY B N 1
ATOM 4990 C CA . GLY B 1 286 ? -14.781 -0.281 2.152 1 96.06 286 GLY B CA 1
ATOM 4991 C C . GLY B 1 286 ? -13.555 -1.082 2.549 1 96.06 286 GLY B C 1
ATOM 4992 O O . GLY B 1 286 ? -13.297 -1.278 3.738 1 96.06 286 GLY B O 1
ATOM 4993 N N . GLY B 1 287 ? -12.859 -1.702 1.535 1 97.56 287 GLY B N 1
ATOM 4994 C CA . GLY B 1 287 ? -11.648 -2.473 1.791 1 97.56 287 GLY B CA 1
ATOM 4995 C C . GLY B 1 287 ? -11.938 -3.904 2.207 1 97.56 287 GLY B C 1
ATOM 4996 O O . GLY B 1 287 ? -11.039 -4.609 2.678 1 97.56 287 GLY B O 1
ATOM 4997 N N . ILE B 1 288 ? -13.172 -4.336 2.051 1 98.25 288 ILE B N 1
ATOM 4998 C CA . ILE B 1 288 ? -13.609 -5.684 2.404 1 98.25 288 ILE B CA 1
ATOM 4999 C C . ILE B 1 288 ? -14.172 -6.383 1.17 1 98.25 288 ILE B C 1
ATOM 5001 O O . ILE B 1 288 ? -14.977 -5.809 0.433 1 98.25 288 ILE B O 1
ATOM 5005 N N . SER B 1 289 ? -13.734 -7.621 0.942 1 98.69 289 SER B N 1
ATOM 5006 C CA . SER B 1 289 ? -14.133 -8.344 -0.261 1 98.69 289 SER B CA 1
ATOM 5007 C C . SER B 1 289 ? -15.633 -8.617 -0.269 1 98.69 289 SER B C 1
ATOM 5009 O O . SER B 1 289 ? -16.234 -8.844 0.784 1 98.69 289 SER B O 1
ATOM 5011 N N . VAL B 1 290 ? -16.219 -8.672 -1.484 1 97.81 290 VAL B N 1
ATOM 5012 C CA . VAL B 1 290 ? -17.656 -8.875 -1.577 1 97.81 290 VAL B CA 1
ATOM 5013 C C . VAL B 1 290 ? -17.953 -10.078 -2.467 1 97.81 290 VAL B C 1
ATOM 5015 O O . VAL B 1 290 ? -19.078 -10.242 -2.947 1 97.81 290 VAL B O 1
ATOM 5018 N N . GLY B 1 291 ? -16.938 -10.836 -2.75 1 97.38 291 GLY B N 1
ATOM 5019 C CA . GLY B 1 291 ? -17.125 -12.055 -3.52 1 97.38 291 GLY B CA 1
ATOM 5020 C C . GLY B 1 291 ? -16.828 -11.883 -4.996 1 97.38 291 GLY B C 1
ATOM 5021 O O . GLY B 1 291 ? -16.688 -12.867 -5.727 1 97.38 291 GLY B O 1
ATOM 5022 N N . GLU B 1 292 ? -16.781 -10.625 -5.48 1 97.81 292 GLU B N 1
ATOM 5023 C CA . GLU B 1 292 ? -16.344 -10.328 -6.844 1 97.81 292 GLU B CA 1
ATOM 5024 C C . GLU B 1 292 ? -14.836 -10.516 -6.992 1 97.81 292 GLU B C 1
ATOM 5026 O O . GLU B 1 292 ? -14.094 -10.477 -6.004 1 97.81 292 GLU B O 1
ATOM 5031 N N . PRO B 1 293 ? -14.359 -10.773 -8.242 1 98.56 293 PRO B N 1
ATOM 5032 C CA . PRO B 1 293 ? -12.914 -10.906 -8.43 1 98.56 293 PRO B CA 1
ATOM 5033 C C . PRO B 1 293 ? -12.133 -9.711 -7.883 1 98.56 293 PRO B C 1
ATOM 5035 O O . PRO B 1 293 ? -12.539 -8.562 -8.086 1 98.56 293 PRO B O 1
ATOM 5038 N N . ILE B 1 294 ? -11.117 -10.023 -7.086 1 98.88 294 ILE B N 1
ATOM 5039 C CA . ILE B 1 294 ? -10.195 -8.977 -6.652 1 98.88 294 ILE B CA 1
ATOM 5040 C C . ILE B 1 294 ? -9.18 -8.688 -7.758 1 98.88 294 ILE B C 1
ATOM 5042 O O . ILE B 1 294 ? -8.531 -9.609 -8.266 1 98.88 294 ILE B O 1
ATOM 5046 N N . VAL B 1 295 ? -9.07 -7.441 -8.195 1 98.88 295 VAL B N 1
ATOM 5047 C CA . VAL B 1 295 ? -8.172 -7.047 -9.273 1 98.88 295 VAL B CA 1
ATOM 5048 C C . VAL B 1 295 ? -7.219 -5.953 -8.789 1 98.88 295 VAL B C 1
ATOM 5050 O O . VAL B 1 295 ? -7.66 -4.867 -8.406 1 98.88 295 VAL B O 1
ATOM 5053 N N . VAL B 1 296 ? -5.93 -6.262 -8.789 1 98.88 296 VAL B N 1
ATOM 5054 C CA . VAL B 1 296 ? -4.941 -5.277 -8.352 1 98.88 296 VAL B CA 1
ATOM 5055 C C . VAL B 1 296 ? -3.807 -5.203 -9.375 1 98.88 296 VAL B C 1
ATOM 5057 O O . VAL B 1 296 ? -3.57 -6.156 -10.125 1 98.88 296 VAL B O 1
ATOM 5060 N N . ARG B 1 297 ? -3.152 -4.062 -9.414 1 98.88 297 ARG B N 1
ATOM 5061 C CA . ARG B 1 297 ? -2.008 -3.842 -10.297 1 98.88 297 ARG B CA 1
ATOM 5062 C C . ARG B 1 297 ? -0.821 -3.283 -9.516 1 98.88 297 ARG B C 1
ATOM 5064 O O . ARG B 1 297 ? -1 -2.561 -8.531 1 98.88 297 ARG B O 1
ATOM 5071 N N . VAL B 1 298 ? 0.35 -3.643 -9.938 1 98.94 298 VAL B N 1
ATOM 5072 C CA . VAL B 1 298 ? 1.59 -3.1 -9.391 1 98.94 298 VAL B CA 1
ATOM 5073 C C . VAL B 1 298 ? 2.514 -2.672 -10.531 1 98.94 298 VAL B C 1
ATOM 5075 O O . VAL B 1 298 ? 2.662 -3.391 -11.523 1 98.94 298 VAL B O 1
ATOM 5078 N N . ALA B 1 299 ? 3.049 -1.449 -10.461 1 98.94 299 ALA B N 1
ATOM 5079 C CA . ALA B 1 299 ? 3.982 -0.904 -11.445 1 98.94 299 ALA B CA 1
ATOM 5080 C C . ALA B 1 299 ? 5.43 -1.142 -11.016 1 98.94 299 ALA B C 1
ATOM 5082 O O . ALA B 1 299 ? 5.797 -0.865 -9.867 1 98.94 299 ALA B O 1
ATOM 5083 N N . PHE B 1 300 ? 6.195 -1.647 -11.938 1 98.81 300 PHE B N 1
ATOM 5084 C CA . PHE B 1 300 ? 7.621 -1.859 -11.711 1 98.81 300 PHE B CA 1
ATOM 5085 C C . PHE B 1 300 ? 8.453 -0.889 -12.539 1 98.81 300 PHE B C 1
ATOM 5087 O O . PHE B 1 300 ? 8.203 -0.717 -13.734 1 98.81 300 PHE B O 1
ATOM 5094 N N . LYS B 1 301 ? 9.383 -0.295 -11.891 1 98.5 301 LYS B N 1
ATOM 5095 C CA . LYS B 1 301 ? 10.367 0.486 -12.633 1 98.5 301 LYS B CA 1
ATOM 5096 C C . LYS B 1 301 ? 11.234 -0.415 -13.508 1 98.5 301 LYS B C 1
ATOM 5098 O O . LYS B 1 301 ? 11.305 -1.625 -13.281 1 98.5 301 LYS B O 1
ATOM 5103 N N . PRO B 1 302 ? 11.984 0.193 -14.523 1 98.06 302 PRO B N 1
ATOM 5104 C CA . PRO B 1 302 ? 12.922 -0.611 -15.305 1 98.06 302 PRO B CA 1
ATOM 5105 C C . PRO B 1 302 ? 14.109 -1.104 -14.484 1 98.06 302 PRO B C 1
ATOM 5107 O O . PRO B 1 302 ? 14.398 -0.557 -13.414 1 98.06 302 PRO B O 1
ATOM 5110 N N . THR B 1 303 ? 14.688 -2.158 -14.977 1 95.38 303 THR B N 1
ATOM 5111 C CA . THR B 1 303 ? 15.914 -2.654 -14.367 1 95.38 303 THR B CA 1
ATOM 5112 C C . THR B 1 303 ? 16.953 -1.546 -14.273 1 95.38 303 THR B C 1
ATOM 5114 O O . THR B 1 303 ? 17.219 -0.845 -15.258 1 95.38 303 THR B O 1
ATOM 5117 N N . SER B 1 304 ? 17.531 -1.436 -13.141 1 92.69 304 SER B N 1
ATOM 5118 C CA . SER B 1 304 ? 18.469 -0.343 -12.898 1 92.69 304 SER B CA 1
ATOM 5119 C C . SER B 1 304 ? 19.859 -0.683 -13.43 1 92.69 304 SER B C 1
ATOM 5121 O O . SER B 1 304 ? 20.562 0.193 -13.922 1 92.69 304 SER B O 1
ATOM 5123 N N . SER B 1 305 ? 20.266 -1.897 -13.258 1 88.94 305 SER B N 1
ATOM 5124 C CA . SER B 1 305 ? 21.562 -2.332 -13.758 1 88.94 305 SER B CA 1
ATOM 5125 C C . SER B 1 305 ? 21.516 -2.613 -15.258 1 88.94 305 SER B C 1
ATOM 5127 O O . SER B 1 305 ? 21.062 -3.68 -15.68 1 88.94 305 SER B O 1
ATOM 5129 N N . ILE B 1 306 ? 22 -1.708 -16.016 1 91.88 306 ILE B N 1
ATOM 5130 C CA . ILE B 1 306 ? 22 -1.858 -17.453 1 91.88 306 ILE B CA 1
ATOM 5131 C C . ILE B 1 306 ? 23.391 -1.53 -18.016 1 91.88 306 ILE B C 1
ATOM 5133 O O . ILE B 1 306 ? 24.266 -1.056 -17.281 1 91.88 306 ILE B O 1
ATOM 5137 N N . ARG B 1 307 ? 23.578 -1.804 -19.25 1 92.12 307 ARG B N 1
ATOM 5138 C CA . ARG B 1 307 ? 24.891 -1.618 -19.875 1 92.12 307 ARG B CA 1
ATOM 5139 C C . ARG B 1 307 ? 25.203 -0.137 -20.062 1 92.12 307 ARG B C 1
ATOM 5141 O O . ARG B 1 307 ? 26.359 0.272 -19.984 1 92.12 307 ARG B O 1
ATOM 5148 N N . LYS B 1 308 ? 24.234 0.624 -20.359 1 92.25 308 LYS B N 1
ATOM 5149 C CA . LYS B 1 308 ? 24.438 2.064 -20.469 1 92.25 308 LYS B CA 1
ATOM 5150 C C . LYS B 1 308 ? 24.984 2.639 -19.156 1 92.25 308 LYS B C 1
ATOM 5152 O O . LYS B 1 308 ? 24.438 2.381 -18.078 1 92.25 308 LYS B O 1
ATOM 5157 N N . PRO B 1 309 ? 26.047 3.367 -19.266 1 92 309 PRO B N 1
ATOM 5158 C CA . PRO B 1 309 ? 26.688 3.859 -18.031 1 92 309 PRO B CA 1
ATOM 5159 C C . PRO B 1 309 ? 25.828 4.855 -17.266 1 92 309 PRO B C 1
ATOM 5161 O O . PRO B 1 309 ? 24.953 5.512 -17.859 1 92 309 PRO B O 1
ATOM 5164 N N . SER B 1 310 ? 26.078 4.891 -15.969 1 92.94 310 SER B N 1
ATOM 5165 C CA . SER B 1 310 ? 25.469 5.863 -15.07 1 92.94 310 SER B CA 1
ATOM 5166 C C . SER B 1 310 ? 26.516 6.609 -14.258 1 92.94 310 SER B C 1
ATOM 5168 O O . SER B 1 310 ? 27.609 6.09 -14.016 1 92.94 310 SER B O 1
ATOM 5170 N N . ARG B 1 311 ? 26.156 7.824 -13.938 1 95.94 311 ARG B N 1
ATOM 5171 C CA . ARG B 1 311 ? 27.047 8.602 -13.078 1 95.94 311 ARG B CA 1
ATOM 5172 C C . ARG B 1 311 ? 26.797 8.305 -11.609 1 95.94 311 ARG B C 1
ATOM 5174 O O . ARG B 1 311 ? 25.656 8.07 -11.203 1 95.94 311 ARG B O 1
ATOM 5181 N N . THR B 1 312 ? 27.828 8.258 -10.828 1 96.94 312 THR B N 1
ATOM 5182 C CA . THR B 1 312 ? 27.812 8.047 -9.383 1 96.94 312 THR B CA 1
ATOM 5183 C C . THR B 1 312 ? 29 8.75 -8.727 1 96.94 312 THR B C 1
ATOM 5185 O O . THR B 1 312 ? 29.562 9.688 -9.297 1 96.94 312 THR B O 1
ATOM 5188 N N . VAL B 1 313 ? 29.219 8.422 -7.473 1 96.81 313 VAL B N 1
ATOM 5189 C CA . VAL B 1 313 ? 30.344 9.023 -6.742 1 96.81 313 VAL B CA 1
ATOM 5190 C C . VAL B 1 313 ? 31.156 7.926 -6.07 1 96.81 313 VAL B C 1
ATOM 5192 O O . VAL B 1 313 ? 30.625 6.871 -5.711 1 96.81 313 VAL B O 1
ATOM 5195 N N . ASP B 1 314 ? 32.438 8.148 -6.051 1 95.81 314 ASP B N 1
ATOM 5196 C CA . ASP B 1 314 ? 33.281 7.336 -5.18 1 95.81 314 ASP B CA 1
ATOM 5197 C C . ASP B 1 314 ? 33.156 7.793 -3.729 1 95.81 314 ASP B C 1
ATOM 5199 O O . ASP B 1 314 ? 33.625 8.891 -3.387 1 95.81 314 ASP B O 1
ATOM 5203 N N . LEU B 1 315 ? 32.625 6.969 -2.877 1 94.62 315 LEU B N 1
ATOM 5204 C CA . LEU B 1 315 ? 32.312 7.367 -1.511 1 94.62 315 LEU B CA 1
ATOM 5205 C C . LEU B 1 315 ? 33.594 7.59 -0.695 1 94.62 315 LEU B C 1
ATOM 5207 O O . LEU B 1 315 ? 33.531 8.211 0.368 1 94.62 315 LEU B O 1
ATOM 5211 N N . ARG B 1 316 ? 34.781 7.125 -1.182 1 92.69 316 ARG B N 1
ATOM 5212 C CA . ARG B 1 316 ? 36.062 7.305 -0.481 1 92.69 316 ARG B CA 1
ATOM 5213 C C . ARG B 1 316 ? 36.594 8.719 -0.679 1 92.69 316 ARG B C 1
ATOM 5215 O O . ARG B 1 316 ? 37.188 9.297 0.236 1 92.69 316 ARG B O 1
ATOM 5222 N N . THR B 1 317 ? 36.281 9.203 -1.874 1 94.19 317 THR B N 1
ATOM 5223 C CA . THR B 1 317 ? 36.938 10.453 -2.24 1 94.19 317 THR B CA 1
ATOM 5224 C C . THR B 1 317 ? 35.906 11.57 -2.414 1 94.19 317 THR B C 1
ATOM 5226 O O . THR B 1 317 ? 36.25 12.75 -2.379 1 94.19 317 THR B O 1
ATOM 5229 N N . GLY B 1 318 ? 34.656 11.172 -2.709 1 93.88 318 GLY B N 1
ATOM 5230 C CA . GLY B 1 318 ? 33.625 12.148 -3.012 1 93.88 318 GLY B CA 1
ATOM 5231 C C . GLY B 1 318 ? 33.656 12.609 -4.457 1 93.88 318 GLY B C 1
ATOM 5232 O O . GLY B 1 318 ? 32.844 13.461 -4.855 1 93.88 318 GLY B O 1
ATOM 5233 N N . GLU B 1 319 ? 34.5 12.031 -5.266 1 95.81 319 GLU B N 1
ATOM 5234 C CA . GLU B 1 319 ? 34.656 12.445 -6.656 1 95.81 319 GLU B CA 1
ATOM 5235 C C . GLU B 1 319 ? 33.656 11.75 -7.562 1 95.81 319 GLU B C 1
ATOM 5237 O O . GLU B 1 319 ? 33.25 10.617 -7.293 1 95.81 319 GLU B O 1
ATOM 5242 N N . PRO B 1 320 ? 33.312 12.453 -8.609 1 96.25 320 PRO B N 1
ATOM 5243 C CA . PRO B 1 320 ? 32.406 11.812 -9.586 1 96.25 320 PRO B CA 1
ATOM 5244 C C . PRO B 1 320 ? 33 10.539 -10.172 1 96.25 320 PRO B C 1
ATOM 5246 O O . PRO B 1 320 ? 34.219 10.461 -10.391 1 96.25 320 PRO B O 1
ATOM 5249 N N . ALA B 1 321 ? 32.156 9.586 -10.383 1 95.69 321 ALA B N 1
ATOM 5250 C CA . ALA B 1 321 ? 32.531 8.312 -10.992 1 95.69 321 ALA B CA 1
ATOM 5251 C C . ALA B 1 321 ? 31.453 7.816 -11.93 1 95.69 321 ALA B C 1
ATOM 5253 O O . ALA B 1 321 ? 30.375 8.414 -12.016 1 95.69 321 ALA B O 1
ATOM 5254 N N . GLU B 1 322 ? 31.844 6.832 -12.727 1 93.94 322 GLU B N 1
ATOM 5255 C CA . GLU B 1 322 ? 30.891 6.164 -13.617 1 93.94 322 GLU B CA 1
ATOM 5256 C C . GLU B 1 322 ? 30.844 4.664 -13.344 1 93.94 322 GLU B C 1
ATOM 5258 O O . GLU B 1 322 ? 31.859 4.066 -12.961 1 93.94 322 GLU B O 1
ATOM 5263 N N . ILE B 1 323 ? 29.656 4.105 -13.562 1 89.44 323 ILE B N 1
ATOM 5264 C CA . ILE B 1 323 ? 29.5 2.674 -13.336 1 89.44 323 ILE B CA 1
ATOM 5265 C C . ILE B 1 323 ? 28.625 2.072 -14.43 1 89.44 323 ILE B C 1
ATOM 5267 O O . ILE B 1 323 ? 27.719 2.738 -14.953 1 89.44 323 ILE B O 1
ATOM 5271 N N . SER B 1 324 ? 29 0.92 -14.852 1 85.94 324 SER B N 1
ATOM 5272 C CA . SER B 1 324 ? 28.234 0.155 -15.828 1 85.94 324 SER B CA 1
ATOM 5273 C C . SER B 1 324 ? 28.234 -1.331 -15.484 1 85.94 324 SER B C 1
ATOM 5275 O O . SER B 1 324 ? 29.188 -1.844 -14.906 1 85.94 324 SER B O 1
ATOM 5277 N N . VAL B 1 325 ? 27.125 -1.909 -15.719 1 78.38 325 VAL B N 1
ATOM 5278 C CA . VAL B 1 325 ? 27.031 -3.352 -15.516 1 78.38 325 VAL B CA 1
ATOM 5279 C C . VAL B 1 325 ? 27.203 -4.07 -16.859 1 78.38 325 VAL B C 1
ATOM 5281 O O . VAL B 1 325 ? 26.344 -3.957 -17.734 1 78.38 325 VAL B O 1
ATOM 5284 N N . LEU B 1 326 ? 28.312 -4.73 -17.109 1 71.31 326 LEU B N 1
ATOM 5285 C CA . LEU B 1 326 ? 28.688 -5.273 -18.406 1 71.31 326 LEU B CA 1
ATOM 5286 C C . LEU B 1 326 ? 28.078 -6.652 -18.609 1 71.31 326 LEU B C 1
ATOM 5288 O O . LEU B 1 326 ? 27.922 -7.09 -19.766 1 71.31 326 LEU B O 1
ATOM 5292 N N . GLY B 1 327 ? 27.641 -7.297 -17.625 1 65.75 327 GLY B N 1
ATOM 5293 C CA . GLY B 1 327 ? 27.125 -8.641 -17.828 1 65.75 327 GLY B CA 1
ATOM 5294 C C . GLY B 1 327 ? 25.641 -8.672 -18.141 1 65.75 327 GLY B C 1
ATOM 5295 O O . GLY B 1 327 ? 25.078 -7.668 -18.578 1 65.75 327 GLY B O 1
ATOM 5296 N N . ARG B 1 328 ? 25.172 -9.844 -18.234 1 66.44 328 ARG B N 1
ATOM 5297 C CA . ARG B 1 328 ? 23.766 -10.094 -18.516 1 66.44 328 ARG B CA 1
ATOM 5298 C C . ARG B 1 328 ? 22.875 -9.445 -17.453 1 66.44 328 ARG B C 1
ATOM 5300 O O . ARG B 1 328 ? 23.172 -9.523 -16.266 1 66.44 328 ARG B O 1
ATOM 5307 N N . HIS B 1 329 ? 22.047 -8.555 -17.984 1 79.5 329 HIS B N 1
ATOM 5308 C CA . HIS B 1 329 ? 21.062 -7.938 -17.094 1 79.5 329 HIS B CA 1
ATOM 5309 C C . HIS B 1 329 ? 19.641 -8.297 -17.516 1 79.5 329 HIS B C 1
ATOM 5311 O O . HIS B 1 329 ? 19.406 -8.742 -18.641 1 79.5 329 HIS B O 1
ATOM 5317 N N . ASP B 1 330 ? 18.766 -8.18 -16.609 1 86.62 330 ASP B N 1
ATOM 5318 C CA . ASP B 1 330 ? 17.344 -8.375 -16.859 1 86.62 330 ASP B CA 1
ATOM 5319 C C . ASP B 1 330 ? 16.734 -7.184 -17.594 1 86.62 330 ASP B C 1
ATOM 5321 O O . ASP B 1 330 ? 16.688 -6.074 -17.062 1 86.62 330 ASP B O 1
ATOM 5325 N N . PRO B 1 331 ? 16.297 -7.434 -18.828 1 92.56 331 PRO B N 1
ATOM 5326 C CA . PRO B 1 331 ? 15.766 -6.297 -19.594 1 92.56 331 PRO B CA 1
ATOM 5327 C C . PRO B 1 331 ? 14.461 -5.754 -19.031 1 92.56 331 PRO B C 1
ATOM 5329 O O . PRO B 1 331 ? 14.039 -4.648 -19.375 1 92.56 331 PRO B O 1
ATOM 5332 N N . ALA B 1 332 ? 13.789 -6.566 -18.219 1 96.06 332 ALA B N 1
ATOM 5333 C CA . ALA B 1 332 ? 12.555 -6.121 -17.578 1 96.06 332 ALA B CA 1
ATOM 5334 C C . ALA B 1 332 ? 12.266 -6.938 -16.328 1 96.06 332 ALA B C 1
ATOM 5336 O O . ALA B 1 332 ? 11.758 -8.062 -16.406 1 96.06 332 ALA B O 1
ATOM 5337 N N . VAL B 1 333 ? 12.422 -6.367 -15.188 1 95.44 333 VAL B N 1
ATOM 5338 C CA . VAL B 1 333 ? 12.234 -7.082 -13.93 1 95.44 333 VAL B CA 1
ATOM 5339 C C . VAL B 1 333 ? 10.75 -7.371 -13.711 1 95.44 333 VAL B C 1
ATOM 5341 O O . VAL B 1 333 ? 10.391 -8.281 -12.961 1 95.44 333 VAL B O 1
ATOM 5344 N N . ALA B 1 334 ? 9.859 -6.637 -14.391 1 97.5 334 ALA B N 1
ATOM 5345 C CA . ALA B 1 334 ? 8.414 -6.801 -14.258 1 97.5 334 ALA B CA 1
ATOM 5346 C C . ALA B 1 334 ? 7.98 -8.211 -14.672 1 97.5 334 ALA B C 1
ATOM 5348 O O . ALA B 1 334 ? 7.004 -8.742 -14.141 1 97.5 334 ALA B O 1
ATOM 5349 N N . VAL B 1 335 ? 8.68 -8.82 -15.609 1 96.62 335 VAL B N 1
ATOM 5350 C CA . VAL B 1 335 ? 8.32 -10.141 -16.109 1 96.62 335 VAL B CA 1
ATOM 5351 C C . VAL B 1 335 ? 8.383 -11.164 -14.977 1 96.62 335 VAL B C 1
ATOM 5353 O O . VAL B 1 335 ? 7.395 -11.844 -14.688 1 96.62 335 VAL B O 1
ATOM 5356 N N . ARG B 1 336 ? 9.484 -11.203 -14.281 1 94.62 336 ARG B N 1
ATOM 5357 C CA . ARG B 1 336 ? 9.609 -12.109 -13.148 1 94.62 336 ARG B CA 1
ATOM 5358 C C . ARG B 1 336 ? 8.75 -11.641 -11.977 1 94.62 336 ARG B C 1
ATOM 5360 O O . ARG B 1 336 ? 8.328 -12.453 -11.148 1 94.62 336 ARG B O 1
ATOM 5367 N N . GLY B 1 337 ? 8.516 -10.32 -12 1 97.62 337 GLY B N 1
ATOM 5368 C CA . GLY B 1 337 ? 7.73 -9.719 -10.93 1 97.62 337 GLY B CA 1
ATOM 5369 C C . GLY B 1 337 ? 6.305 -10.234 -10.875 1 97.62 337 GLY B C 1
ATOM 5370 O O . GLY B 1 337 ? 5.66 -10.188 -9.828 1 97.62 337 GLY B O 1
ATOM 5371 N N . VAL B 1 338 ? 5.793 -10.75 -11.977 1 98.38 338 VAL B N 1
ATOM 5372 C CA . VAL B 1 338 ? 4.418 -11.234 -12.039 1 98.38 338 VAL B CA 1
ATOM 5373 C C . VAL B 1 338 ? 4.234 -12.391 -11.062 1 98.38 338 VAL B C 1
ATOM 5375 O O . VAL B 1 338 ? 3.285 -12.406 -10.281 1 98.38 338 VAL B O 1
ATOM 5378 N N . ALA B 1 339 ? 5.16 -13.32 -11.094 1 97.88 339 ALA B N 1
ATOM 5379 C CA . ALA B 1 339 ? 5.059 -14.477 -10.211 1 97.88 339 ALA B CA 1
ATOM 5380 C C . ALA B 1 339 ? 5.18 -14.07 -8.75 1 97.88 339 ALA B C 1
ATOM 5382 O O . ALA B 1 339 ? 4.504 -14.633 -7.883 1 97.88 339 ALA B O 1
ATOM 5383 N N . VAL B 1 340 ? 6.066 -13.125 -8.484 1 98.75 340 VAL B N 1
ATOM 5384 C CA . VAL B 1 340 ? 6.242 -12.633 -7.125 1 98.75 340 VAL B CA 1
ATOM 5385 C C . VAL B 1 340 ? 4.965 -11.938 -6.656 1 98.75 340 VAL B C 1
ATOM 5387 O O . VAL B 1 340 ? 4.504 -12.172 -5.535 1 98.75 340 VAL B O 1
ATOM 5390 N N . ALA B 1 341 ? 4.395 -11.109 -7.535 1 98.88 341 ALA B N 1
ATOM 5391 C CA . ALA B 1 341 ? 3.168 -10.391 -7.199 1 98.88 341 ALA B CA 1
ATOM 5392 C C . ALA B 1 341 ? 2.025 -11.359 -6.914 1 98.88 341 ALA B C 1
ATOM 5394 O O . ALA B 1 341 ? 1.271 -11.18 -5.957 1 98.88 341 ALA B O 1
ATOM 5395 N N . GLU B 1 342 ? 1.897 -12.383 -7.734 1 98.62 342 GLU B N 1
ATOM 5396 C CA . GLU B 1 342 ? 0.892 -13.422 -7.523 1 98.62 342 GLU B CA 1
ATOM 5397 C C . GLU B 1 342 ? 1.029 -14.047 -6.137 1 98.62 342 GLU B C 1
ATOM 5399 O O . GLU B 1 342 ? 0.038 -14.211 -5.422 1 98.62 342 GLU B O 1
ATOM 5404 N N . SER B 1 343 ? 2.234 -14.344 -5.816 1 98.81 343 SER B N 1
ATOM 5405 C CA . SER B 1 343 ? 2.514 -14.977 -4.531 1 98.81 343 SER B CA 1
ATOM 5406 C C . SER B 1 343 ? 2.164 -14.055 -3.371 1 98.81 343 SER B C 1
ATOM 5408 O O . SER B 1 343 ? 1.576 -14.492 -2.379 1 98.81 343 SER B O 1
ATOM 5410 N N . MET B 1 344 ? 2.553 -12.805 -3.479 1 98.94 344 MET B N 1
ATOM 5411 C CA . MET B 1 344 ? 2.293 -11.852 -2.408 1 98.94 344 MET B CA 1
ATOM 5412 C C . MET B 1 344 ? 0.795 -11.648 -2.209 1 98.94 344 MET B C 1
ATOM 5414 O O . MET B 1 344 ? 0.323 -11.555 -1.073 1 98.94 344 MET B O 1
ATOM 5418 N N . VAL B 1 345 ? 0.042 -11.562 -3.303 1 98.94 345 VAL B N 1
ATOM 5419 C CA . VAL B 1 345 ? -1.409 -11.438 -3.215 1 98.94 345 VAL B CA 1
ATOM 5420 C C . VAL B 1 345 ? -1.996 -12.664 -2.529 1 98.94 345 VAL B C 1
ATOM 5422 O O . VAL B 1 345 ? -2.855 -12.547 -1.652 1 98.94 345 VAL B O 1
ATOM 5425 N N . ALA B 1 346 ? -1.516 -13.836 -2.91 1 98.94 346 ALA B N 1
ATOM 5426 C CA . ALA B 1 346 ? -1.991 -15.078 -2.305 1 98.94 346 ALA B CA 1
ATOM 5427 C C . ALA B 1 346 ? -1.746 -15.078 -0.798 1 98.94 346 ALA B C 1
ATOM 5429 O O . ALA B 1 346 ? -2.613 -15.492 -0.022 1 98.94 346 ALA B O 1
ATOM 5430 N N . LEU B 1 347 ? -0.581 -14.664 -0.406 1 98.94 347 LEU B N 1
ATOM 5431 C CA . LEU B 1 347 ? -0.225 -14.648 1.009 1 98.94 347 LEU B CA 1
ATOM 5432 C C . LEU B 1 347 ? -1.171 -13.75 1.799 1 98.94 347 LEU B C 1
ATOM 5434 O O . LEU B 1 347 ? -1.616 -14.117 2.889 1 98.94 347 LEU B O 1
ATOM 5438 N N . VAL B 1 348 ? -1.495 -12.586 1.267 1 98.94 348 VAL B N 1
ATOM 5439 C CA . VAL B 1 348 ? -2.373 -11.641 1.95 1 98.94 348 VAL B CA 1
ATOM 5440 C C . VAL B 1 348 ? -3.787 -12.219 2.025 1 98.94 348 VAL B C 1
ATOM 5442 O O . VAL B 1 348 ? -4.43 -12.164 3.078 1 98.94 348 VAL B O 1
ATOM 5445 N N . VAL B 1 349 ? -4.273 -12.742 0.905 1 98.94 349 VAL B N 1
ATOM 5446 C CA . VAL B 1 349 ? -5.629 -13.289 0.86 1 98.94 349 VAL B CA 1
ATOM 5447 C C . VAL B 1 349 ? -5.742 -14.469 1.824 1 98.94 349 VAL B C 1
ATOM 5449 O O . VAL B 1 349 ? -6.691 -14.547 2.607 1 98.94 349 VAL B O 1
ATOM 5452 N N . ALA B 1 350 ? -4.766 -15.359 1.803 1 98.88 350 ALA B N 1
ATOM 5453 C CA . ALA B 1 350 ? -4.777 -16.516 2.703 1 98.88 350 ALA B CA 1
ATOM 5454 C C . ALA B 1 350 ? -4.738 -16.062 4.164 1 98.88 350 ALA B C 1
ATOM 5456 O O . ALA B 1 350 ? -5.41 -16.641 5.016 1 98.88 350 ALA B O 1
ATOM 5457 N N . ASP B 1 351 ? -3.914 -15.094 4.477 1 98.81 351 ASP B N 1
ATOM 5458 C CA . ASP B 1 351 ? -3.867 -14.547 5.828 1 98.81 351 ASP B CA 1
ATOM 5459 C C . ASP B 1 351 ? -5.25 -14.094 6.285 1 98.81 351 ASP B C 1
ATOM 5461 O O . ASP B 1 351 ? -5.688 -14.422 7.391 1 98.81 351 ASP B O 1
ATOM 5465 N N . HIS B 1 352 ? -5.93 -13.352 5.43 1 98.75 352 HIS B N 1
ATOM 5466 C CA . HIS B 1 352 ? -7.25 -12.836 5.785 1 98.75 352 HIS B CA 1
ATOM 5467 C C . HIS B 1 352 ? -8.273 -13.969 5.855 1 98.75 352 HIS B C 1
ATOM 5469 O O . HIS B 1 352 ? -9.242 -13.883 6.609 1 98.75 352 HIS B O 1
ATOM 5475 N N . MET B 1 353 ? -8.117 -15.039 5.055 1 98.69 353 MET B N 1
ATOM 5476 C CA . MET B 1 353 ? -9.008 -16.203 5.148 1 98.69 353 MET B CA 1
ATOM 5477 C C . MET B 1 353 ? -8.898 -16.859 6.52 1 98.69 353 MET B C 1
ATOM 5479 O O . MET B 1 353 ? -9.898 -17.281 7.086 1 98.69 353 MET B O 1
ATOM 5483 N N . LEU B 1 354 ? -7.695 -16.922 7.027 1 98.44 354 LEU B N 1
ATOM 5484 C CA . LEU B 1 354 ? -7.496 -17.484 8.359 1 98.44 354 LEU B CA 1
ATOM 5485 C C . LEU B 1 354 ? -8.039 -16.547 9.43 1 98.44 354 LEU B C 1
ATOM 5487 O O . LEU B 1 354 ? -8.734 -16.984 10.352 1 98.44 354 LEU B O 1
ATOM 5491 N N . ARG B 1 355 ? -7.781 -15.258 9.289 1 97.75 355 ARG B N 1
ATOM 5492 C CA . ARG B 1 355 ? -8.227 -14.258 10.258 1 97.75 355 ARG B CA 1
ATOM 5493 C C . ARG B 1 355 ? -9.75 -14.211 10.336 1 97.75 355 ARG B C 1
ATOM 5495 O O . ARG B 1 355 ? -10.312 -13.992 11.406 1 97.75 355 ARG B O 1
ATOM 5502 N N . SER B 1 356 ? -10.398 -14.383 9.211 1 96.62 356 SER B N 1
ATOM 5503 C CA . SER B 1 356 ? -11.852 -14.25 9.125 1 96.62 356 SER B CA 1
ATOM 5504 C C . SER B 1 356 ? -12.555 -15.531 9.562 1 96.62 356 SER B C 1
ATOM 5506 O O . SER B 1 356 ? -13.766 -15.539 9.797 1 96.62 356 SER B O 1
ATOM 5508 N N . GLY B 1 357 ? -11.828 -16.656 9.57 1 96.06 357 GLY B N 1
ATOM 5509 C CA . GLY B 1 357 ? -12.414 -17.938 9.883 1 96.06 357 GLY B CA 1
ATOM 5510 C C . GLY B 1 357 ? -12.922 -18.688 8.664 1 96.06 357 GLY B C 1
ATOM 5511 O O . GLY B 1 357 ? -13.523 -19.75 8.781 1 96.06 357 GLY B O 1
ATOM 5512 N N . ALA B 1 358 ? -12.695 -18.047 7.512 1 97 358 ALA B N 1
ATOM 5513 C CA . ALA B 1 358 ? -13.07 -18.75 6.289 1 97 358 ALA B CA 1
ATOM 5514 C C . ALA B 1 358 ? -12.344 -20.094 6.188 1 97 358 ALA B C 1
ATOM 5516 O O . ALA B 1 358 ? -12.867 -21.047 5.609 1 97 358 ALA B O 1
ATOM 5517 N N . VAL B 1 359 ? -11.109 -20.156 6.664 1 97.19 359 VAL B N 1
ATOM 5518 C CA . VAL B 1 359 ? -10.336 -21.375 6.867 1 97.19 359 VAL B CA 1
ATOM 5519 C C . VAL B 1 359 ? -9.906 -21.469 8.328 1 97.19 359 VAL B C 1
ATOM 5521 O O . VAL B 1 359 ? -9.5 -20.484 8.938 1 97.19 359 VAL B O 1
ATOM 5524 N N . SER B 1 360 ? -10.102 -22.641 8.922 1 97 360 SER B N 1
ATOM 5525 C CA . SER B 1 360 ? -9.711 -22.812 10.32 1 97 360 SER B CA 1
ATOM 5526 C C . SER B 1 360 ? -8.211 -22.641 10.492 1 97 360 SER B C 1
ATOM 5528 O O . SER B 1 360 ? -7.414 -23.203 9.742 1 97 360 SER B O 1
ATOM 5530 N N . PRO B 1 361 ? -7.816 -21.859 11.508 1 95.81 361 PRO B N 1
ATOM 5531 C CA . PRO B 1 361 ? -6.387 -21.594 11.688 1 95.81 361 PRO B CA 1
ATOM 5532 C C . PRO B 1 361 ? -5.652 -22.75 12.352 1 95.81 361 PRO B C 1
ATOM 5534 O O . PRO B 1 361 ? -4.418 -22.766 12.398 1 95.81 361 PRO B O 1
ATOM 5537 N N . VAL B 1 362 ? -6.367 -23.719 12.828 1 96.62 362 VAL B N 1
ATOM 5538 C CA . VAL B 1 362 ? -5.746 -24.781 13.625 1 96.62 362 VAL B CA 1
ATOM 5539 C C . VAL B 1 362 ? -5.516 -26.016 12.766 1 96.62 362 VAL B C 1
ATOM 5541 O O . VAL B 1 362 ? -4.398 -26.531 12.695 1 96.62 362 VAL B O 1
ATOM 5544 N N . ARG B 1 363 ? -6.609 -26.5 12.18 1 97.44 363 ARG B N 1
ATOM 5545 C CA . ARG B 1 363 ? -6.539 -27.672 11.32 1 97.44 363 ARG B CA 1
ATOM 5546 C C . ARG B 1 363 ? -7.602 -27.625 10.227 1 97.44 363 ARG B C 1
ATOM 5548 O O . ARG B 1 363 ? -8.68 -27.047 10.43 1 97.44 363 ARG B O 1
ATOM 5555 N N . LEU B 1 364 ? -7.293 -28.188 9.117 1 97.62 364 LEU B N 1
ATOM 5556 C CA . LEU B 1 364 ? -8.266 -28.266 8.031 1 97.62 364 LEU B CA 1
ATOM 5557 C C . LEU B 1 364 ? -9.469 -29.125 8.445 1 97.62 364 LEU B C 1
ATOM 5559 O O . LEU B 1 364 ? -9.312 -30.109 9.172 1 97.62 364 LEU B O 1
ATOM 5563 N N . GLU B 1 365 ? -10.555 -28.719 7.941 1 95.75 365 GLU B N 1
ATOM 5564 C CA . GLU B 1 365 ? -11.766 -29.5 8.18 1 95.75 365 GLU B CA 1
ATOM 5565 C C . GLU B 1 365 ? -11.789 -30.766 7.312 1 95.75 365 GLU B C 1
ATOM 5567 O O . GLU B 1 365 ? -11.086 -30.844 6.301 1 95.75 365 GLU B O 1
ATOM 5572 N N . PRO B 1 366 ? -12.695 -31.719 7.773 1 92.69 366 PRO B N 1
ATOM 5573 C CA . PRO B 1 366 ? -12.797 -32.938 6.961 1 92.69 366 PRO B CA 1
ATOM 5574 C C . PRO B 1 366 ? -13.172 -32.656 5.512 1 92.69 366 PRO B C 1
ATOM 5576 O O . PRO B 1 366 ? -14.055 -31.828 5.25 1 92.69 366 PRO B O 1
ATOM 5579 N N . GLY B 1 367 ? -12.484 -33.188 4.648 1 94.5 367 GLY B N 1
ATOM 5580 C CA . GLY B 1 367 ? -12.789 -33.062 3.234 1 94.5 367 GLY B CA 1
ATOM 5581 C C . GLY B 1 367 ? -12.008 -31.938 2.566 1 94.5 367 GLY B C 1
ATOM 5582 O O . GLY B 1 367 ? -11.828 -31.953 1.347 1 94.5 367 GLY B O 1
ATOM 5583 N N . GLU B 1 368 ? -11.523 -31 3.303 1 96.56 368 GLU B N 1
ATOM 5584 C CA . GLU B 1 368 ? -10.828 -29.859 2.727 1 96.56 368 GLU B CA 1
ATOM 5585 C C . GLU B 1 368 ? -9.516 -30.266 2.068 1 96.56 368 GLU B C 1
ATOM 5587 O O . GLU B 1 368 ? -9.148 -29.75 1.017 1 96.56 368 GLU B O 1
ATOM 5592 N N . ALA B 1 369 ? -8.844 -31.188 2.656 1 96.88 369 ALA B N 1
ATOM 5593 C CA . ALA B 1 369 ? -7.582 -31.656 2.084 1 96.88 369 ALA B CA 1
ATOM 5594 C C . ALA B 1 369 ? -7.789 -32.219 0.68 1 96.88 369 ALA B C 1
ATOM 5596 O O . ALA B 1 369 ? -7.016 -31.906 -0.234 1 96.88 369 ALA B O 1
ATOM 5597 N N . GLY B 1 370 ? -8.805 -33.031 0.569 1 96.75 370 GLY B N 1
ATOM 5598 C CA . GLY B 1 370 ? -9.133 -33.594 -0.736 1 96.75 370 GLY B CA 1
ATOM 5599 C C . GLY B 1 370 ? -9.508 -32.531 -1.754 1 96.75 370 GLY B C 1
ATOM 5600 O O . GLY B 1 370 ? -9.078 -32.594 -2.906 1 96.75 370 GLY B O 1
ATOM 5601 N N . ALA B 1 371 ? -10.281 -31.594 -1.349 1 96.94 371 ALA B N 1
ATOM 5602 C CA . ALA B 1 371 ? -10.703 -30.5 -2.221 1 96.94 371 ALA B CA 1
ATOM 5603 C C . ALA B 1 371 ? -9.508 -29.672 -2.672 1 96.94 371 ALA B C 1
ATOM 5605 O O . ALA B 1 371 ? -9.43 -29.266 -3.834 1 96.94 371 ALA B O 1
ATOM 5606 N N . ILE B 1 372 ? -8.664 -29.438 -1.786 1 98.12 372 ILE B N 1
ATOM 5607 C CA . ILE B 1 372 ? -7.461 -28.656 -2.066 1 98.12 372 ILE B CA 1
ATOM 5608 C C . ILE B 1 372 ? -6.605 -29.375 -3.1 1 98.12 372 ILE B C 1
ATOM 5610 O O . ILE B 1 372 ? -6.148 -28.781 -4.07 1 98.12 372 ILE B O 1
ATOM 5614 N N . GLU B 1 373 ? -6.398 -30.672 -2.928 1 97.5 373 GLU B N 1
ATOM 5615 C CA . GLU B 1 373 ? -5.578 -31.438 -3.861 1 97.5 373 GLU B CA 1
ATOM 5616 C C . GLU B 1 373 ? -6.211 -31.484 -5.25 1 97.5 373 GLU B C 1
ATOM 5618 O O . GLU B 1 373 ? -5.508 -31.375 -6.258 1 97.5 373 GLU B O 1
ATOM 5623 N N . GLU B 1 374 ? -7.504 -31.625 -5.234 1 97.12 374 GLU B N 1
ATOM 5624 C CA . GLU B 1 374 ? -8.203 -31.594 -6.516 1 97.12 374 GLU B CA 1
ATOM 5625 C C . GLU B 1 374 ? -8.07 -30.234 -7.188 1 97.12 374 GLU B C 1
ATOM 5627 O O . GLU B 1 374 ? -7.812 -30.156 -8.391 1 97.12 374 GLU B O 1
ATOM 5632 N N . GLY B 1 375 ? -8.281 -29.219 -6.41 1 96.5 375 GLY B N 1
ATOM 5633 C CA . GLY B 1 375 ? -8.117 -27.875 -6.934 1 96.5 375 GLY B CA 1
ATOM 5634 C C . GLY B 1 375 ? -6.719 -27.594 -7.438 1 96.5 375 GLY B C 1
ATOM 5635 O O . GLY B 1 375 ? -6.543 -26.953 -8.477 1 96.5 375 GLY B O 1
ATOM 5636 N N . TRP B 1 376 ? -5.734 -28.047 -6.688 1 96.69 376 TRP B N 1
ATOM 5637 C CA . TRP B 1 376 ? -4.332 -27.859 -7.047 1 96.69 376 TRP B CA 1
ATOM 5638 C C . TRP B 1 376 ? -4.004 -28.562 -8.359 1 96.69 376 TRP B C 1
ATOM 5640 O O . TRP B 1 376 ? -3.32 -28 -9.219 1 96.69 376 TRP B O 1
ATOM 5650 N N . SER B 1 377 ? -4.512 -29.766 -8.508 1 95.44 377 SER B N 1
ATOM 5651 C CA . SER B 1 377 ? -4.324 -30.5 -9.75 1 95.44 377 SER B CA 1
ATOM 5652 C C . SER B 1 377 ? -4.934 -29.766 -10.938 1 95.44 377 SER B C 1
ATOM 5654 O O . SER B 1 377 ? -4.328 -29.688 -12.008 1 95.44 377 SER B O 1
ATOM 5656 N N . ARG B 1 378 ? -6.062 -29.266 -10.719 1 93.12 378 ARG B N 1
ATOM 5657 C CA . ARG B 1 378 ? -6.723 -28.484 -11.766 1 93.12 378 ARG B CA 1
ATOM 5658 C C . ARG B 1 378 ? -5.934 -27.234 -12.094 1 93.12 378 ARG B C 1
ATOM 5660 O O . ARG B 1 378 ? -5.797 -26.859 -13.258 1 93.12 378 ARG B O 1
ATOM 5667 N N . TYR B 1 379 ? -5.527 -26.609 -11.055 1 92.56 379 TYR B N 1
ATOM 5668 C CA . TYR B 1 379 ? -4.742 -25.375 -11.219 1 92.56 379 TYR B CA 1
ATOM 5669 C C . TYR B 1 379 ? -3.484 -25.641 -12.031 1 92.56 379 TYR B C 1
ATOM 5671 O O . TYR B 1 379 ? -3.16 -24.891 -12.953 1 92.56 379 TYR B O 1
ATOM 5679 N N . ARG B 1 380 ? -2.781 -26.688 -11.789 1 91.12 380 ARG B N 1
ATOM 5680 C CA . ARG B 1 380 ? -1.54 -27.047 -12.469 1 91.12 380 ARG B CA 1
ATOM 5681 C C . ARG B 1 380 ? -1.809 -27.469 -13.906 1 91.12 380 ARG B C 1
ATOM 5683 O O . ARG B 1 380 ? -0.98 -27.25 -14.789 1 91.12 380 ARG B O 1
ATOM 5690 N N . ALA B 1 381 ? -2.953 -28 -14.125 1 90.5 381 ALA B N 1
ATOM 5691 C CA . ALA B 1 381 ? -3.277 -28.547 -15.438 1 90.5 381 ALA B CA 1
ATOM 5692 C C . ALA B 1 381 ? -3.943 -27.5 -16.328 1 90.5 381 ALA B C 1
ATOM 5694 O O . ALA B 1 381 ? -4.148 -27.734 -17.516 1 90.5 381 ALA B O 1
ATOM 5695 N N . MET B 1 382 ? -4.141 -26.406 -15.57 1 85 382 MET B N 1
ATOM 5696 C CA . MET B 1 382 ? -4.805 -25.344 -16.312 1 85 382 MET B CA 1
ATOM 5697 C C . MET B 1 382 ? -3.947 -24.875 -17.5 1 85 382 MET B C 1
ATOM 5699 O O . MET B 1 382 ? -2.756 -24.609 -17.328 1 85 382 MET B O 1
ATOM 5703 N N . CYS B 1 383 ? -4.238 -25.016 -18.719 1 82.38 383 CYS B N 1
ATOM 5704 C CA . CYS B 1 383 ? -3.547 -24.516 -19.906 1 82.38 383 CYS B CA 1
ATOM 5705 C C . CYS B 1 383 ? -2.783 -25.625 -20.609 1 82.38 383 CYS B C 1
ATOM 5707 O O . CYS B 1 383 ? -1.985 -25.359 -21.516 1 82.38 383 CYS B O 1
ATOM 5709 N N . SER B 1 384 ? -2.703 -26.906 -19.922 1 71.06 384 SER B N 1
ATOM 5710 C CA . SER B 1 384 ? -2.072 -28.031 -20.594 1 71.06 384 SER B CA 1
ATOM 5711 C C . SER B 1 384 ? -2.801 -28.391 -21.875 1 71.06 384 SER B C 1
ATOM 5713 O O . SER B 1 384 ? -3.908 -28.922 -21.844 1 71.06 384 SER B O 1
ATOM 5715 N N . GLY B 1 385 ? -3.412 -27.484 -22.609 1 49.97 385 GLY B N 1
ATOM 5716 C CA . GLY B 1 385 ? -3.912 -28 -23.859 1 49.97 385 GLY B CA 1
ATOM 5717 C C . GLY B 1 385 ? -2.863 -28.766 -24.656 1 49.97 385 GLY B C 1
ATOM 5718 O O . GLY B 1 385 ? -1.663 -28.578 -24.438 1 49.97 385 GLY B O 1
#

pLDDT: mean 93.37, std 10.17, range [37.53, 98.94]

Solvent-accessible surface area (backbone atoms only — not comparable to full-atom values): 36442 Å² total; per-residue (Å²): 112,97,68,27,51,53,46,70,74,51,36,25,40,34,55,50,53,30,48,65,41,68,30,33,17,27,37,36,34,44,44,27,16,52,41,72,55,55,50,64,56,28,34,60,50,43,59,46,45,43,62,34,74,95,75,31,42,78,74,77,63,71,74,53,57,40,73,76,40,28,61,58,97,50,17,25,66,38,45,52,33,31,38,39,30,61,54,76,77,72,80,64,79,83,30,63,65,42,63,42,30,37,50,44,67,41,37,47,51,22,42,33,65,51,60,32,80,89,64,56,57,54,47,65,52,21,57,46,18,70,58,47,45,57,20,48,24,41,54,12,33,55,22,47,47,58,30,20,60,67,64,22,48,76,27,24,20,38,43,24,49,27,87,45,68,47,77,88,64,54,72,66,33,26,54,36,3,60,75,35,72,59,17,22,50,43,69,71,50,35,53,56,50,48,52,52,46,52,51,22,56,74,67,29,36,15,24,4,8,28,27,35,34,39,32,41,48,39,66,50,27,32,42,21,53,38,46,37,6,37,57,3,49,43,30,17,47,49,38,24,39,74,57,39,26,23,36,28,33,39,45,13,59,62,32,9,44,34,39,17,83,71,56,55,30,34,30,36,72,51,96,88,36,75,36,58,72,47,62,46,55,17,19,36,27,53,30,13,22,47,38,44,52,35,33,38,36,39,14,14,31,26,25,54,62,26,46,56,70,43,46,17,30,30,72,89,78,61,41,81,39,74,50,61,40,86,64,84,45,44,34,37,51,31,49,38,39,21,43,42,46,35,16,40,50,28,36,48,53,35,16,32,31,35,53,66,54,78,36,53,56,61,42,59,56,92,65,32,48,61,45,19,53,52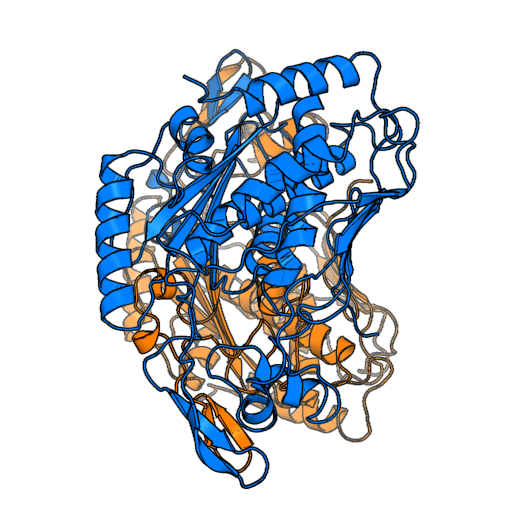,45,49,52,50,59,70,47,54,74,68,116,112,96,66,26,51,51,47,70,72,52,37,25,38,34,53,48,52,30,48,64,41,68,31,34,18,25,38,36,34,44,44,29,17,52,41,72,56,54,50,64,56,29,35,59,50,42,61,47,46,44,59,32,74,96,74,30,41,78,75,76,64,70,72,53,57,40,72,77,40,28,60,57,96,52,17,26,66,38,45,51,33,32,37,39,29,62,52,77,78,72,79,62,80,85,31,63,64,42,66,43,32,40,50,43,67,40,37,48,51,24,44,32,64,51,62,31,79,88,65,56,58,56,47,66,53,20,56,45,17,70,59,46,44,56,20,49,24,40,54,12,34,56,22,46,47,58,31,21,60,68,65,22,47,75,28,24,19,38,42,25,50,27,84,45,69,48,78,88,64,54,72,65,31,24,53,37,3,62,76,35,73,59,17,23,51,44,70,71,51,36,54,56,50,47,51,54,48,52,51,23,55,74,68,30,36,16,27,5,8,27,28,35,34,39,31,41,48,39,66,52,28,32,44,21,52,38,46,37,6,37,57,3,49,43,30,18,47,49,38,25,39,75,57,40,25,22,36,29,34,39,44,14,57,61,32,9,45,34,39,19,82,72,57,54,27,35,30,36,74,51,96,88,38,74,37,59,71,48,63,46,57,16,19,36,26,52,29,15,21,48,38,44,51,34,33,35,35,41,16,15,33,26,25,53,64,26,46,55,71,41,48,17,31,30,72,87,77,62,43,82,38,73,49,60,39,83,64,84,47,45,32,38,50,30,49,39,39,21,43,43,45,36,15,40,49,28,35,48,53,34,17,32,31,33,53,66,54,79,37,55,56,60,41,61,55,91,65,33,47,59,45,19,53,53,45,49,53,49,59,71,48,52,72,68,117

Radius of gyration: 25.1 Å; Cα contacts (8 Å, |Δi|>4): 2047; chains: 2; bounding box: 74×74×63 Å

InterPro domains:
  IPR000453 Chorismate synthase [MF_00300] (11-361)
  IPR000453 Chorismate synthase [PF01264] (11-354)
  IPR000453 Chorismate synthase [PIRSF001456] (5-359)
  IPR000453 Chorismate synthase [PTHR21085] (5-358)
  IPR000453 Chorismate synthase [TIGR00033] (11-358)
  IPR000453 Chorismate synthase [cd07304] (11-352)
  IPR020541 Chorismate synthase, conserved site [PS00787] (17-32)
  IPR020541 Chorismate synthase, conserved site [PS00788] (126-142)
  IPR020541 Chorismate synthase, conserved site [PS00789] (328-344)
  IPR035904 Chorismate synthase AroC superfamily [G3DSA:3.60.150.10] (10-366)
  IPR035904 Chorismate synthase AroC superfamily [SSF103263] (5-359)